Protein AF-0000000078981078 (afdb_homodimer)

Organism: Ruegeria pomeroyi (strain ATCC 700808 / DSM 15171 / DSS-3) (NCBI:txid246200)

pLDDT: mean 97.14, std 2.8, range [77.19, 99.0]

Structure (mmCIF, N/CA/C/O backbone):
data_AF-0000000078981078-model_v1
#
loop_
_entity.id
_entity.type
_entity.pdbx_description
1 polymer 'Nitroreductase family protein'
#
loop_
_atom_site.group_PDB
_atom_site.id
_atom_site.type_symbol
_atom_site.label_atom_id
_atom_site.label_alt_id
_atom_site.label_comp_id
_atom_site.label_asym_id
_atom_site.label_entity_id
_atom_site.label_seq_id
_atom_site.pdbx_PDB_ins_code
_atom_site.Cartn_x
_atom_site.Cartn_y
_atom_site.Cartn_z
_atom_site.occupancy
_atom_site.B_iso_or_equiv
_atom_site.auth_seq_id
_atom_site.auth_comp_id
_atom_site.auth_asym_id
_atom_site.auth_atom_id
_atom_site.pdbx_PDB_model_num
ATOM 1 N N . MET A 1 1 ? 2.322 -13.008 16.672 1 77.19 1 MET A N 1
ATOM 2 C CA . MET A 1 1 ? 1.153 -12.133 16.625 1 77.19 1 MET A CA 1
ATOM 3 C C . MET A 1 1 ? -0.026 -12.844 15.969 1 77.19 1 MET A C 1
ATOM 5 O O . MET A 1 1 ? 0.127 -13.461 14.914 1 77.19 1 MET A O 1
ATOM 9 N N . SER A 1 2 ? -1.149 -12.703 16.719 1 89.75 2 SER A N 1
ATOM 10 C CA . SER A 1 2 ? -2.355 -13.312 16.188 1 89.75 2 SER A CA 1
ATOM 11 C C . SER A 1 2 ? -3.086 -12.359 15.242 1 89.75 2 SER A C 1
ATOM 13 O O . SER A 1 2 ? -2.822 -11.156 15.242 1 89.75 2 SER A O 1
ATOM 15 N N . LEU A 1 3 ? -3.881 -12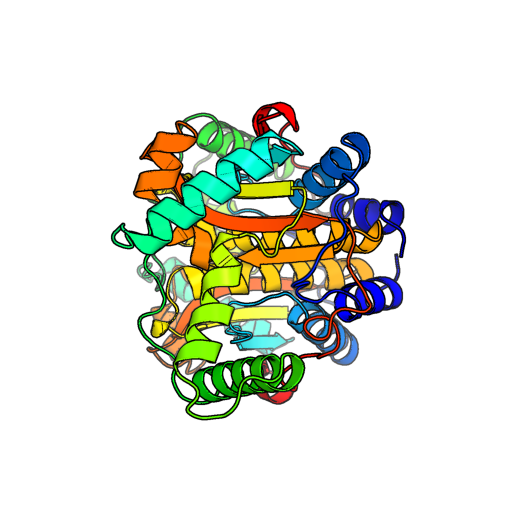.945 14.406 1 93.94 3 LEU A N 1
ATOM 16 C CA . LEU A 1 3 ? -4.723 -12.125 13.539 1 93.94 3 LEU A CA 1
ATOM 17 C C . LEU A 1 3 ? -5.629 -11.219 14.359 1 93.94 3 LEU A C 1
ATOM 19 O O . LEU A 1 3 ? -5.883 -10.07 13.969 1 93.94 3 LEU A O 1
ATOM 23 N N . ASN A 1 4 ? -5.996 -11.703 15.5 1 94.5 4 ASN A N 1
ATOM 24 C CA . ASN A 1 4 ? -6.82 -10.883 16.391 1 94.5 4 ASN A CA 1
ATOM 25 C C . ASN A 1 4 ? -6.094 -9.602 16.812 1 94.5 4 ASN A C 1
ATOM 27 O O . ASN A 1 4 ? -6.691 -8.531 16.844 1 94.5 4 ASN A O 1
ATOM 31 N N . GLN A 1 5 ? -4.875 -9.781 17.125 1 95.25 5 GLN A N 1
ATOM 32 C CA . GLN A 1 5 ? -4.074 -8.625 17.531 1 95.25 5 GLN A CA 1
ATOM 33 C C . GLN A 1 5 ? -3.877 -7.656 16.359 1 95.25 5 GLN A C 1
ATOM 35 O O . GLN A 1 5 ? -3.949 -6.441 16.547 1 95.25 5 GLN A O 1
ATOM 40 N N . LEU A 1 6 ? -3.621 -8.195 15.188 1 97 6 LEU A N 1
ATOM 41 C CA . LEU A 1 6 ? -3.477 -7.359 14 1 97 6 LEU A CA 1
ATOM 42 C C . LEU A 1 6 ? -4.781 -6.633 13.688 1 97 6 LEU A C 1
ATOM 44 O O . LEU A 1 6 ? -4.77 -5.441 13.375 1 97 6 LEU A O 1
ATOM 48 N N . GLU A 1 7 ? -5.93 -7.316 13.789 1 96.62 7 GLU A N 1
ATOM 49 C CA . GLU A 1 7 ? -7.242 -6.727 13.555 1 96.62 7 GLU A CA 1
ATOM 50 C C . GLU A 1 7 ? -7.504 -5.566 14.516 1 96.62 7 GLU A C 1
ATOM 52 O O . GLU A 1 7 ? -8.062 -4.539 14.117 1 96.62 7 GLU A O 1
ATOM 57 N N . ALA A 1 8 ? -7.121 -5.773 15.742 1 96.44 8 ALA A N 1
ATOM 58 C CA . ALA A 1 8 ? -7.293 -4.711 16.734 1 96.44 8 ALA A CA 1
ATOM 59 C C . ALA A 1 8 ? -6.477 -3.479 16.359 1 96.44 8 ALA A C 1
ATOM 61 O O . ALA A 1 8 ? -6.957 -2.35 16.484 1 96.44 8 ALA A O 1
ATOM 62 N N . LEU A 1 9 ? -5.25 -3.729 15.953 1 96.88 9 LEU A N 1
ATOM 63 C CA . LEU A 1 9 ? -4.375 -2.633 15.555 1 96.88 9 LEU A CA 1
ATOM 64 C C . LEU A 1 9 ? -4.938 -1.906 14.336 1 96.88 9 LEU A C 1
ATOM 66 O O . LEU A 1 9 ? -4.992 -0.674 14.312 1 96.88 9 LEU A O 1
ATOM 70 N N . LEU A 1 10 ? -5.371 -2.66 13.312 1 97.12 10 LEU A N 1
ATOM 71 C CA . LEU A 1 10 ? -5.969 -2.109 12.102 1 97.12 10 LEU A CA 1
ATOM 72 C C . LEU A 1 10 ? -7.25 -1.348 12.422 1 97.12 10 LEU A C 1
ATOM 74 O O . LEU A 1 10 ? -7.512 -0.29 11.844 1 97.12 10 LEU A O 1
ATOM 78 N N . GLY A 1 11 ? -8.031 -1.84 13.32 1 96.06 11 GLY A N 1
ATOM 79 C CA . GLY A 1 11 ? -9.281 -1.211 13.711 1 96.06 11 GLY A CA 1
ATOM 80 C C . GLY A 1 11 ? -9.078 0.069 14.5 1 96.06 11 GLY A C 1
ATOM 81 O O . GLY A 1 11 ? -9.914 0.973 14.453 1 96.06 11 GLY A O 1
ATOM 82 N N . ALA A 1 12 ? -7.961 0.154 15.234 1 96.06 12 ALA A N 1
ATOM 83 C CA . ALA A 1 12 ? -7.68 1.312 16.078 1 96.06 12 ALA A CA 1
ATOM 84 C C . ALA A 1 12 ? -7.105 2.465 15.258 1 96.06 12 ALA A C 1
ATOM 86 O O . ALA A 1 12 ? -7.234 3.631 15.633 1 96.06 12 ALA A O 1
ATOM 87 N N . ARG A 1 13 ? -6.457 2.121 14.18 1 96.88 13 ARG A N 1
ATOM 88 C CA . ARG A 1 13 ? -5.832 3.139 13.344 1 96.88 13 ARG A CA 1
ATOM 89 C C . ARG A 1 13 ? -6.883 3.967 12.609 1 96.88 13 ARG A C 1
ATOM 91 O O . ARG A 1 13 ? -7.809 3.414 12.008 1 96.88 13 ARG A O 1
ATOM 98 N N . HIS A 1 14 ? -6.871 5.23 12.664 1 96.94 14 HIS A N 1
ATOM 99 C CA . HIS A 1 14 ? -7.691 6.18 11.922 1 96.94 14 HIS A CA 1
ATOM 100 C C . HIS A 1 14 ? -6.883 7.414 11.523 1 96.94 14 HIS A C 1
ATOM 102 O O . HIS A 1 14 ? -5.789 7.637 12.047 1 96.94 14 HIS A O 1
ATOM 108 N N . SER A 1 15 ? -7.398 8.148 10.594 1 98.06 15 SER A N 1
ATOM 109 C CA . SER A 1 15 ? -6.746 9.398 10.211 1 98.06 15 SER A CA 1
ATOM 110 C C . SER A 1 15 ? -6.891 10.453 11.305 1 98.06 15 SER A C 1
ATOM 112 O O . SER A 1 15 ? -8 10.891 11.602 1 98.06 15 SER A O 1
ATOM 114 N N . CYS A 1 16 ? -5.793 10.797 11.883 1 98.62 16 CYS A N 1
ATOM 115 C CA . CYS A 1 16 ? -5.762 11.805 12.938 1 98.62 16 CYS A CA 1
ATOM 116 C C . CYS A 1 16 ? -5.699 13.211 12.352 1 98.62 16 CYS A C 1
ATOM 118 O O . CYS A 1 16 ? -4.887 13.477 11.461 1 98.62 16 CYS A O 1
ATOM 120 N N . ARG A 1 17 ? -6.496 14.148 12.883 1 98.5 17 ARG A N 1
ATOM 121 C CA . ARG A 1 17 ? -6.555 15.469 12.273 1 98.5 17 ARG A CA 1
ATOM 122 C C . ARG A 1 17 ? -6.309 16.562 13.312 1 98.5 17 ARG A C 1
ATOM 124 O O . ARG A 1 17 ? -6.695 17.719 13.109 1 98.5 17 ARG A O 1
ATOM 131 N N . ALA A 1 18 ? -5.777 16.219 14.398 1 98.62 18 ALA A N 1
ATOM 132 C CA . ALA A 1 18 ? -5.324 17.125 15.445 1 98.62 18 ALA A CA 1
ATOM 133 C C . ALA A 1 18 ? -4.266 16.453 16.328 1 98.62 18 ALA A C 1
ATOM 135 O O . ALA A 1 18 ? -4.465 15.344 16.812 1 98.62 18 ALA A O 1
ATOM 136 N N . PHE A 1 19 ? -3.182 17.203 16.547 1 98.75 19 PHE A N 1
ATOM 137 C CA . PHE A 1 19 ? -2.033 16.609 17.219 1 98.75 19 PHE A CA 1
ATOM 138 C C . PHE A 1 19 ? -1.583 17.453 18.391 1 98.75 19 PHE A C 1
ATOM 140 O O . PHE A 1 19 ? -1.77 18.672 18.391 1 98.75 19 PHE A O 1
ATOM 147 N N . ARG A 1 20 ? -1.042 16.781 19.391 1 98.31 20 ARG A N 1
ATOM 148 C CA . ARG A 1 20 ? -0.262 17.453 20.422 1 98.31 20 ARG A CA 1
ATOM 149 C C . ARG A 1 20 ? 1.095 17.891 19.875 1 98.31 20 ARG A C 1
ATOM 151 O O . ARG A 1 20 ? 1.622 17.281 18.953 1 98.31 20 ARG A O 1
ATOM 158 N N . PRO A 1 21 ? 1.671 18.906 20.484 1 97 21 PRO A N 1
ATOM 159 C CA . PRO A 1 21 ? 2.932 19.438 19.969 1 97 21 PRO A CA 1
ATOM 160 C C . PRO A 1 21 ? 4.129 18.562 20.312 1 97 21 PRO A C 1
ATOM 162 O O . PRO A 1 21 ? 5.219 18.734 19.766 1 97 21 PRO A O 1
ATOM 165 N N . ASP A 1 22 ? 4.066 17.594 21.234 1 97.12 22 ASP A N 1
ATOM 166 C CA . ASP A 1 22 ? 5.176 16.766 21.688 1 97.12 22 ASP A CA 1
ATOM 167 C C . ASP A 1 22 ? 5.781 15.969 20.531 1 97.12 22 ASP A C 1
ATOM 169 O O . ASP A 1 22 ? 5.066 15.273 19.812 1 97.12 22 ASP A O 1
ATOM 173 N N . PRO A 1 23 ? 7.051 16.141 20.422 1 97.25 23 PRO A N 1
ATOM 174 C CA . PRO A 1 23 ? 7.68 15.367 19.344 1 97.25 23 PRO A CA 1
ATOM 175 C C . PRO A 1 23 ? 7.734 13.867 19.641 1 97.25 23 PRO A C 1
ATOM 177 O O . PRO A 1 23 ? 7.848 13.469 20.797 1 97.25 23 PRO A O 1
ATOM 180 N N . VAL A 1 24 ? 7.625 13.086 18.625 1 98.69 24 VAL A N 1
ATOM 181 C CA . VAL A 1 24 ? 7.898 11.656 18.703 1 98.69 24 VAL A CA 1
ATOM 182 C C . VAL A 1 24 ? 9.406 11.414 18.781 1 98.69 24 VAL A C 1
ATOM 184 O O . VAL A 1 24 ? 10.172 12 18 1 98.69 24 VAL A O 1
ATOM 187 N N . PRO A 1 25 ? 9.906 10.594 19.688 1 98.38 25 PRO A N 1
ATOM 188 C CA . PRO A 1 25 ? 11.344 10.297 19.734 1 98.38 25 PRO A CA 1
ATOM 189 C C . PRO A 1 25 ? 11.875 9.734 18.422 1 98.38 25 PRO A C 1
ATOM 191 O O . PRO A 1 25 ? 11.211 8.898 17.797 1 98.38 25 PRO A O 1
ATOM 194 N N . ARG A 1 26 ? 13.062 10.227 18.031 1 97.75 26 ARG A N 1
ATOM 195 C CA . ARG A 1 26 ? 13.656 9.82 16.766 1 97.75 26 ARG A CA 1
ATOM 196 C C . ARG A 1 26 ? 13.781 8.297 16.672 1 97.75 26 ARG A C 1
ATOM 198 O O . ARG A 1 26 ? 13.555 7.707 15.625 1 97.75 26 ARG A O 1
ATOM 205 N N . ALA A 1 27 ? 14.164 7.672 17.766 1 98.38 27 ALA A N 1
ATOM 206 C CA . ALA A 1 27 ? 14.32 6.219 17.797 1 98.38 27 ALA A CA 1
ATOM 207 C C . ALA A 1 27 ? 13.023 5.52 17.422 1 98.38 27 ALA A C 1
ATOM 209 O O . ALA A 1 27 ? 13.039 4.484 16.75 1 98.38 27 ALA A O 1
ATOM 210 N N . ASP A 1 28 ? 11.875 6.043 17.922 1 98.62 28 ASP A N 1
ATOM 211 C CA . ASP A 1 28 ? 10.57 5.484 17.578 1 98.62 28 ASP A CA 1
ATOM 212 C C . ASP A 1 28 ? 10.258 5.684 16.094 1 98.62 28 ASP A C 1
ATOM 214 O O . ASP A 1 28 ? 9.727 4.785 15.438 1 98.62 28 ASP A O 1
ATOM 218 N N . ILE A 1 29 ? 10.633 6.852 15.555 1 98.81 29 ILE A N 1
ATOM 219 C CA . ILE A 1 29 ? 10.406 7.148 14.148 1 98.81 29 ILE A CA 1
ATOM 220 C C . ILE A 1 29 ? 11.203 6.172 13.281 1 98.81 29 ILE A C 1
ATOM 222 O O . ILE A 1 29 ? 10.68 5.633 12.305 1 98.81 29 ILE A O 1
ATOM 226 N N . GLU A 1 30 ? 12.43 5.945 13.641 1 98.69 30 GLU A N 1
ATOM 227 C CA . GLU A 1 30 ? 13.281 5.008 12.914 1 98.69 30 GLU A CA 1
ATOM 228 C C . GLU A 1 30 ? 12.672 3.607 12.906 1 98.69 30 GLU A C 1
ATOM 230 O O . GLU A 1 30 ? 12.68 2.932 11.875 1 98.69 30 GLU A O 1
ATOM 235 N N . ARG A 1 31 ? 12.133 3.182 14.023 1 98.56 31 ARG A N 1
ATOM 236 C CA . ARG A 1 31 ? 11.516 1.862 14.102 1 98.56 31 ARG A CA 1
ATOM 237 C C . ARG A 1 31 ? 10.266 1.788 13.227 1 98.56 31 ARG A C 1
ATOM 239 O O . ARG A 1 31 ? 10.008 0.767 12.586 1 98.56 31 ARG A O 1
ATOM 246 N N . ILE A 1 32 ? 9.477 2.85 13.258 1 98.81 32 ILE A N 1
ATOM 247 C CA . ILE A 1 32 ? 8.273 2.91 12.43 1 98.81 32 ILE A CA 1
ATOM 248 C C . ILE A 1 32 ? 8.648 2.74 10.961 1 98.81 32 ILE A C 1
ATOM 250 O O . ILE A 1 32 ? 8.07 1.912 10.258 1 98.81 32 ILE A O 1
ATOM 254 N N . ILE A 1 33 ? 9.672 3.48 10.469 1 98.88 33 ILE A N 1
ATOM 255 C CA . ILE A 1 33 ? 10.062 3.455 9.062 1 98.88 33 ILE A CA 1
ATOM 256 C C . ILE A 1 33 ? 10.688 2.105 8.727 1 98.88 33 ILE A C 1
ATOM 258 O O . ILE A 1 33 ? 10.398 1.523 7.68 1 98.88 33 ILE A O 1
ATOM 262 N N . ALA A 1 34 ? 11.516 1.6 9.641 1 98.5 34 ALA A N 1
ATOM 263 C CA . ALA A 1 34 ? 12.125 0.295 9.414 1 98.5 34 ALA A CA 1
ATOM 264 C C . ALA A 1 34 ? 11.07 -0.791 9.25 1 98.5 34 ALA A C 1
ATOM 266 O O . ALA A 1 34 ? 11.188 -1.655 8.375 1 98.5 34 ALA A O 1
ATOM 267 N N . ALA A 1 35 ? 10.07 -0.773 10.078 1 98.31 35 ALA A N 1
ATOM 268 C CA . ALA A 1 35 ? 8.977 -1.729 9.969 1 98.31 35 ALA A CA 1
ATOM 269 C C . ALA A 1 35 ? 8.25 -1.583 8.633 1 98.31 35 ALA A C 1
ATOM 271 O O . ALA A 1 35 ? 7.945 -2.578 7.973 1 98.31 35 ALA A O 1
ATOM 272 N N . ALA A 1 36 ? 8 -0.339 8.227 1 98.69 36 ALA A N 1
ATOM 273 C CA . ALA A 1 36 ? 7.273 -0.063 6.992 1 98.69 36 ALA A CA 1
ATOM 274 C C . ALA A 1 36 ? 8.047 -0.578 5.781 1 98.69 36 ALA A C 1
ATOM 276 O O . ALA A 1 36 ? 7.445 -0.999 4.789 1 98.69 36 ALA A O 1
ATOM 277 N N . CYS A 1 37 ? 9.344 -0.641 5.824 1 98.5 37 CYS A N 1
ATOM 278 C CA . CYS A 1 37 ? 10.211 -1.024 4.715 1 98.5 37 CYS A CA 1
ATOM 279 C C . CYS A 1 37 ? 10.117 -2.52 4.441 1 98.5 37 CYS A C 1
ATOM 281 O O . CYS A 1 37 ? 10.633 -3.004 3.432 1 98.5 37 CYS A O 1
ATOM 283 N N . ARG A 1 38 ? 9.391 -3.248 5.242 1 98 38 ARG A N 1
ATOM 284 C CA . ARG A 1 38 ? 9.352 -4.703 5.121 1 98 38 ARG A CA 1
ATOM 285 C C . ARG A 1 38 ? 8.211 -5.148 4.219 1 98 38 ARG A C 1
ATOM 287 O O . ARG A 1 38 ? 8.047 -6.34 3.949 1 98 38 ARG A O 1
ATOM 294 N N . VAL A 1 39 ? 7.414 -4.211 3.732 1 98.44 39 VAL A N 1
ATOM 295 C CA . VAL A 1 39 ? 6.309 -4.582 2.854 1 98.44 39 VAL A CA 1
ATOM 296 C C . VAL A 1 39 ? 6.855 -5.062 1.512 1 98.44 39 VAL A C 1
ATOM 298 O O . VAL A 1 39 ? 7.996 -4.762 1.154 1 98.44 39 VAL A O 1
ATOM 301 N N . PRO A 1 40 ? 6.07 -5.879 0.755 1 98.12 40 PRO A N 1
ATOM 302 C CA . PRO A 1 40 ? 6.535 -6.32 -0.562 1 98.12 40 PRO A CA 1
ATOM 303 C C . PRO A 1 40 ? 6.621 -5.176 -1.57 1 98.12 40 PRO A C 1
ATOM 305 O O . PRO A 1 40 ? 5.906 -4.18 -1.442 1 98.12 40 PRO A O 1
ATOM 308 N N . SER A 1 41 ? 7.48 -5.266 -2.473 1 98.5 41 SER A N 1
ATOM 309 C CA . SER A 1 41 ? 7.598 -4.379 -3.625 1 98.5 41 SER A CA 1
ATOM 310 C C . SER A 1 41 ? 7.984 -5.148 -4.883 1 98.5 41 SER A C 1
ATOM 312 O O . SER A 1 41 ? 8.648 -6.188 -4.797 1 98.5 41 SER A O 1
ATOM 314 N N . TRP A 1 42 ? 7.469 -4.688 -6.02 1 98.19 42 TRP A N 1
ATOM 315 C CA . TRP A 1 42 ? 7.766 -5.34 -7.293 1 98.19 42 TRP A CA 1
ATOM 316 C C . TRP A 1 42 ? 9.266 -5.461 -7.504 1 98.19 42 TRP A C 1
ATOM 318 O O . TRP A 1 42 ? 9.977 -4.453 -7.547 1 98.19 42 TRP A O 1
ATOM 328 N N . CYS A 1 43 ? 9.805 -6.777 -7.609 1 97.31 43 CYS A N 1
ATOM 329 C CA . CYS A 1 43 ? 11.211 -7.086 -7.84 1 97.31 43 CYS A CA 1
ATOM 330 C C . CYS A 1 43 ? 12.062 -6.645 -6.66 1 97.31 43 CYS A C 1
ATOM 332 O O . CYS A 1 43 ? 13.266 -6.391 -6.816 1 97.31 43 CYS A O 1
ATOM 334 N N . ASN A 1 44 ? 11.375 -6.422 -5.504 1 97.88 44 ASN A N 1
ATOM 335 C CA . ASN A 1 44 ? 12.07 -5.941 -4.316 1 97.88 44 ASN A CA 1
ATOM 336 C C . ASN A 1 44 ? 12.773 -4.613 -4.578 1 97.88 44 ASN A C 1
ATOM 338 O O . ASN A 1 44 ? 13.844 -4.355 -4.027 1 97.88 44 ASN A O 1
ATOM 342 N N . ALA A 1 45 ? 12.156 -3.801 -5.387 1 98.25 45 ALA A N 1
ATOM 343 C CA . ALA A 1 45 ? 12.766 -2.529 -5.77 1 98.25 45 ALA A CA 1
ATOM 344 C C . ALA A 1 45 ? 12.797 -1.56 -4.594 1 98.25 45 ALA A C 1
ATOM 346 O O . ALA A 1 45 ? 13.664 -0.679 -4.527 1 98.25 45 ALA A O 1
ATOM 347 N N . GLN A 1 46 ? 11.852 -1.646 -3.66 1 98.62 46 GLN A N 1
ATOM 348 C CA . GLN A 1 46 ? 11.781 -0.766 -2.498 1 98.62 46 GLN A CA 1
ATOM 349 C C . GLN A 1 46 ? 11.844 0.701 -2.914 1 98.62 46 GLN A C 1
ATOM 351 O O . GLN A 1 46 ? 12.766 1.424 -2.527 1 98.62 46 GLN A O 1
ATOM 356 N N . PRO A 1 47 ? 10.82 1.125 -3.617 1 98.75 47 PRO A N 1
ATOM 357 C CA . PRO A 1 47 ? 10.906 2.414 -4.309 1 98.75 47 PRO A CA 1
ATOM 358 C C . PRO A 1 47 ? 10.773 3.602 -3.359 1 98.75 47 PRO A C 1
ATOM 360 O O . PRO A 1 47 ? 11.094 4.734 -3.736 1 98.75 47 PRO A O 1
ATOM 363 N N . TRP A 1 48 ? 10.375 3.455 -2.18 1 98.88 48 TRP A N 1
ATOM 364 C CA . TRP A 1 48 ? 10.023 4.531 -1.258 1 98.88 48 TRP A CA 1
ATOM 365 C C . TRP A 1 48 ? 11.273 5.285 -0.806 1 98.88 48 TRP A C 1
ATOM 367 O O . TRP A 1 48 ? 12.289 4.672 -0.463 1 98.88 48 TRP A O 1
ATOM 377 N N . GLN A 1 49 ? 11.195 6.578 -0.821 1 98.81 49 GLN A N 1
ATOM 378 C CA . GLN A 1 49 ? 12.094 7.504 -0.137 1 98.81 49 GLN A CA 1
ATOM 379 C C . GLN A 1 49 ? 11.32 8.469 0.758 1 98.81 49 GLN A C 1
ATOM 381 O O . GLN A 1 49 ? 10.227 8.914 0.398 1 98.81 49 GLN A O 1
ATOM 386 N N . VAL A 1 50 ? 11.938 8.828 1.886 1 98.94 50 VAL A N 1
ATOM 387 C CA . VAL A 1 50 ? 11.258 9.633 2.898 1 98.94 50 VAL A CA 1
ATOM 388 C C . VAL A 1 50 ? 12.055 10.906 3.174 1 98.94 50 VAL A C 1
ATOM 390 O O . VAL A 1 50 ? 13.227 10.844 3.555 1 98.94 50 VAL A O 1
ATOM 393 N N . THR A 1 51 ? 11.477 12.023 2.898 1 98.94 51 THR A N 1
ATOM 394 C CA . THR A 1 51 ? 11.961 13.297 3.422 1 98.94 51 THR A CA 1
ATOM 395 C C . THR A 1 51 ? 11.188 13.703 4.672 1 98.94 51 THR A C 1
ATOM 397 O O . THR A 1 51 ? 9.984 13.953 4.605 1 98.94 51 THR A O 1
ATOM 400 N N . LEU A 1 52 ? 11.859 13.742 5.824 1 98.88 52 LEU A N 1
ATOM 401 C CA . LEU A 1 52 ? 11.148 13.812 7.098 1 98.88 52 LEU A CA 1
ATOM 402 C C . LEU A 1 52 ? 11.547 15.07 7.871 1 98.88 52 LEU A C 1
ATOM 404 O O . LEU A 1 52 ? 12.734 15.305 8.117 1 98.88 52 LEU A O 1
ATOM 408 N N . THR A 1 53 ? 10.539 15.883 8.203 1 98.81 53 THR A N 1
ATOM 409 C CA . THR A 1 53 ? 10.773 17.078 9.023 1 98.81 53 THR A CA 1
ATOM 410 C C . THR A 1 53 ? 10.359 16.828 10.469 1 98.81 53 THR A C 1
ATOM 412 O O . THR A 1 53 ? 9.438 16.047 10.734 1 98.81 53 THR A O 1
ATOM 415 N N . SER A 1 54 ? 11.031 17.531 11.43 1 97.69 54 SER A N 1
ATOM 416 C CA . SER A 1 54 ? 10.711 17.484 12.852 1 97.69 54 SER A CA 1
ATOM 417 C C . SER A 1 54 ? 10.859 18.844 13.508 1 97.69 54 SER A C 1
ATOM 419 O O . SER A 1 54 ? 11.719 19.641 13.102 1 97.69 54 SER A O 1
ATOM 421 N N . GLY A 1 55 ? 9.977 19.094 14.422 1 94.25 55 GLY A N 1
ATOM 422 C CA . GLY A 1 55 ? 10.102 20.297 15.242 1 94.25 55 GLY A CA 1
ATOM 423 C C . GLY A 1 55 ? 10.078 21.578 14.43 1 94.25 55 GLY A C 1
ATOM 424 O O . GLY A 1 55 ? 9.172 21.797 13.633 1 94.25 55 GLY A O 1
ATOM 425 N N . ALA A 1 56 ? 11.172 22.359 14.633 1 96.5 56 ALA A N 1
ATOM 426 C CA . ALA A 1 56 ? 11.234 23.688 14.023 1 96.5 56 ALA A CA 1
ATOM 427 C C . ALA A 1 56 ? 11.203 23.578 12.5 1 96.5 56 ALA A C 1
ATOM 429 O O . ALA A 1 56 ? 10.648 24.453 11.828 1 96.5 56 ALA A O 1
ATOM 430 N N . GLU A 1 57 ? 11.781 22.5 11.984 1 98.06 57 GLU A N 1
ATOM 431 C CA . GLU A 1 57 ? 11.766 22.312 10.531 1 98.06 57 GLU A CA 1
ATOM 432 C C . GLU A 1 57 ? 10.352 22.047 10.023 1 98.06 57 GLU A C 1
ATOM 434 O O . GLU A 1 57 ? 9.992 22.484 8.93 1 98.06 57 GLU A O 1
ATOM 439 N N . THR A 1 58 ? 9.586 21.344 10.805 1 98.69 58 THR A N 1
ATOM 440 C CA . THR A 1 58 ? 8.195 21.125 10.406 1 98.69 58 THR A CA 1
ATOM 441 C C . THR A 1 58 ? 7.414 22.422 10.445 1 98.69 58 THR A C 1
ATOM 443 O O . THR A 1 58 ? 6.586 22.688 9.562 1 98.69 58 THR A O 1
ATOM 446 N N . ASP A 1 59 ? 7.703 23.234 11.461 1 98.19 59 ASP A N 1
ATOM 447 C CA . ASP A 1 59 ? 7.039 24.531 11.57 1 98.19 59 ASP A CA 1
ATOM 448 C C . ASP A 1 59 ? 7.363 25.406 10.375 1 98.19 59 ASP A C 1
ATOM 450 O O . ASP A 1 59 ? 6.477 26.047 9.805 1 98.19 59 ASP A O 1
ATOM 454 N N . ALA A 1 60 ? 8.602 25.438 10.047 1 98.62 60 ALA A N 1
ATOM 455 C CA . ALA A 1 60 ? 9.023 26.234 8.898 1 98.62 60 ALA A CA 1
ATOM 456 C C . ALA A 1 60 ? 8.391 25.719 7.609 1 98.62 60 ALA A C 1
ATOM 458 O O . ALA A 1 60 ? 7.906 26.5 6.793 1 98.62 60 ALA A O 1
ATOM 459 N N . PHE A 1 61 ? 8.383 24.453 7.43 1 98.81 61 PHE A N 1
ATOM 460 C CA . PHE A 1 61 ? 7.789 23.828 6.25 1 98.81 61 PHE A CA 1
ATOM 461 C C . PHE A 1 61 ? 6.301 24.125 6.176 1 98.81 61 PHE A C 1
ATOM 463 O O . PHE A 1 61 ? 5.793 24.516 5.121 1 98.81 61 PHE A O 1
ATOM 470 N N . ARG A 1 62 ? 5.645 23.969 7.281 1 98.25 62 ARG A N 1
ATOM 471 C CA . ARG A 1 62 ? 4.211 24.219 7.375 1 98.25 62 ARG A CA 1
ATOM 472 C C . ARG A 1 62 ? 3.879 25.641 6.941 1 98.25 62 ARG A C 1
ATOM 474 O O . ARG A 1 62 ? 2.924 25.859 6.191 1 98.25 62 ARG A O 1
ATOM 481 N N . THR A 1 63 ? 4.617 26.562 7.414 1 98.5 63 THR A N 1
ATOM 482 C CA . THR A 1 63 ? 4.414 27.953 7.07 1 98.5 63 THR A CA 1
ATOM 483 C C . THR A 1 63 ? 4.602 28.188 5.57 1 98.5 63 THR A C 1
ATOM 485 O O . THR A 1 63 ? 3.766 28.812 4.922 1 98.5 63 THR A O 1
ATOM 488 N N . ALA A 1 64 ? 5.641 27.641 5.043 1 98.75 64 ALA A N 1
ATOM 489 C CA . ALA A 1 64 ? 5.934 27.797 3.621 1 98.75 64 ALA A CA 1
ATOM 490 C C . ALA A 1 64 ? 4.871 27.109 2.768 1 98.75 64 ALA A C 1
ATOM 492 O O . ALA A 1 64 ? 4.457 27.625 1.733 1 98.75 64 ALA A O 1
ATOM 493 N N . LEU A 1 65 ? 4.453 25.938 3.189 1 98.81 65 LEU A N 1
ATOM 494 C CA . LEU A 1 65 ? 3.447 25.172 2.463 1 98.81 65 LEU A CA 1
ATOM 495 C C . LEU A 1 65 ? 2.111 25.906 2.443 1 98.81 65 LEU A C 1
ATOM 497 O O . LEU A 1 65 ? 1.438 25.953 1.412 1 98.81 65 LEU A O 1
ATOM 501 N N . MET A 1 66 ? 1.72 26.453 3.58 1 98.25 66 MET A N 1
ATOM 502 C CA . MET A 1 66 ? 0.484 27.234 3.666 1 98.25 66 MET A CA 1
ATOM 503 C C . MET A 1 66 ? 0.525 28.422 2.725 1 98.25 66 MET A C 1
ATOM 505 O O . MET A 1 66 ? -0.459 28.719 2.043 1 98.25 66 MET A O 1
ATOM 509 N N . ALA A 1 67 ? 1.648 29.078 2.721 1 98.19 67 ALA A N 1
ATOM 510 C CA . ALA A 1 67 ? 1.807 30.219 1.813 1 98.19 67 ALA A CA 1
ATOM 511 C C . ALA A 1 67 ? 1.666 29.781 0.358 1 98.19 67 ALA A C 1
ATOM 513 O O . ALA A 1 67 ? 1.002 30.438 -0.437 1 98.19 67 ALA A O 1
ATOM 514 N N . GLU A 1 68 ? 2.287 28.688 -0.008 1 98.19 68 GLU A N 1
ATOM 515 C CA . GLU A 1 68 ? 2.189 28.141 -1.361 1 98.19 68 GLU A CA 1
ATOM 516 C C . GLU A 1 68 ? 0.749 27.781 -1.71 1 98.19 68 GLU A C 1
ATOM 518 O O . GLU A 1 68 ? 0.285 28.062 -2.818 1 98.19 68 GLU A O 1
ATOM 523 N N . ALA A 1 69 ? 0.047 27.156 -0.754 1 97.69 69 ALA A N 1
ATOM 524 C CA . ALA A 1 69 ? -1.327 26.719 -0.98 1 97.69 69 ALA A CA 1
ATOM 525 C C . ALA A 1 69 ? -2.252 27.906 -1.223 1 97.69 69 ALA A C 1
ATOM 527 O O . ALA A 1 69 ? -3.232 27.797 -1.963 1 97.69 69 ALA A O 1
ATOM 528 N N . MET A 1 70 ? -1.924 29 -0.661 1 96.31 70 MET A N 1
ATOM 529 C CA . MET A 1 70 ? -2.752 30.203 -0.768 1 96.31 70 MET A CA 1
ATOM 530 C C . MET A 1 70 ? -2.49 30.938 -2.082 1 96.31 70 MET A C 1
ATOM 532 O O . MET A 1 70 ? -3.375 31.609 -2.607 1 96.31 70 MET A O 1
ATOM 536 N N . THR A 1 71 ? -1.347 30.75 -2.646 1 94.31 71 THR A N 1
ATOM 537 C CA . THR A 1 71 ? -0.972 31.641 -3.738 1 94.31 71 THR A CA 1
ATOM 538 C C . THR A 1 71 ? -0.596 30.844 -4.984 1 94.31 71 THR A C 1
ATOM 540 O O . THR A 1 71 ? -0.561 31.391 -6.09 1 94.31 71 THR A O 1
ATOM 543 N N . GLY A 1 72 ? -0.229 29.625 -4.766 1 92.19 72 GLY A N 1
ATOM 544 C CA . GLY A 1 72 ? 0.321 28.844 -5.859 1 92.19 72 GLY A CA 1
ATOM 545 C C . GLY A 1 72 ? -0.732 28.062 -6.621 1 92.19 72 GLY A C 1
ATOM 546 O O . GLY A 1 72 ? -1.925 28.172 -6.332 1 92.19 72 GLY A O 1
ATOM 547 N N . LYS A 1 73 ? -0.268 27.422 -7.691 1 95.38 73 LYS A N 1
ATOM 548 C CA . LYS A 1 73 ? -1.113 26.562 -8.516 1 95.38 73 LYS A CA 1
ATOM 549 C C . LYS A 1 73 ? -0.776 25.078 -8.297 1 95.38 73 LYS A C 1
ATOM 551 O O . LYS A 1 73 ? 0.391 24.688 -8.375 1 95.38 73 LYS A O 1
ATOM 556 N N . PRO A 1 74 ? -1.78 24.281 -8.023 1 96.69 74 PRO A N 1
ATOM 557 C CA . PRO A 1 74 ? -1.51 22.859 -7.879 1 96.69 74 PRO A CA 1
ATOM 558 C C . PRO A 1 74 ? -0.851 22.25 -9.117 1 96.69 74 PRO A C 1
ATOM 560 O O . PRO A 1 74 ? -1.144 22.672 -10.242 1 96.69 74 PRO A O 1
ATOM 563 N N . GLY A 1 75 ? 0.063 21.328 -8.961 1 98.12 75 GLY A N 1
ATOM 564 C CA . GLY A 1 75 ? 0.762 20.578 -10 1 98.12 75 GLY A CA 1
ATOM 565 C C . GLY A 1 75 ? 1.309 19.25 -9.516 1 98.12 75 GLY A C 1
ATOM 566 O O . GLY A 1 75 ? 2.521 19.078 -9.375 1 98.12 75 GLY A O 1
ATOM 567 N N . PRO A 1 76 ? 0.395 18.312 -9.242 1 98.56 76 PRO A N 1
ATOM 568 C CA . PRO A 1 76 ? 0.857 17.016 -8.727 1 98.56 76 PRO A CA 1
ATOM 569 C C . PRO A 1 76 ? 1.688 16.25 -9.742 1 98.56 76 PRO A C 1
ATOM 571 O O . PRO A 1 76 ? 1.433 16.328 -10.945 1 98.56 76 PRO A O 1
ATOM 574 N N . ASP A 1 77 ? 2.695 15.531 -9.305 1 98.81 77 ASP A N 1
ATOM 575 C CA . ASP A 1 77 ? 3.514 14.695 -10.172 1 98.81 77 ASP A CA 1
ATOM 576 C C . ASP A 1 77 ? 2.713 13.508 -10.695 1 98.81 77 ASP A C 1
ATOM 578 O O . ASP A 1 77 ? 2.805 13.164 -11.875 1 98.81 77 ASP A O 1
ATOM 582 N N . LEU A 1 78 ? 2.068 12.789 -9.773 1 98.56 78 LEU A N 1
ATOM 583 C CA . LEU A 1 78 ? 1.129 11.734 -10.117 1 98.56 78 LEU A CA 1
ATOM 584 C C . LEU A 1 78 ? -0.285 12.281 -10.266 1 98.56 78 LEU A C 1
ATOM 586 O O . LEU A 1 78 ? -0.801 12.93 -9.344 1 98.56 78 LEU A O 1
ATOM 590 N N . ALA A 1 79 ? -0.898 12 -11.422 1 98 79 ALA A N 1
ATOM 591 C CA . ALA A 1 79 ? -2.205 12.586 -11.703 1 98 79 ALA A CA 1
ATOM 592 C C . ALA A 1 79 ? -3.219 12.211 -10.633 1 98 79 ALA A C 1
ATOM 594 O O . ALA A 1 79 ? -3.322 11.047 -10.25 1 98 79 ALA A O 1
ATOM 595 N N . PHE A 1 80 ? -3.963 13.203 -10.195 1 98.31 80 PHE A N 1
ATOM 596 C CA . PHE A 1 80 ? -5.035 12.961 -9.234 1 98.31 80 PHE A CA 1
ATOM 597 C C . PHE A 1 80 ? -6.203 12.25 -9.898 1 98.31 80 PHE A C 1
ATOM 599 O O . PHE A 1 80 ? -6.301 12.211 -11.133 1 98.31 80 PHE A O 1
ATOM 606 N N . PRO A 1 81 ? -7.094 11.625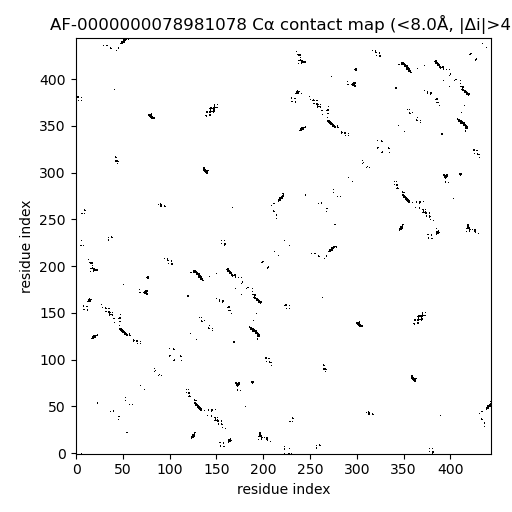 -9.039 1 98.25 81 PRO A N 1
ATOM 607 C CA . PRO A 1 81 ? -8.312 11.031 -9.594 1 98.25 81 PRO A CA 1
ATOM 608 C C . PRO A 1 81 ? -9.102 12 -10.469 1 98.25 81 PRO A C 1
ATOM 610 O O . PRO A 1 81 ? -9.211 13.18 -10.133 1 98.25 81 PRO A O 1
ATOM 613 N N . THR A 1 82 ? -9.648 11.516 -11.578 1 98.12 82 THR A N 1
ATOM 614 C CA . THR A 1 82 ? -10.422 12.367 -12.484 1 98.12 82 THR A CA 1
ATOM 615 C C . THR A 1 82 ? -11.852 12.523 -11.984 1 98.12 82 THR A C 1
ATOM 617 O O . THR A 1 82 ? -12.578 13.414 -12.43 1 98.12 82 THR A O 1
ATOM 620 N N . GLY A 1 83 ? -12.242 11.617 -11.094 1 97.62 83 GLY A N 1
ATOM 621 C CA . GLY A 1 83 ? -13.578 11.641 -10.516 1 97.62 83 GLY A CA 1
ATOM 622 C C . GLY A 1 83 ? -13.859 10.461 -9.609 1 97.62 83 GLY A C 1
ATOM 623 O O . GLY A 1 83 ? -12.984 9.609 -9.398 1 97.62 83 GLY A O 1
ATOM 624 N N . TYR A 1 84 ? -14.914 10.516 -8.953 1 97.81 84 TYR A N 1
ATOM 625 C CA . TYR A 1 84 ? -15.5 9.43 -8.172 1 97.81 84 TYR A CA 1
ATOM 626 C C . TYR A 1 84 ? -16.906 9.117 -8.648 1 97.81 84 TYR A C 1
ATOM 628 O O . TYR A 1 84 ? -17.734 10.023 -8.797 1 97.81 84 TYR A O 1
ATOM 636 N N . SER A 1 85 ? -17.219 7.891 -8.938 1 98.19 85 SER A N 1
ATOM 637 C CA . SER A 1 85 ? -18.547 7.512 -9.406 1 98.19 85 SER A CA 1
ATOM 638 C C . SER A 1 85 ? -19.109 6.371 -8.57 1 98.19 85 SER A C 1
ATOM 640 O O . SER A 1 85 ? -18.391 5.711 -7.824 1 98.19 85 SER A O 1
ATOM 642 N N . GLY A 1 86 ? -20.469 6.234 -8.555 1 97.44 86 GLY A N 1
ATOM 643 C CA . GLY A 1 86 ? -21.141 5.125 -7.895 1 97.44 86 GLY A CA 1
ATOM 644 C C . GLY A 1 86 ? -20.812 5.023 -6.418 1 97.44 86 GLY A C 1
ATOM 645 O O . GLY A 1 86 ? -20.906 6.008 -5.684 1 97.44 86 GLY A O 1
ATOM 646 N N . VAL A 1 87 ? -20.438 3.859 -5.98 1 97.5 87 VAL A N 1
ATOM 647 C CA . VAL A 1 87 ? -20.234 3.582 -4.566 1 97.5 87 VAL A CA 1
ATOM 648 C C . VAL A 1 87 ? -19.047 4.395 -4.055 1 97.5 87 VAL A C 1
ATOM 650 O O . VAL A 1 87 ? -19 4.793 -2.887 1 97.5 87 VAL A O 1
ATOM 653 N N . TYR A 1 88 ? -18.109 4.703 -4.902 1 97.88 88 TYR A N 1
ATOM 654 C CA . TYR A 1 88 ? -16.922 5.438 -4.488 1 97.88 88 TYR A CA 1
ATOM 655 C C . TYR A 1 88 ? -17.25 6.898 -4.215 1 97.88 88 TYR A C 1
ATOM 657 O O . TYR A 1 88 ? -16.703 7.5 -3.283 1 97.88 88 TYR A O 1
ATOM 665 N N . GLN A 1 89 ? -18.125 7.465 -5.039 1 98.06 89 GLN A N 1
ATOM 666 C CA . GLN A 1 89 ? -18.656 8.797 -4.742 1 98.06 89 GLN A CA 1
ATOM 667 C C . GLN A 1 89 ? -19.422 8.805 -3.428 1 98.06 89 GLN A C 1
ATOM 669 O O . GLN A 1 89 ? -19.297 9.742 -2.635 1 98.06 89 GLN A O 1
ATOM 674 N N . GLU A 1 90 ? -20.203 7.785 -3.262 1 97.69 90 GLU A N 1
ATOM 675 C CA . GLU A 1 90 ? -21 7.684 -2.039 1 97.69 90 GLU A CA 1
ATOM 676 C C . GLU A 1 90 ? -20.109 7.609 -0.805 1 97.69 90 GLU A C 1
ATOM 678 O O . GLU A 1 90 ? -20.344 8.297 0.189 1 97.69 90 GLU A O 1
ATOM 683 N N . ARG A 1 91 ? -19.078 6.801 -0.842 1 97.44 91 ARG A N 1
ATOM 684 C CA . ARG A 1 91 ? -18.156 6.66 0.279 1 97.44 91 ARG A CA 1
ATOM 685 C C . ARG A 1 91 ? -17.438 7.973 0.563 1 97.44 91 ARG A C 1
ATOM 687 O O . ARG A 1 91 ? -17.281 8.367 1.721 1 97.44 91 ARG A O 1
ATOM 694 N N . ARG A 1 92 ? -16.984 8.633 -0.511 1 97 92 ARG A N 1
ATOM 695 C CA . ARG A 1 92 ? -16.328 9.922 -0.386 1 97 92 ARG A CA 1
ATOM 696 C C . ARG A 1 92 ? -17.234 10.938 0.3 1 97 92 ARG A C 1
ATOM 698 O O . ARG A 1 92 ? -16.812 11.625 1.235 1 97 92 ARG A O 1
ATOM 705 N N . ARG A 1 93 ? -18.484 11.039 -0.127 1 95.94 93 ARG A N 1
ATOM 706 C CA . ARG A 1 93 ? -19.453 11.977 0.438 1 95.94 93 ARG A CA 1
ATOM 707 C C . ARG A 1 93 ? -19.734 11.656 1.902 1 95.94 93 ARG A C 1
ATOM 709 O O . ARG A 1 93 ? -19.797 12.555 2.738 1 95.94 93 ARG A O 1
ATOM 716 N N . THR A 1 94 ? -19.906 10.367 2.15 1 96.06 94 THR A N 1
ATOM 717 C CA . THR A 1 94 ? -20.172 9.938 3.518 1 96.06 94 THR A CA 1
ATOM 718 C C . THR A 1 94 ? -19.031 10.328 4.449 1 96.06 94 THR A C 1
ATOM 720 O O . THR A 1 94 ? -19.266 10.859 5.535 1 96.06 94 THR A O 1
ATOM 723 N N . CYS A 1 95 ? -17.828 10.117 4.027 1 95.06 95 CYS A N 1
ATOM 724 C CA . CYS A 1 95 ? -16.641 10.484 4.809 1 95.06 95 CYS A CA 1
ATOM 725 C C . CYS A 1 95 ? -16.578 11.992 5.012 1 95.06 95 CYS A C 1
ATOM 727 O O . CYS A 1 95 ? -16.359 12.461 6.133 1 95.06 95 CYS A O 1
ATOM 729 N N . GLY A 1 96 ? -16.781 12.734 3.918 1 94.75 96 GLY A N 1
ATOM 730 C CA . GLY A 1 96 ? -16.766 14.188 3.986 1 94.75 96 GLY A CA 1
ATOM 731 C C . GLY A 1 96 ? -17.781 14.75 4.945 1 94.75 96 GLY A C 1
ATOM 732 O O . GLY A 1 96 ? -17.469 15.609 5.77 1 94.75 96 GLY A O 1
ATOM 733 N N . TRP A 1 97 ? -18.969 14.242 4.887 1 94.31 97 TRP A N 1
ATOM 734 C CA . TRP A 1 97 ? -20.047 14.727 5.746 1 94.31 97 TRP A CA 1
ATOM 735 C C . TRP A 1 97 ? -19.766 14.398 7.207 1 94.31 97 TRP A C 1
ATOM 737 O O . TRP A 1 97 ? -20.047 15.203 8.094 1 94.31 97 TRP A O 1
ATOM 747 N N . ALA A 1 98 ? -19.234 13.195 7.414 1 94.69 98 ALA A N 1
ATOM 748 C CA . ALA A 1 98 ? -18.891 12.805 8.781 1 94.69 98 ALA A CA 1
ATOM 749 C C . ALA A 1 98 ? -17.844 13.734 9.383 1 94.69 98 ALA A C 1
ATOM 751 O O . ALA A 1 98 ? -17.953 14.117 10.547 1 94.69 98 ALA A O 1
ATOM 752 N N . LEU A 1 99 ? -16.891 14.062 8.594 1 95.25 99 LEU A N 1
ATOM 753 C CA . LEU A 1 99 ? -15.859 14.992 9.055 1 95.25 99 LEU A CA 1
ATOM 754 C C . LEU A 1 99 ? -16.453 16.375 9.336 1 95.25 99 LEU A C 1
ATOM 756 O O . LEU A 1 99 ? -16.188 16.953 10.391 1 95.25 99 LEU A O 1
ATOM 760 N N . TYR A 1 100 ? -17.266 16.891 8.438 1 95 100 TYR A N 1
ATOM 761 C CA . TYR A 1 100 ? -17.891 18.203 8.586 1 95 100 TYR A CA 1
ATOM 762 C C . TYR A 1 100 ? -18.766 18.25 9.836 1 95 100 TYR A C 1
ATOM 764 O O . TYR A 1 100 ? -18.719 19.219 10.594 1 95 100 TYR A O 1
ATOM 772 N N . GLU A 1 101 ? -19.469 17.203 9.992 1 94.75 101 GLU A N 1
ATOM 773 C CA . GLU A 1 101 ? -20.297 17.125 11.195 1 94.75 101 GLU A CA 1
ATOM 774 C C . GLU A 1 101 ? -19.438 17.156 12.453 1 94.75 101 GLU A C 1
ATOM 776 O O . GLU A 1 101 ? -19.75 17.859 13.414 1 94.75 101 GLU A O 1
ATOM 781 N N . ALA A 1 102 ? -18.391 16.469 12.445 1 95.25 102 ALA A N 1
ATOM 782 C CA . ALA A 1 102 ? -17.516 16.359 13.609 1 95.25 102 ALA A CA 1
ATOM 783 C C . ALA A 1 102 ? -16.906 17.703 13.969 1 95.25 102 ALA A C 1
ATOM 785 O O . ALA A 1 102 ? -16.672 18 15.148 1 95.25 102 ALA A O 1
ATOM 786 N N . VAL A 1 103 ? -16.703 18.531 12.953 1 95.25 103 VAL A N 1
ATOM 787 C CA . VAL A 1 103 ? -15.977 19.781 13.227 1 95.25 103 VAL A CA 1
ATOM 788 C C . VAL A 1 103 ? -16.938 20.953 13.148 1 95.25 103 VAL A C 1
ATOM 790 O O . VAL A 1 103 ? -16.516 22.109 13.164 1 95.25 103 VAL A O 1
ATOM 793 N N . GLY A 1 104 ? -18.188 20.703 12.898 1 94.5 104 GLY A N 1
ATOM 794 C CA . GLY A 1 104 ? -19.219 21.734 12.984 1 94.5 104 GLY A CA 1
ATOM 795 C C . GLY A 1 104 ? -19.359 22.547 11.711 1 94.5 104 GLY A C 1
ATOM 796 O O . GLY A 1 104 ? -19.734 23.719 11.758 1 94.5 104 GLY A O 1
ATOM 797 N N . VAL A 1 105 ? -18.953 21.969 10.609 1 94.19 105 VAL A N 1
ATOM 798 C CA . VAL A 1 105 ? -19.141 22.625 9.32 1 94.19 105 VAL A CA 1
ATOM 799 C C . VAL A 1 105 ? -20.516 22.266 8.75 1 94.19 105 VAL A C 1
ATOM 801 O O . VAL A 1 105 ? -20.828 21.094 8.57 1 94.19 105 VAL A O 1
ATOM 804 N N . GLU A 1 106 ? -21.297 23.234 8.477 1 91.69 106 GLU A N 1
ATOM 805 C CA . GLU A 1 106 ? -22.641 23 7.969 1 91.69 106 GLU A CA 1
ATOM 806 C C . GLU A 1 106 ? -22.656 22.891 6.445 1 91.69 106 GLU A C 1
ATOM 808 O O . GLU A 1 106 ? -21.75 23.422 5.777 1 91.69 106 GLU A O 1
ATOM 813 N N . LYS A 1 107 ? -23.766 22.156 6.117 1 85.62 107 LYS A N 1
ATOM 814 C CA . LYS A 1 107 ? -23.938 22.078 4.672 1 85.62 107 LYS A CA 1
ATOM 815 C C . LYS A 1 107 ? -24.125 23.469 4.059 1 85.62 107 LYS A C 1
ATOM 817 O O . LYS A 1 107 ? -24.906 24.281 4.559 1 85.62 107 LYS A O 1
ATOM 822 N N . GLY A 1 108 ? -23.266 23.703 3.037 1 88.62 108 GLY A N 1
ATOM 823 C CA . GLY A 1 108 ? -23.375 24.984 2.359 1 88.62 108 GLY A CA 1
ATOM 824 C C . GLY A 1 108 ? -22.422 26.031 2.902 1 88.62 108 GLY A C 1
ATOM 825 O O . GLY A 1 108 ? -22.25 27.094 2.309 1 88.62 108 GLY A O 1
ATOM 826 N N . ASP A 1 109 ? -21.859 25.719 3.941 1 90.62 109 ASP A N 1
ATOM 827 C CA . ASP A 1 109 ? -20.875 26.625 4.523 1 90.62 109 ASP A CA 1
ATOM 828 C C . ASP A 1 109 ? -19.547 26.562 3.76 1 90.62 109 ASP A C 1
ATOM 830 O O . ASP A 1 109 ? -18.625 25.859 4.164 1 90.62 109 ASP A O 1
ATOM 834 N N . ARG A 1 110 ? -19.609 27.438 2.805 1 90.94 110 ARG A N 1
ATOM 835 C CA . ARG A 1 110 ? -18.453 27.422 1.921 1 90.94 110 ARG A CA 1
ATOM 836 C C . ARG A 1 110 ? -17.188 27.859 2.658 1 90.94 110 ARG A C 1
ATOM 838 O O . ARG A 1 110 ? -16.109 27.328 2.432 1 90.94 110 ARG A O 1
ATOM 845 N N . ALA A 1 111 ? -17.234 28.703 3.447 1 93 111 ALA A N 1
ATOM 846 C CA . ALA A 1 111 ? -16.094 29.203 4.215 1 93 111 ALA A CA 1
ATOM 847 C C . ALA A 1 111 ? -15.57 28.156 5.18 1 93 111 ALA A C 1
ATOM 849 O O . ALA A 1 111 ? -14.359 27.953 5.293 1 93 111 ALA A O 1
ATOM 850 N N . GLY A 1 112 ? -16.422 27.562 5.879 1 92.94 112 GLY A N 1
ATOM 851 C CA . GLY A 1 112 ? -16.047 26.484 6.781 1 92.94 112 GLY A CA 1
ATOM 852 C C . GLY A 1 112 ? -15.383 25.328 6.078 1 92.94 112 GLY A C 1
ATOM 853 O O . GLY A 1 112 ? -14.375 24.797 6.559 1 92.94 112 GLY A O 1
ATOM 854 N N . SER A 1 113 ? -15.977 24.969 4.949 1 93.12 113 SER A N 1
ATOM 855 C CA . SER A 1 113 ? -15.406 23.875 4.16 1 93.12 113 SER A CA 1
ATOM 856 C C . SER A 1 113 ? -14.008 24.234 3.672 1 93.12 113 SER A C 1
ATOM 858 O O . SER A 1 113 ? -13.102 23.391 3.701 1 93.12 113 SER A O 1
ATOM 860 N N . ALA A 1 114 ? -13.836 25.438 3.23 1 93.25 114 ALA A N 1
ATOM 861 C CA . ALA A 1 114 ? -12.539 25.891 2.75 1 93.25 114 ALA A CA 1
ATOM 862 C C . ALA A 1 114 ? -11.508 25.891 3.875 1 93.25 114 ALA A C 1
ATOM 864 O O . ALA A 1 114 ? -10.352 25.516 3.672 1 93.25 114 ALA A O 1
ATOM 865 N N . ALA A 1 115 ? -11.922 26.359 4.98 1 93.94 115 ALA A N 1
ATOM 866 C CA . ALA A 1 115 ? -11.039 26.391 6.145 1 93.94 115 ALA A CA 1
ATOM 867 C C . ALA A 1 115 ? -10.586 24.984 6.531 1 93.94 115 ALA A C 1
ATOM 869 O O . ALA A 1 115 ? -9.422 24.766 6.879 1 93.94 115 ALA A O 1
ATOM 870 N N . GLN A 1 116 ? -11.516 24.078 6.531 1 93.94 116 GLN A N 1
ATOM 871 C CA . GLN A 1 116 ? -11.195 22.703 6.848 1 93.94 116 GLN A CA 1
ATOM 872 C C . GLN A 1 116 ? -10.219 22.109 5.832 1 93.94 116 GLN A C 1
ATOM 874 O O . GLN A 1 116 ? -9.289 21.391 6.199 1 93.94 116 GLN A O 1
ATOM 879 N N . MET A 1 117 ? -10.453 22.375 4.555 1 93.62 117 MET A N 1
ATOM 880 C CA . MET A 1 117 ? -9.562 21.906 3.496 1 93.62 117 MET A CA 1
ATOM 881 C C . MET A 1 117 ? -8.148 22.453 3.693 1 93.62 117 MET A C 1
ATOM 883 O O . MET A 1 117 ? -7.172 21.734 3.496 1 93.62 117 MET A O 1
ATOM 887 N N . MET A 1 118 ? -8.016 23.656 4.172 1 96.06 118 MET A N 1
ATOM 888 C CA . MET A 1 118 ? -6.723 24.312 4.34 1 96.06 118 MET A CA 1
ATOM 889 C C . MET A 1 118 ? -5.934 23.672 5.477 1 96.06 118 MET A C 1
ATOM 891 O O . MET A 1 118 ? -4.707 23.797 5.531 1 96.06 118 MET A O 1
ATOM 895 N N . LYS A 1 119 ? -6.609 22.953 6.379 1 97.06 119 LYS A N 1
ATOM 896 C CA . LYS A 1 119 ? -5.93 22.281 7.477 1 97.06 119 LYS A CA 1
ATOM 897 C C . LYS A 1 119 ? -4.961 21.219 6.953 1 97.06 119 LYS A C 1
ATOM 899 O O . LYS A 1 119 ? -3.967 20.906 7.605 1 97.06 119 LYS A O 1
ATOM 904 N N . ASN A 1 120 ? -5.223 20.734 5.758 1 98.06 120 ASN A N 1
ATOM 905 C CA . ASN A 1 120 ? -4.293 19.812 5.117 1 98.06 120 ASN A CA 1
ATOM 906 C C . ASN A 1 120 ? -2.9 20.422 4.984 1 98.06 120 ASN A C 1
ATOM 908 O O . ASN A 1 120 ? -1.896 19.734 5.152 1 98.06 120 ASN A O 1
ATOM 912 N N . PHE A 1 121 ? -2.842 21.719 4.75 1 98.5 121 PHE A N 1
ATOM 913 C CA . PHE A 1 121 ? -1.581 22.359 4.402 1 98.5 121 PHE A CA 1
ATOM 914 C C . PHE A 1 121 ? -0.917 22.953 5.641 1 98.5 121 PHE A C 1
ATOM 916 O O . PHE A 1 121 ? 0.218 23.438 5.574 1 98.5 121 PHE A O 1
ATOM 923 N N . SER A 1 122 ? -1.602 22.953 6.746 1 98.25 122 SER A N 1
ATOM 924 C CA . SER A 1 122 ? -0.966 23.188 8.039 1 98.25 122 SER A CA 1
ATOM 925 C C . SER A 1 122 ? -0.503 21.891 8.68 1 98.25 122 SER A C 1
ATOM 927 O O . SER A 1 122 ? -0.014 21.875 9.805 1 98.25 122 SER A O 1
ATOM 929 N N . LEU A 1 123 ? -0.671 20.781 7.957 1 98.75 123 LEU A N 1
ATOM 930 C CA . LEU A 1 123 ? -0.308 19.438 8.398 1 98.75 123 LEU A CA 1
ATOM 931 C C . LEU A 1 123 ? -1.045 19.062 9.68 1 98.75 123 LEU A C 1
ATOM 933 O O . LEU A 1 123 ? -0.49 18.375 10.547 1 98.75 123 LEU A O 1
ATOM 937 N N . PHE A 1 124 ? -2.248 19.703 9.883 1 98.44 124 PHE A N 1
ATOM 938 C CA . PHE A 1 124 ? -3.09 19.516 11.055 1 98.44 124 PHE A CA 1
ATOM 939 C C . PHE A 1 124 ? -2.305 19.781 12.336 1 98.44 124 PHE A C 1
ATOM 941 O O . PHE A 1 124 ? -2.559 19.156 13.367 1 98.44 124 PHE A O 1
ATOM 948 N N . ASP A 1 125 ? -1.216 20.547 12.188 1 98 125 ASP A N 1
ATOM 949 C CA . ASP A 1 125 ? -0.356 21.016 13.273 1 98 125 ASP A CA 1
ATOM 950 C C . ASP A 1 125 ? 0.45 19.859 13.859 1 98 125 ASP A C 1
ATOM 952 O O . ASP A 1 125 ? 0.793 19.875 15.047 1 98 125 ASP A O 1
ATOM 956 N N . ALA A 1 126 ? 0.694 18.844 13.109 1 98.81 126 ALA A N 1
ATOM 957 C CA . ALA A 1 126 ? 1.524 17.719 13.539 1 98.81 126 ALA A CA 1
ATOM 958 C C . ALA A 1 126 ? 2.977 18.156 13.727 1 98.81 126 ALA A C 1
ATOM 960 O O . ALA A 1 126 ? 3.479 19 12.977 1 98.81 126 ALA A O 1
ATOM 961 N N . PRO A 1 127 ? 3.68 17.562 14.68 1 98.75 127 PRO A N 1
ATOM 962 C CA . PRO A 1 127 ? 5.082 17.922 14.906 1 98.75 127 PRO A CA 1
ATOM 963 C C . PRO A 1 127 ? 6.02 17.328 13.852 1 98.75 127 PRO A C 1
ATOM 965 O O . PRO A 1 127 ? 7.184 17.734 13.766 1 98.75 127 PRO A O 1
ATOM 968 N N . HIS A 1 128 ? 5.586 16.312 13.094 1 98.94 128 HIS A N 1
ATOM 969 C CA . HIS A 1 128 ? 6.406 15.656 12.078 1 98.94 128 HIS A CA 1
ATOM 970 C C . HIS A 1 128 ? 5.648 15.523 10.766 1 98.94 128 HIS A C 1
ATOM 972 O O . HIS A 1 128 ? 4.418 15.438 10.758 1 98.94 128 HIS A O 1
ATOM 978 N N . CYS A 1 129 ? 6.395 15.531 9.68 1 98.94 129 CYS A N 1
ATOM 979 C CA . CYS A 1 129 ? 5.867 15.273 8.344 1 98.94 129 CYS A CA 1
ATOM 980 C C . CYS A 1 129 ? 6.844 14.438 7.523 1 98.94 129 CYS A C 1
ATOM 982 O O . CYS A 1 129 ? 8.039 14.75 7.465 1 98.94 129 CYS A O 1
ATOM 984 N N . ALA A 1 130 ? 6.379 13.367 6.988 1 98.94 130 ALA A N 1
ATOM 985 C CA . ALA A 1 130 ? 7.148 12.547 6.062 1 98.94 130 ALA A CA 1
ATOM 986 C C . ALA A 1 130 ? 6.637 12.703 4.633 1 98.94 130 ALA A C 1
ATOM 988 O O . ALA A 1 130 ? 5.48 12.383 4.344 1 98.94 130 ALA A O 1
ATOM 989 N N . ILE A 1 131 ? 7.465 13.195 3.703 1 98.94 131 ILE A N 1
ATOM 990 C CA . ILE A 1 131 ? 7.148 13.25 2.279 1 98.94 131 ILE A CA 1
ATOM 991 C C . ILE A 1 131 ? 7.621 11.961 1.6 1 98.94 131 ILE A C 1
ATOM 993 O O . ILE A 1 131 ? 8.805 11.617 1.661 1 98.94 131 ILE A O 1
ATOM 997 N N . ILE A 1 132 ? 6.707 11.273 0.977 1 99 132 ILE A N 1
ATOM 998 C CA . ILE A 1 132 ? 7.008 9.992 0.334 1 99 132 ILE A CA 1
ATOM 999 C C . ILE A 1 132 ? 7.145 10.195 -1.173 1 99 132 ILE A C 1
ATOM 1001 O O . ILE A 1 132 ? 6.266 10.781 -1.81 1 99 132 ILE A O 1
ATOM 1005 N N . SER A 1 133 ? 8.242 9.758 -1.741 1 98.94 133 SER A N 1
ATOM 1006 C CA . SER A 1 133 ? 8.461 9.859 -3.18 1 98.94 133 SER A CA 1
ATOM 1007 C C . SER A 1 133 ? 8.984 8.547 -3.756 1 98.94 133 SER A C 1
ATOM 1009 O O . SER A 1 133 ? 9.461 7.684 -3.018 1 98.94 133 SER A O 1
ATOM 1011 N N . SER A 1 134 ? 8.852 8.32 -4.996 1 98.88 134 SER A N 1
ATOM 1012 C CA . SER A 1 134 ? 9.273 7.133 -5.727 1 98.88 134 SER A CA 1
ATOM 1013 C C . SER A 1 134 ? 9.805 7.496 -7.109 1 98.88 134 SER A C 1
ATOM 1015 O O . SER A 1 134 ? 9.438 8.531 -7.672 1 98.88 134 SER A O 1
ATOM 1017 N N . PRO A 1 135 ? 10.656 6.66 -7.746 1 98.75 135 PRO A N 1
ATOM 1018 C CA . PRO A 1 135 ? 11.164 6.965 -9.086 1 98.75 135 PRO A CA 1
ATOM 1019 C C . PRO A 1 135 ? 10.055 7.055 -10.133 1 98.75 135 PRO A C 1
ATOM 1021 O O . PRO A 1 135 ? 9.164 6.203 -10.164 1 98.75 135 PRO A O 1
ATOM 1024 N N . ALA A 1 136 ? 10.148 8.055 -11 1 98.75 136 ALA A N 1
ATOM 1025 C CA . ALA A 1 136 ? 9.172 8.258 -12.062 1 98.75 136 ALA A CA 1
ATOM 1026 C C . ALA A 1 136 ? 9.125 7.051 -12.992 1 98.75 136 ALA A C 1
ATOM 1028 O O . ALA A 1 136 ? 8.062 6.699 -13.508 1 98.75 136 ALA A O 1
ATOM 1029 N N . GLU A 1 137 ? 10.227 6.363 -13.203 1 98.69 137 GLU A N 1
ATOM 1030 C CA . GLU A 1 137 ? 10.297 5.246 -14.141 1 98.69 137 GLU A CA 1
ATOM 1031 C C . GLU A 1 137 ? 9.484 4.055 -13.648 1 98.69 137 GLU A C 1
ATOM 1033 O O . GLU A 1 137 ? 9.172 3.146 -14.422 1 98.69 137 GLU A O 1
ATOM 1038 N N . LEU A 1 138 ? 9.078 4.055 -12.344 1 98.69 138 LEU A N 1
ATOM 1039 C CA . LEU A 1 138 ? 8.289 2.945 -11.812 1 98.69 138 LEU A CA 1
ATOM 1040 C C . LEU A 1 138 ? 6.801 3.256 -11.883 1 98.69 138 LEU A C 1
ATOM 1042 O O . LEU A 1 138 ? 5.965 2.367 -11.688 1 98.69 138 LEU A O 1
ATOM 1046 N N . GLY A 1 139 ? 6.465 4.504 -12.102 1 98.19 139 GLY A N 1
ATOM 1047 C CA . GLY A 1 139 ? 5.109 4.93 -12.406 1 98.19 139 GLY A CA 1
ATOM 1048 C C . GLY A 1 139 ? 4.09 4.469 -11.383 1 98.19 139 GLY A C 1
ATOM 1049 O O . GLY A 1 139 ? 4.312 4.598 -10.18 1 98.19 139 GLY A O 1
ATOM 1050 N N . GLY A 1 140 ? 2.963 4.039 -11.898 1 98.62 140 GLY A N 1
ATOM 1051 C CA . GLY A 1 140 ? 1.848 3.619 -11.062 1 98.62 140 GLY A CA 1
ATOM 1052 C C . GLY A 1 140 ? 2.195 2.469 -10.141 1 98.62 140 GLY A C 1
ATOM 1053 O O . GLY A 1 140 ? 1.666 2.379 -9.023 1 98.62 140 GLY A O 1
ATOM 1054 N N . TYR A 1 141 ? 3.084 1.604 -10.57 1 98.75 141 TYR A N 1
ATOM 1055 C CA . TYR A 1 141 ? 3.443 0.472 -9.719 1 98.75 141 TYR A CA 1
ATOM 1056 C C . TYR A 1 141 ? 4.395 0.904 -8.609 1 98.75 141 TYR A C 1
ATOM 1058 O O . TYR A 1 141 ? 4.375 0.336 -7.516 1 98.75 141 TYR A O 1
ATOM 1066 N N . GLY A 1 142 ? 5.254 1.924 -8.906 1 98.81 142 GLY A N 1
ATOM 1067 C CA . GLY A 1 142 ? 5.977 2.541 -7.805 1 98.81 142 GLY A CA 1
ATOM 1068 C C . GLY A 1 142 ? 5.062 3.125 -6.746 1 98.81 142 GLY A C 1
ATOM 1069 O O . GLY A 1 142 ? 5.305 2.957 -5.547 1 98.81 142 GLY A O 1
ATOM 1070 N N . ALA A 1 143 ? 4.02 3.793 -7.211 1 98.88 143 ALA A N 1
ATOM 1071 C CA . ALA A 1 143 ? 3.023 4.355 -6.305 1 98.88 143 ALA A CA 1
ATOM 1072 C C . ALA A 1 143 ? 2.311 3.252 -5.523 1 98.88 143 ALA A C 1
ATOM 1074 O O . ALA A 1 143 ? 2.09 3.381 -4.316 1 98.88 143 ALA A O 1
ATOM 1075 N N . MET A 1 144 ? 1.98 2.166 -6.211 1 98.88 144 MET A N 1
ATOM 1076 C CA . MET A 1 144 ? 1.303 1.052 -5.559 1 98.88 144 MET A CA 1
ATOM 1077 C C . MET A 1 144 ? 2.172 0.461 -4.453 1 98.88 144 MET A C 1
ATOM 1079 O O . MET A 1 144 ? 1.698 0.245 -3.334 1 98.88 144 MET A O 1
ATOM 1083 N N . ASP A 1 145 ? 3.453 0.202 -4.73 1 98.94 145 ASP A N 1
ATOM 1084 C CA . ASP A 1 145 ? 4.379 -0.292 -3.717 1 98.94 145 ASP A CA 1
ATOM 1085 C C . ASP A 1 145 ? 4.473 0.675 -2.539 1 98.94 145 ASP A C 1
ATOM 1087 O O . ASP A 1 145 ? 4.484 0.252 -1.381 1 98.94 145 ASP A O 1
ATOM 1091 N N . CYS A 1 146 ? 4.496 1.957 -2.828 1 98.94 146 CYS A N 1
ATOM 1092 C CA . CYS A 1 146 ? 4.574 2.959 -1.771 1 98.94 146 CYS A CA 1
ATOM 1093 C C . CYS A 1 146 ? 3.287 2.986 -0.952 1 98.94 146 CYS A C 1
ATOM 1095 O O . CYS A 1 146 ? 3.303 3.35 0.226 1 98.94 146 CYS A O 1
ATOM 1097 N N . GLY A 1 147 ? 2.156 2.604 -1.608 1 98.94 147 GLY A N 1
ATOM 1098 C CA . GLY A 1 147 ? 0.935 2.436 -0.837 1 98.94 147 GLY A CA 1
ATOM 1099 C C . GLY A 1 147 ? 1.066 1.413 0.276 1 98.94 147 GLY A C 1
ATOM 1100 O O . GLY A 1 147 ? 0.534 1.606 1.37 1 98.94 147 GLY A O 1
ATOM 1101 N N . GLY A 1 148 ? 1.708 0.318 -0.018 1 98.94 148 GLY A N 1
ATOM 1102 C CA . GLY A 1 148 ? 2.016 -0.65 1.022 1 98.94 148 GLY A CA 1
ATOM 1103 C C . GLY A 1 148 ? 2.865 -0.076 2.141 1 98.94 148 GLY A C 1
ATOM 1104 O O . GLY A 1 148 ? 2.584 -0.302 3.318 1 98.94 148 GLY A O 1
ATOM 1105 N N . PHE A 1 149 ? 3.871 0.698 1.737 1 98.94 149 PHE A N 1
ATOM 1106 C CA . PHE A 1 149 ? 4.746 1.368 2.691 1 98.94 149 PHE A CA 1
ATOM 1107 C C . PHE A 1 149 ? 3.951 2.309 3.588 1 98.94 149 PHE A C 1
ATOM 1109 O O . PHE A 1 149 ? 4.117 2.299 4.809 1 98.94 149 PHE A O 1
ATOM 1116 N N . VAL A 1 150 ? 3.086 3.084 3.041 1 98.94 150 VAL A N 1
ATOM 1117 C CA . VAL A 1 150 ? 2.27 4.039 3.781 1 98.94 150 VAL A CA 1
ATOM 1118 C C . VAL A 1 150 ? 1.376 3.299 4.773 1 98.94 150 VAL A C 1
ATOM 1120 O O . VAL A 1 150 ? 1.291 3.676 5.945 1 98.94 150 VAL A O 1
ATOM 1123 N N . ALA A 1 151 ? 0.734 2.213 4.312 1 98.88 151 ALA A N 1
ATOM 1124 C CA . ALA A 1 151 ? -0.127 1.433 5.195 1 98.88 151 ALA A CA 1
ATOM 1125 C C . ALA A 1 151 ? 0.665 0.862 6.367 1 98.88 151 ALA A C 1
ATOM 1127 O O . ALA A 1 151 ? 0.235 0.955 7.52 1 98.88 151 ALA A O 1
ATOM 1128 N N . ALA A 1 152 ? 1.817 0.332 6.098 1 98.88 152 ALA A N 1
ATOM 1129 C CA . ALA A 1 152 ? 2.643 -0.261 7.145 1 98.88 152 ALA A CA 1
ATOM 1130 C C . ALA A 1 152 ? 3.189 0.811 8.086 1 98.88 152 ALA A C 1
ATOM 1132 O O . ALA A 1 152 ? 3.32 0.581 9.289 1 98.88 152 ALA A O 1
ATOM 1133 N N . PHE A 1 153 ? 3.549 1.989 7.523 1 98.94 153 PHE A N 1
ATOM 1134 C CA . PHE A 1 153 ? 3.973 3.125 8.336 1 98.94 153 PHE A CA 1
ATOM 1135 C C . PHE A 1 153 ? 2.904 3.486 9.359 1 98.94 153 PHE A C 1
ATOM 1137 O O . PHE A 1 153 ? 3.197 3.605 10.555 1 98.94 153 PHE A O 1
ATOM 1144 N N . THR A 1 154 ? 1.68 3.602 8.906 1 98.88 154 THR A N 1
ATOM 1145 C CA . THR A 1 154 ? 0.596 4.004 9.797 1 98.88 154 THR A CA 1
ATOM 1146 C C . THR A 1 154 ? 0.328 2.926 10.844 1 98.88 154 THR A C 1
ATOM 1148 O O . THR A 1 154 ? 0.023 3.236 12 1 98.88 154 THR A O 1
ATOM 1151 N N . LEU A 1 155 ? 0.457 1.672 10.477 1 98.62 155 LEU A N 1
ATOM 1152 C CA . LEU A 1 155 ? 0.23 0.577 11.414 1 98.62 155 LEU A CA 1
ATOM 1153 C C . LEU A 1 155 ? 1.328 0.531 12.469 1 98.62 155 LEU A C 1
ATOM 1155 O O . LEU A 1 155 ? 1.044 0.369 13.664 1 98.62 155 LEU A O 1
ATOM 1159 N N . ALA A 1 156 ? 2.566 0.631 12.008 1 98.75 156 ALA A N 1
ATOM 1160 C CA . ALA A 1 156 ? 3.693 0.633 12.938 1 98.75 156 ALA A CA 1
ATOM 1161 C C . ALA A 1 156 ? 3.602 1.809 13.906 1 98.75 156 ALA A C 1
ATOM 1163 O O . ALA A 1 156 ? 3.863 1.656 15.102 1 98.75 156 ALA A O 1
ATOM 1164 N N . ALA A 1 157 ? 3.236 2.969 13.391 1 98.88 157 ALA A N 1
ATOM 1165 C CA . ALA A 1 157 ? 3.031 4.133 14.242 1 98.88 157 ALA A CA 1
ATOM 1166 C C . ALA A 1 157 ? 1.957 3.859 15.297 1 98.88 157 ALA A C 1
ATOM 1168 O O . ALA A 1 157 ? 2.166 4.105 16.484 1 98.88 157 ALA A O 1
ATOM 1169 N N . GLN A 1 158 ? 0.854 3.305 14.859 1 98.56 158 GLN A N 1
ATOM 1170 C CA . GLN A 1 158 ? -0.251 2.996 15.758 1 98.56 158 GLN A CA 1
ATOM 1171 C C . GLN A 1 158 ? 0.195 2.057 16.875 1 98.56 158 GLN A C 1
ATOM 1173 O O . GLN A 1 158 ? -0.232 2.199 18.016 1 98.56 158 GLN A O 1
ATOM 1178 N N . ALA A 1 159 ? 1.024 1.104 16.531 1 98.25 159 ALA A N 1
ATOM 1179 C CA . ALA A 1 159 ? 1.513 0.129 17.516 1 98.25 159 ALA A CA 1
ATOM 1180 C C . ALA A 1 159 ? 2.326 0.81 18.609 1 98.25 159 ALA A C 1
ATOM 1182 O O . ALA A 1 159 ? 2.479 0.265 19.703 1 98.25 159 ALA A O 1
ATOM 1183 N N . LEU A 1 160 ? 2.83 2.016 18.359 1 98.25 160 LEU A N 1
ATOM 1184 C CA . LEU A 1 160 ? 3.627 2.762 19.328 1 98.25 160 LEU A CA 1
ATOM 1185 C C . LEU A 1 160 ? 2.809 3.887 19.953 1 98.25 160 LEU A C 1
ATOM 1187 O O . LEU A 1 160 ? 3.352 4.73 20.672 1 98.25 160 LEU A O 1
ATOM 1191 N N . GLY A 1 161 ? 1.564 3.926 19.609 1 97.94 161 GLY A N 1
ATOM 1192 C CA . GLY A 1 161 ? 0.71 4.984 20.125 1 97.94 161 GLY A CA 1
ATOM 1193 C C . GLY A 1 161 ? 0.889 6.301 19.391 1 97.94 161 GLY A C 1
ATOM 1194 O O . GLY A 1 161 ? 0.522 7.359 19.906 1 97.94 161 GLY A O 1
ATOM 1195 N N . VAL A 1 162 ? 1.541 6.293 18.266 1 98.81 162 VAL A N 1
ATOM 1196 C CA . VAL A 1 162 ? 1.73 7.469 17.422 1 98.81 162 VAL A CA 1
ATOM 1197 C C . VAL A 1 162 ? 0.621 7.539 16.375 1 98.81 162 VAL A C 1
ATOM 1199 O O . VAL A 1 162 ? 0.33 6.543 15.711 1 98.81 162 VAL A O 1
ATOM 1202 N N . ALA A 1 163 ? -0.071 8.68 16.297 1 98.81 163 ALA A N 1
ATOM 1203 C CA . ALA A 1 163 ? -1.146 8.883 15.32 1 98.81 163 ALA A CA 1
ATOM 1204 C C . ALA A 1 163 ? -0.601 9.414 14 1 98.81 163 ALA A C 1
ATOM 1206 O O . ALA A 1 163 ? 0.508 9.945 13.945 1 98.81 163 ALA A O 1
ATOM 1207 N N . THR A 1 164 ? -1.377 9.211 12.938 1 98.94 164 THR A N 1
ATOM 1208 C CA . THR A 1 164 ? -0.937 9.586 11.602 1 98.94 164 THR A CA 1
ATOM 1209 C C . THR A 1 164 ? -2.115 10.055 10.758 1 98.94 164 THR A C 1
ATOM 1211 O O . THR A 1 164 ? -3.268 9.727 11.047 1 98.94 164 THR A O 1
ATOM 1214 N N . ILE A 1 165 ? -1.802 10.797 9.727 1 98.81 165 ILE A N 1
ATOM 1215 C CA . ILE A 1 165 ? -2.73 11.023 8.625 1 98.81 165 ILE A CA 1
ATOM 1216 C C . ILE A 1 165 ? -1.958 11.109 7.312 1 98.81 165 ILE A C 1
ATOM 1218 O O . ILE A 1 165 ? -1.185 12.047 7.098 1 98.81 165 ILE A O 1
ATOM 1222 N N . PRO A 1 166 ? -2.107 10.07 6.441 1 98.88 166 PRO A N 1
ATOM 1223 C CA . PRO A 1 166 ? -1.628 10.25 5.07 1 98.88 166 PRO A CA 1
ATOM 1224 C C . PRO A 1 166 ? -2.375 11.352 4.324 1 98.88 166 PRO A C 1
ATOM 1226 O O . PRO A 1 166 ? -3.59 11.5 4.48 1 98.88 166 PRO A O 1
ATOM 1229 N N . GLN A 1 167 ? -1.629 12.188 3.523 1 98.81 167 GLN A N 1
ATOM 1230 C CA . GLN A 1 167 ? -2.199 13.344 2.844 1 98.81 167 GLN A CA 1
ATOM 1231 C C . GLN A 1 167 ? -1.748 13.406 1.387 1 98.81 167 GLN A C 1
ATOM 1233 O O . GLN A 1 167 ? -0.613 13.789 1.1 1 98.81 167 GLN A O 1
ATOM 1238 N N . ALA A 1 168 ? -2.646 13.055 0.486 1 98.38 168 ALA A N 1
ATOM 1239 C CA . ALA A 1 168 ? -2.377 13.305 -0.927 1 98.38 168 ALA A CA 1
ATOM 1240 C C . ALA A 1 168 ? -2.412 14.797 -1.234 1 98.38 168 ALA A C 1
ATOM 1242 O O . ALA A 1 168 ? -1.718 15.273 -2.139 1 98.38 168 ALA A O 1
ATOM 1243 N N . ALA A 1 169 ? -3.186 15.57 -0.491 1 97.94 169 ALA A N 1
ATOM 1244 C CA . ALA A 1 169 ? -3.377 17 -0.716 1 97.94 169 ALA A CA 1
ATOM 1245 C C . ALA A 1 169 ? -2.037 17.734 -0.776 1 97.94 169 ALA A C 1
ATOM 1247 O O . ALA A 1 169 ? -1.859 18.641 -1.581 1 97.94 169 ALA A O 1
ATOM 1248 N N . VAL A 1 170 ? -1.1 17.312 0.057 1 98.75 170 VAL A N 1
ATOM 1249 C CA . VAL A 1 170 ? 0.201 17.984 0.131 1 98.75 170 VAL A CA 1
ATOM 1250 C C . VAL A 1 170 ? 0.951 17.797 -1.186 1 98.75 170 VAL A C 1
ATOM 1252 O O . VAL A 1 170 ? 1.643 18.703 -1.648 1 98.75 170 VAL A O 1
ATOM 1255 N N . ALA A 1 171 ? 0.765 16.672 -1.822 1 98.75 171 ALA A N 1
ATOM 1256 C CA . ALA A 1 171 ? 1.438 16.359 -3.078 1 98.75 171 ALA A CA 1
ATOM 1257 C C . ALA A 1 171 ? 0.904 17.219 -4.223 1 98.75 171 ALA A C 1
ATOM 1259 O O . ALA A 1 171 ? 1.503 17.266 -5.297 1 98.75 171 ALA A O 1
ATOM 1260 N N . SER A 1 172 ? -0.24 17.891 -4.047 1 98.31 172 SER A N 1
ATOM 1261 C CA . SER A 1 172 ? -0.743 18.812 -5.059 1 98.31 172 SER A CA 1
ATOM 1262 C C . SER A 1 172 ? 0.279 19.906 -5.375 1 98.31 172 SER A C 1
ATOM 1264 O O . SER A 1 172 ? 0.25 20.5 -6.453 1 98.31 172 SER A O 1
ATOM 1266 N N . TYR A 1 173 ? 1.164 20.125 -4.523 1 98.62 173 TYR A N 1
ATOM 1267 C CA . TYR A 1 173 ? 2.162 21.172 -4.715 1 98.62 173 TYR A CA 1
ATOM 1268 C C . TYR A 1 173 ? 3.555 20.578 -4.875 1 98.62 173 TYR A C 1
ATOM 1270 O O . TYR A 1 173 ? 4.52 21.062 -4.281 1 98.62 173 TYR A O 1
ATOM 1278 N N . ALA A 1 174 ? 3.641 19.562 -5.668 1 98.75 174 ALA A N 1
ATOM 1279 C CA . ALA A 1 174 ? 4.879 18.828 -5.926 1 98.75 174 ALA A CA 1
ATOM 1280 C C . ALA A 1 174 ? 5.969 19.766 -6.441 1 98.75 174 ALA A C 1
ATOM 1282 O O . ALA A 1 174 ? 7.117 19.703 -5.992 1 98.75 174 ALA A O 1
ATOM 1283 N N . PRO A 1 175 ? 5.707 20.703 -7.395 1 98.56 175 PRO A N 1
ATOM 1284 C CA . PRO A 1 175 ? 6.781 21.594 -7.84 1 98.56 175 PRO A CA 1
ATOM 1285 C C . PRO A 1 175 ? 7.422 22.359 -6.688 1 98.56 175 PRO A C 1
ATOM 1287 O O . PRO A 1 175 ? 8.648 22.5 -6.637 1 98.56 175 PRO A O 1
ATOM 1290 N N . PHE A 1 176 ? 6.602 22.859 -5.785 1 98.81 176 PHE A N 1
ATOM 1291 C CA . PHE A 1 176 ? 7.102 23.547 -4.602 1 98.81 176 PHE A CA 1
ATOM 1292 C C . PHE A 1 176 ? 7.941 22.609 -3.744 1 98.81 176 PHE A C 1
ATOM 1294 O O . PHE A 1 176 ? 9.023 22.984 -3.279 1 98.81 176 PHE A O 1
ATOM 1301 N N . LEU A 1 177 ? 7.465 21.359 -3.5 1 98.88 177 LEU A N 1
ATOM 1302 C CA . LEU A 1 177 ? 8.148 20.391 -2.65 1 98.88 177 LEU A CA 1
ATOM 1303 C C . LEU A 1 177 ? 9.508 20.031 -3.23 1 98.88 177 LEU A C 1
ATOM 1305 O O . LEU A 1 177 ? 10.484 19.891 -2.492 1 98.88 177 LEU A O 1
ATOM 1309 N N . HIS A 1 178 ? 9.555 19.844 -4.582 1 98.88 178 HIS A N 1
ATOM 1310 C CA . HIS A 1 178 ? 10.836 19.594 -5.234 1 98.88 178 HIS A CA 1
ATOM 1311 C C . HIS A 1 178 ? 11.844 20.688 -4.922 1 98.88 1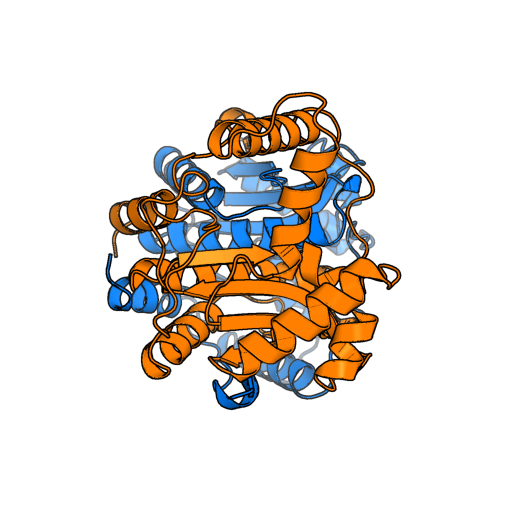78 HIS A C 1
ATOM 1313 O O . HIS A 1 178 ? 12.984 20.406 -4.547 1 98.88 178 HIS A O 1
ATOM 1319 N N . ARG A 1 179 ? 11.391 21.906 -5.027 1 98.38 179 ARG A N 1
ATOM 1320 C CA . ARG A 1 179 ? 12.281 23.047 -4.801 1 98.38 179 ARG A CA 1
ATOM 1321 C C . ARG A 1 179 ? 12.656 23.172 -3.328 1 98.38 179 ARG A C 1
ATOM 1323 O O . ARG A 1 179 ? 13.828 23.344 -2.992 1 98.38 179 ARG A O 1
ATOM 1330 N N . TYR A 1 18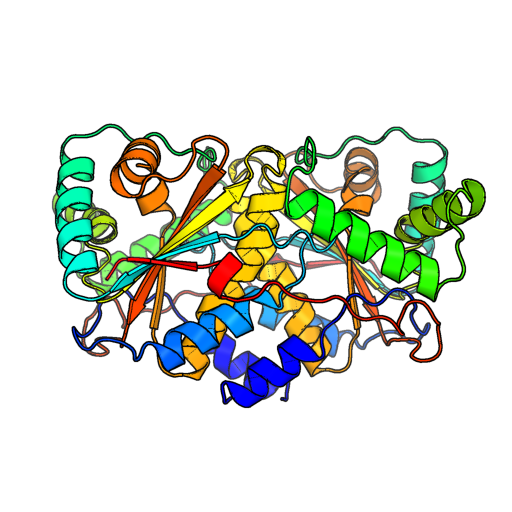0 ? 11.695 23.062 -2.432 1 98.69 180 TYR A N 1
ATOM 1331 C CA . TYR A 1 180 ? 11.891 23.328 -1.009 1 98.69 180 TYR A CA 1
ATOM 1332 C C . TYR A 1 180 ? 12.844 22.297 -0.396 1 98.69 180 TYR A C 1
ATOM 1334 O O . TYR A 1 180 ? 13.695 22.656 0.421 1 98.69 180 TYR A O 1
ATOM 1342 N N . PHE A 1 181 ? 12.703 21.031 -0.835 1 98.81 181 PHE A N 1
ATOM 1343 C CA . PHE A 1 181 ? 13.469 19.969 -0.199 1 98.81 181 PHE A CA 1
ATOM 1344 C C . PHE A 1 181 ? 14.57 19.453 -1.123 1 98.81 181 PHE A C 1
ATOM 1346 O O . PHE A 1 181 ? 15.289 18.516 -0.783 1 98.81 181 PHE A O 1
ATOM 1353 N N . ASP A 1 182 ? 14.711 19.969 -2.32 1 98.44 182 ASP A N 1
ATOM 1354 C CA . ASP A 1 182 ? 15.68 19.531 -3.32 1 98.44 182 ASP A CA 1
ATOM 1355 C C . ASP A 1 182 ? 15.461 18.062 -3.689 1 98.44 182 ASP A C 1
ATOM 1357 O O . ASP A 1 182 ? 16.406 17.281 -3.695 1 98.44 182 ASP A O 1
ATOM 1361 N N . ILE A 1 183 ? 14.25 17.703 -3.832 1 98.69 183 ILE A N 1
ATOM 1362 C CA . ILE A 1 183 ? 13.914 16.375 -4.32 1 98.69 183 ILE A CA 1
ATOM 1363 C C . ILE A 1 183 ? 14.055 16.328 -5.84 1 98.69 183 ILE A C 1
ATOM 1365 O O . ILE A 1 183 ? 13.445 17.125 -6.547 1 98.69 183 ILE A O 1
ATOM 1369 N N . PRO A 1 184 ? 14.812 15.406 -6.355 1 98.38 184 PRO A N 1
ATOM 1370 C CA . PRO A 1 184 ? 15.023 15.352 -7.805 1 98.38 184 PRO A CA 1
ATOM 1371 C C . PRO A 1 184 ? 13.719 15.211 -8.586 1 98.38 184 PRO A C 1
ATOM 1373 O O . PRO A 1 184 ? 12.781 14.562 -8.117 1 98.38 184 PRO A O 1
ATOM 1376 N N . LYS A 1 185 ? 13.672 15.719 -9.812 1 97.62 185 LYS A N 1
ATOM 1377 C CA . LYS A 1 185 ? 12.461 15.758 -10.625 1 97.62 185 LYS A CA 1
ATOM 1378 C C . LYS A 1 185 ? 12.141 14.383 -11.203 1 97.62 185 LYS A C 1
ATOM 1380 O O . LYS A 1 185 ? 11.031 14.148 -11.688 1 97.62 18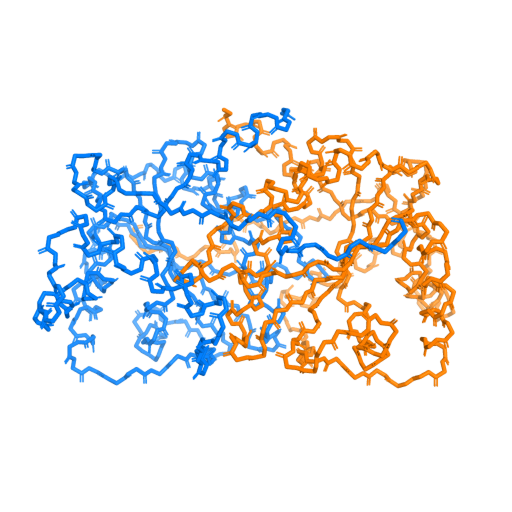5 LYS A O 1
ATOM 1385 N N . ASP A 1 186 ? 13.094 13.461 -11.203 1 98 186 ASP A N 1
ATOM 1386 C CA . ASP A 1 186 ? 12.844 12.117 -11.703 1 98 186 ASP A CA 1
ATOM 1387 C C . ASP A 1 186 ? 12.195 11.242 -10.633 1 98 186 ASP A C 1
ATOM 1389 O O . ASP A 1 186 ? 12.102 10.023 -10.797 1 98 186 ASP A O 1
ATOM 1393 N N . ARG A 1 187 ? 11.852 11.922 -9.531 1 98.56 187 ARG A N 1
ATOM 1394 C CA . ARG A 1 187 ? 11.016 11.266 -8.531 1 98.56 187 ARG A CA 1
ATOM 1395 C C . ARG A 1 187 ? 9.609 11.867 -8.516 1 98.56 187 ARG A C 1
ATOM 1397 O O . ARG A 1 187 ? 9.445 13.078 -8.656 1 98.56 187 ARG A O 1
ATOM 1404 N N . LEU A 1 188 ? 8.656 10.992 -8.367 1 98.94 188 LEU A N 1
ATOM 1405 C CA . LEU A 1 188 ? 7.285 11.438 -8.133 1 98.94 188 LEU A CA 1
ATOM 1406 C C . LEU A 1 188 ? 7.023 11.641 -6.648 1 98.94 188 LEU A C 1
ATOM 1408 O O . LEU A 1 188 ? 7.242 10.727 -5.844 1 98.94 188 LEU A O 1
ATOM 1412 N N . ILE A 1 189 ? 6.641 12.852 -6.266 1 98.94 189 ILE A N 1
ATOM 1413 C CA . ILE A 1 189 ? 6.125 13.055 -4.914 1 98.94 189 ILE A CA 1
ATOM 1414 C C . ILE A 1 189 ? 4.707 12.5 -4.816 1 98.94 189 ILE A C 1
ATOM 1416 O O . ILE A 1 189 ? 3.801 12.977 -5.512 1 98.94 189 ILE A O 1
ATOM 1420 N N . LEU A 1 190 ? 4.488 11.555 -3.939 1 98.94 190 LEU A N 1
ATOM 1421 C CA . LEU A 1 190 ? 3.262 10.773 -3.945 1 98.94 190 LEU A CA 1
ATOM 1422 C C . LEU A 1 190 ? 2.295 11.266 -2.873 1 98.94 190 LEU A C 1
ATOM 1424 O O . LEU A 1 190 ? 1.09 11.359 -3.117 1 98.94 190 LEU A O 1
ATOM 1428 N N . CYS A 1 191 ? 2.748 11.492 -1.673 1 98.94 191 CYS A N 1
ATOM 1429 C CA . CYS A 1 191 ? 1.942 11.945 -0.543 1 98.94 191 CYS A CA 1
ATOM 1430 C C . CYS A 1 191 ? 2.826 12.359 0.626 1 98.94 191 CYS A C 1
ATOM 1432 O O . CYS A 1 191 ? 4.055 12.289 0.538 1 98.94 191 CYS A O 1
ATOM 1434 N N . ALA A 1 192 ? 2.217 12.891 1.599 1 98.94 192 ALA A N 1
ATOM 1435 C CA . ALA A 1 192 ? 2.84 13.125 2.898 1 98.94 192 ALA A CA 1
ATOM 1436 C C . ALA A 1 192 ? 2.146 12.328 3.994 1 98.94 192 ALA A C 1
ATOM 1438 O O . ALA A 1 192 ? 1.023 11.852 3.807 1 98.94 192 ALA A O 1
ATOM 1439 N N . ILE A 1 193 ? 2.832 12.07 5.039 1 98.94 193 ILE A N 1
ATOM 1440 C CA . ILE A 1 193 ? 2.254 11.562 6.277 1 98.94 193 ILE A CA 1
ATOM 1441 C C . ILE A 1 193 ? 2.561 12.531 7.422 1 98.94 193 ILE A C 1
ATOM 1443 O O . ILE A 1 193 ? 3.711 12.648 7.848 1 98.94 193 ILE A O 1
ATOM 1447 N N . SER A 1 194 ? 1.551 13.242 7.887 1 98.94 194 SER A N 1
ATOM 1448 C CA . SER A 1 194 ? 1.693 13.977 9.141 1 98.94 194 SER A CA 1
ATOM 1449 C C . SER A 1 194 ? 1.501 13.055 10.344 1 98.94 194 SER A C 1
ATOM 1451 O O . SER A 1 194 ? 0.628 12.188 10.328 1 98.94 194 SER A O 1
ATOM 1453 N N . PHE A 1 195 ? 2.35 13.219 11.352 1 98.94 195 PHE A N 1
ATOM 1454 C CA . PHE A 1 195 ? 2.201 12.273 12.453 1 98.94 195 PHE A CA 1
ATOM 1455 C C . PHE A 1 195 ? 2.709 12.883 13.758 1 98.94 195 PHE A C 1
ATOM 1457 O O . PHE A 1 195 ? 3.461 13.859 13.742 1 98.94 195 PHE A O 1
ATOM 1464 N N . GLY A 1 196 ? 2.305 12.383 14.812 1 98.88 196 GLY A N 1
ATOM 1465 C CA . GLY A 1 196 ? 2.529 12.781 16.188 1 98.88 196 GLY A CA 1
ATOM 1466 C C . GLY A 1 196 ? 1.558 12.141 17.172 1 98.88 196 GLY A C 1
ATOM 1467 O O . GLY A 1 196 ? 0.899 11.148 16.828 1 98.88 196 GLY A O 1
ATOM 1468 N N . TYR A 1 197 ? 1.539 12.625 18.359 1 98.88 197 TYR A N 1
ATOM 1469 C CA . TYR A 1 197 ? 0.566 12.133 19.328 1 98.88 197 TYR A CA 1
ATOM 1470 C C . TYR A 1 197 ? -0.775 12.836 19.156 1 98.88 197 TYR A C 1
ATOM 1472 O O . TYR A 1 197 ? -0.827 14.062 19 1 98.88 197 TYR A O 1
ATOM 1480 N N . ALA A 1 198 ? -1.849 12.078 19.203 1 98.69 198 ALA A N 1
ATOM 1481 C CA . ALA A 1 198 ? -3.184 12.594 18.922 1 98.69 198 ALA A CA 1
ATOM 1482 C C . ALA A 1 198 ? -3.664 13.523 20.031 1 98.69 198 ALA A C 1
ATOM 1484 O O . ALA A 1 198 ? -3.449 13.242 21.219 1 98.69 198 ALA A O 1
ATOM 1485 N N . ASP A 1 199 ? -4.277 14.648 19.656 1 98.5 199 ASP A N 1
ATOM 1486 C CA . ASP A 1 199 ? -5.172 15.359 20.562 1 98.5 199 ASP A CA 1
ATOM 1487 C C . ASP A 1 199 ? -6.535 14.68 20.625 1 98.5 199 ASP A C 1
ATOM 1489 O O . ASP A 1 199 ? -7.43 14.984 19.844 1 98.5 199 ASP A O 1
ATOM 1493 N N . THR A 1 200 ? -6.773 13.836 21.562 1 96.44 200 THR A N 1
ATOM 1494 C CA . THR A 1 200 ? -7.93 12.953 21.609 1 96.44 200 THR A CA 1
ATOM 1495 C C . THR A 1 200 ? -9.203 13.75 21.906 1 96.44 200 THR A C 1
ATOM 1497 O O . THR A 1 200 ? -10.312 13.258 21.672 1 96.44 200 THR A O 1
ATOM 1500 N N . ASP A 1 201 ? -9.047 14.984 22.375 1 96.75 201 ASP A N 1
ATOM 1501 C CA . ASP A 1 201 ? -10.211 15.789 22.734 1 96.75 201 ASP A CA 1
ATOM 1502 C C . ASP A 1 201 ? -10.703 16.609 21.547 1 96.75 201 ASP A C 1
ATOM 1504 O O . ASP A 1 201 ? -11.805 17.156 21.578 1 96.75 201 ASP A O 1
ATOM 1508 N N . HIS A 1 202 ? -9.891 16.719 20.562 1 97.19 202 HIS A N 1
ATOM 1509 C CA . HIS A 1 202 ? -10.305 17.5 19.406 1 97.19 202 HIS A CA 1
ATOM 1510 C C . HIS A 1 202 ? -11.461 16.812 18.672 1 97.19 202 HIS A C 1
ATOM 1512 O O . HIS A 1 202 ? -11.406 15.617 18.391 1 97.19 202 HIS A O 1
ATOM 1518 N N . PRO A 1 203 ? -12.477 17.516 18.234 1 96.06 203 PRO A N 1
ATOM 1519 C CA . PRO A 1 203 ? -13.672 16.922 17.625 1 96.06 203 PRO A CA 1
ATOM 1520 C C . PRO A 1 203 ? -13.367 16.156 16.344 1 96.06 203 PRO A C 1
ATOM 1522 O O . PRO A 1 203 ? -14 15.148 16.047 1 96.06 203 PRO A O 1
ATOM 1525 N N . ALA A 1 204 ? -12.445 16.578 15.562 1 95.19 204 ALA A N 1
ATOM 1526 C CA . ALA A 1 204 ? -12.102 15.922 14.297 1 95.19 204 ALA A CA 1
ATOM 1527 C C . ALA A 1 204 ? -11.641 14.484 14.531 1 95.19 204 ALA A C 1
ATOM 1529 O O . ALA A 1 204 ? -11.711 13.648 13.625 1 95.19 204 ALA A O 1
ATOM 1530 N N . ASN A 1 205 ? -11.102 14.203 15.688 1 96.69 205 ASN A N 1
ATOM 1531 C CA . ASN A 1 205 ? -10.586 12.867 15.992 1 96.69 205 ASN A CA 1
ATOM 1532 C C . ASN A 1 205 ? -11.648 11.992 16.656 1 96.69 205 ASN A C 1
ATOM 1534 O O . ASN A 1 205 ? -11.367 10.867 17.062 1 96.69 205 ASN A O 1
ATOM 1538 N N . GLY A 1 206 ? -12.828 12.516 16.688 1 92.44 206 GLY A N 1
ATOM 1539 C CA . GLY A 1 206 ? -13.898 11.789 17.359 1 92.44 206 GLY A CA 1
ATOM 1540 C C . GLY A 1 206 ? -14.758 10.984 16.406 1 92.44 206 GLY A C 1
ATOM 1541 O O . GLY A 1 206 ? -15.531 10.117 16.828 1 92.44 206 GLY A O 1
ATOM 1542 N N . PHE A 1 207 ? -14.641 11.219 15.125 1 89.44 207 PHE A N 1
ATOM 1543 C CA . PHE A 1 207 ? -15.492 10.469 14.211 1 89.44 207 PHE A CA 1
ATOM 1544 C C . PHE A 1 207 ? -14.742 9.281 13.625 1 89.44 207 PHE A C 1
ATOM 1546 O O . PHE A 1 207 ? -13.508 9.234 13.664 1 89.44 207 PHE A O 1
ATOM 1553 N N . ARG A 1 208 ? -15.531 8.305 13.172 1 90.69 208 ARG A N 1
ATOM 1554 C CA . ARG A 1 208 ? -15.008 7.098 12.539 1 90.69 208 ARG A CA 1
ATOM 1555 C C . ARG A 1 208 ? -15.734 6.82 11.227 1 90.69 208 ARG A C 1
ATOM 1557 O O . ARG A 1 208 ? -16.938 7.047 11.109 1 90.69 208 ARG A O 1
ATOM 1564 N N . THR A 1 209 ? -14.898 6.352 10.312 1 86.5 209 THR A N 1
ATOM 1565 C CA . THR A 1 209 ? -15.477 5.977 9.023 1 86.5 209 THR A CA 1
ATOM 1566 C C . THR A 1 209 ? -15.812 4.484 9 1 86.5 209 THR A C 1
ATOM 1568 O O . THR A 1 209 ? -15.203 3.695 9.719 1 86.5 209 THR A O 1
ATOM 1571 N N . GLU A 1 210 ? -16.734 4.211 8.117 1 89.81 210 GLU A N 1
ATOM 1572 C CA . GLU A 1 210 ? -17.156 2.824 7.961 1 89.81 210 GLU A CA 1
ATOM 1573 C C . GLU A 1 210 ? -16.391 2.143 6.828 1 89.81 210 GLU A C 1
ATOM 1575 O O . GLU A 1 210 ? -15.773 2.814 5.992 1 89.81 210 GLU A O 1
ATOM 1580 N N . ARG A 1 211 ? -16.422 0.833 6.863 1 94.38 211 ARG A N 1
ATOM 1581 C CA . ARG A 1 211 ? -15.859 0.004 5.801 1 94.38 211 ARG A CA 1
ATOM 1582 C C . ARG A 1 211 ? -16.953 -0.799 5.105 1 94.38 211 ARG A C 1
ATOM 1584 O O . ARG A 1 211 ? -17.938 -1.203 5.738 1 94.38 211 ARG A O 1
ATOM 1591 N N . ALA A 1 212 ? -16.703 -1.015 3.82 1 93.81 212 ALA A N 1
ATOM 1592 C CA . ALA A 1 212 ? -17.641 -1.792 3.01 1 93.81 212 ALA A CA 1
ATOM 1593 C C . ALA A 1 212 ? -17.734 -3.227 3.52 1 93.81 212 ALA A C 1
ATOM 1595 O O . ALA A 1 212 ? -16.766 -3.777 4.047 1 93.81 212 ALA A O 1
ATOM 1596 N N . ALA A 1 213 ? -18.938 -3.801 3.314 1 95.62 213 ALA A N 1
ATOM 1597 C CA . ALA A 1 213 ? -19.125 -5.223 3.6 1 95.62 213 ALA A CA 1
ATOM 1598 C C . ALA A 1 213 ? -18.328 -6.086 2.625 1 95.62 213 ALA A C 1
ATOM 1600 O O . ALA A 1 213 ? -18.125 -5.699 1.473 1 95.62 213 ALA A O 1
ATOM 1601 N N . LEU A 1 214 ? -17.969 -7.246 3.059 1 97.12 214 LEU A N 1
ATOM 1602 C CA . LEU A 1 214 ? -17.156 -8.148 2.24 1 97.12 214 LEU A CA 1
ATOM 1603 C C . LEU A 1 214 ? -17.891 -8.5 0.948 1 97.12 214 LEU A C 1
ATOM 1605 O O . LEU A 1 214 ? -17.266 -8.633 -0.108 1 97.12 214 LEU A O 1
ATOM 1609 N N . ASP A 1 215 ? -19.172 -8.617 1.034 1 96.31 215 ASP A N 1
ATOM 1610 C CA . ASP A 1 215 ? -19.953 -9.016 -0.127 1 96.31 215 ASP A CA 1
ATOM 1611 C C . ASP A 1 215 ? -19.906 -7.945 -1.216 1 96.31 215 ASP A C 1
ATOM 1613 O O . ASP A 1 215 ? -20.125 -8.242 -2.393 1 96.31 215 ASP A O 1
ATOM 1617 N N . ASP A 1 216 ? -19.625 -6.719 -0.807 1 96.69 216 ASP A N 1
ATOM 1618 C CA . ASP A 1 216 ? -19.547 -5.621 -1.765 1 96.69 216 ASP A CA 1
ATOM 1619 C C . ASP A 1 216 ? -18.172 -5.57 -2.432 1 96.69 216 ASP A C 1
ATOM 1621 O O . ASP A 1 216 ? -18 -4.895 -3.445 1 96.69 216 ASP A O 1
ATOM 1625 N N . ILE A 1 217 ? -17.203 -6.359 -1.892 1 97.12 217 ILE A N 1
ATOM 1626 C CA . ILE A 1 217 ? -15.805 -6.168 -2.291 1 97.12 217 ILE A CA 1
ATOM 1627 C C . ILE A 1 217 ? -15.281 -7.438 -2.959 1 97.12 217 ILE A C 1
ATOM 1629 O O . ILE A 1 217 ? -14.328 -7.387 -3.742 1 97.12 217 ILE A O 1
ATOM 1633 N N . VAL A 1 218 ? -15.914 -8.602 -2.719 1 98.56 218 VAL A N 1
ATOM 1634 C CA . VAL A 1 218 ? -15.352 -9.875 -3.172 1 98.56 218 VAL A CA 1
ATOM 1635 C C . VAL A 1 218 ? -16.312 -10.547 -4.148 1 98.56 218 VAL A C 1
ATOM 1637 O O . VAL A 1 218 ? -17.5 -10.68 -3.863 1 98.56 218 VAL A O 1
ATOM 1640 N N . ASP A 1 219 ? -15.812 -10.867 -5.258 1 98.44 219 ASP A N 1
ATOM 1641 C CA . ASP A 1 219 ? -16.469 -11.781 -6.191 1 98.44 219 ASP A CA 1
ATOM 1642 C C . ASP A 1 219 ? -15.859 -13.18 -6.102 1 98.44 219 ASP A C 1
ATOM 1644 O O . ASP A 1 219 ? -14.766 -13.422 -6.613 1 98.44 219 ASP A O 1
ATOM 1648 N N . TRP A 1 220 ? -16.562 -14.117 -5.461 1 97.75 220 TRP A N 1
ATOM 1649 C CA . TRP A 1 220 ? -16.078 -15.477 -5.262 1 97.75 220 TRP A CA 1
ATOM 1650 C C . TRP A 1 220 ? -16.281 -16.312 -6.516 1 97.75 220 TRP A C 1
ATOM 1652 O O . TRP A 1 220 ? -17.391 -16.375 -7.055 1 97.75 220 TRP A O 1
ATOM 1662 N N . ARG A 1 221 ? -15.211 -16.859 -6.914 1 96.25 221 ARG A N 1
ATOM 1663 C CA . ARG A 1 221 ? -15.25 -17.828 -8.008 1 96.25 221 ARG A CA 1
ATOM 1664 C C . ARG A 1 221 ? -14.891 -19.219 -7.52 1 96.25 221 ARG A C 1
ATOM 1666 O O . ARG A 1 221 ? -13.711 -19.562 -7.395 1 96.25 221 ARG A O 1
ATOM 1673 N N . GLY A 1 222 ? -15.836 -20.141 -7.25 1 85.12 222 GLY A N 1
ATOM 1674 C CA . GLY A 1 222 ? -15.664 -21.484 -6.703 1 85.12 222 GLY A CA 1
ATOM 1675 C C . GLY A 1 222 ? -15.992 -21.562 -5.223 1 85.12 222 GLY A C 1
ATOM 1676 O O . GLY A 1 222 ? -16.141 -20.547 -4.555 1 85.12 222 GLY A O 1
ATOM 1677 N N . MET B 1 1 ? -1.408 -4.98 20.484 1 78.31 1 MET B N 1
ATOM 1678 C CA . MET B 1 1 ? -0.247 -5.473 19.75 1 78.31 1 MET B CA 1
ATOM 1679 C C . MET B 1 1 ? 0.917 -4.492 19.859 1 78.31 1 MET B C 1
ATOM 1681 O O . MET B 1 1 ? 0.734 -3.287 19.672 1 78.31 1 MET B O 1
ATOM 1685 N N . SER B 1 2 ? 2.053 -5.125 20.203 1 89.88 2 SER B N 1
ATOM 1686 C CA . SER B 1 2 ? 3.242 -4.285 20.297 1 89.88 2 SER B CA 1
ATOM 1687 C C . SER B 1 2 ? 3.928 -4.145 18.938 1 89.88 2 SER B C 1
ATOM 1689 O O . SER B 1 2 ? 3.646 -4.91 18.016 1 89.88 2 SER B O 1
ATOM 1691 N N . LEU B 1 3 ? 4.703 -3.129 18.844 1 94 3 LEU B N 1
ATOM 1692 C CA . LEU B 1 3 ? 5.5 -2.957 17.641 1 94 3 LEU B CA 1
ATOM 1693 C C . LEU B 1 3 ? 6.422 -4.148 17.422 1 94 3 LEU B C 1
ATOM 1695 O O . LEU B 1 3 ? 6.645 -4.57 16.281 1 94 3 LEU B O 1
ATOM 1699 N N . ASN B 1 4 ? 6.848 -4.719 18.5 1 94.56 4 ASN B N 1
ATOM 1700 C CA . ASN B 1 4 ? 7.691 -5.902 18.391 1 94.56 4 ASN B CA 1
ATOM 1701 C C . ASN B 1 4 ? 6.957 -7.051 17.703 1 94.56 4 ASN B C 1
ATOM 1703 O O . ASN B 1 4 ? 7.535 -7.75 16.875 1 94.56 4 ASN B O 1
ATOM 1707 N N . GLN B 1 5 ? 5.754 -7.203 18.078 1 95.31 5 GLN B N 1
ATOM 1708 C CA . GLN B 1 5 ? 4.949 -8.266 17.484 1 95.31 5 GLN B CA 1
ATOM 1709 C C . GLN B 1 5 ? 4.684 -7.98 16 1 95.31 5 GLN B C 1
ATOM 1711 O O . GLN B 1 5 ? 4.738 -8.891 15.18 1 95.31 5 GLN B O 1
ATOM 1716 N N . LEU B 1 6 ? 4.387 -6.73 15.695 1 97 6 LEU B N 1
ATOM 1717 C CA . LEU B 1 6 ? 4.176 -6.348 14.305 1 97 6 LEU B CA 1
ATOM 1718 C C . LEU B 1 6 ? 5.453 -6.539 13.484 1 97 6 LEU B C 1
ATOM 1720 O O . LEU B 1 6 ? 5.406 -7.055 12.367 1 97 6 LEU B O 1
ATOM 1724 N N . GLU B 1 7 ? 6.621 -6.164 14.031 1 96.62 7 GLU B N 1
ATOM 1725 C CA . GLU B 1 7 ? 7.91 -6.336 13.375 1 96.62 7 GLU B CA 1
ATOM 1726 C C . GLU B 1 7 ? 8.188 -7.805 13.07 1 96.62 7 GLU B C 1
ATOM 1728 O O . GLU B 1 7 ? 8.711 -8.141 12.008 1 96.62 7 GLU B O 1
ATOM 1733 N N . ALA B 1 8 ? 7.867 -8.633 14.023 1 96.5 8 ALA B N 1
ATOM 1734 C CA . ALA B 1 8 ? 8.055 -10.062 13.82 1 96.5 8 ALA B CA 1
ATOM 1735 C C . ALA B 1 8 ? 7.199 -10.578 12.664 1 96.5 8 ALA B C 1
ATOM 1737 O O . ALA B 1 8 ? 7.664 -11.367 11.844 1 96.5 8 ALA B O 1
ATOM 1738 N N . LEU B 1 9 ? 5.957 -10.125 12.656 1 96.81 9 LEU B N 1
ATOM 1739 C CA . LEU B 1 9 ? 5.043 -10.523 11.586 1 96.81 9 LEU B CA 1
ATOM 1740 C C . LEU B 1 9 ? 5.543 -10.031 10.234 1 96.81 9 LEU B C 1
ATOM 1742 O O . LEU B 1 9 ? 5.57 -10.797 9.266 1 96.81 9 LEU B O 1
ATOM 1746 N N . LEU B 1 10 ? 5.957 -8.758 10.156 1 97.12 10 LEU B N 1
ATOM 1747 C CA . LEU B 1 10 ? 6.496 -8.156 8.938 1 97.12 10 LEU B CA 1
ATOM 1748 C C . LEU B 1 10 ? 7.773 -8.867 8.5 1 97.12 10 LEU B C 1
ATOM 1750 O O . LEU B 1 10 ? 7.984 -9.086 7.305 1 97.12 10 LEU B O 1
ATOM 1754 N N . GLY B 1 11 ? 8.594 -9.234 9.414 1 96.06 11 GLY B N 1
ATOM 1755 C CA . GLY B 1 11 ? 9.852 -9.914 9.125 1 96.06 11 GLY B CA 1
ATOM 1756 C C . GLY B 1 11 ? 9.656 -11.344 8.641 1 96.06 11 GLY B C 1
ATOM 1757 O O . GLY B 1 11 ? 10.469 -11.859 7.875 1 96.06 11 GLY B O 1
ATOM 1758 N N . ALA B 1 12 ? 8.562 -11.977 9.086 1 96.06 12 ALA B N 1
ATOM 1759 C CA . ALA B 1 12 ? 8.297 -13.367 8.734 1 96.06 12 ALA B CA 1
ATOM 1760 C C . ALA B 1 12 ? 7.664 -13.477 7.348 1 96.06 12 ALA B C 1
ATOM 1762 O O . ALA B 1 12 ? 7.789 -14.5 6.68 1 96.06 12 ALA B O 1
ATOM 1763 N N . ARG B 1 13 ? 6.98 -12.438 6.961 1 96.94 13 ARG B N 1
ATOM 1764 C CA . ARG B 1 13 ? 6.301 -12.438 5.668 1 96.94 13 ARG B CA 1
ATOM 1765 C C . ARG B 1 13 ? 7.309 -12.375 4.523 1 96.94 13 ARG B C 1
ATOM 1767 O O . ARG B 1 13 ? 8.219 -11.539 4.535 1 96.94 13 ARG B O 1
ATOM 1774 N N . HIS B 1 14 ? 7.273 -13.219 3.584 1 96.94 14 HIS B N 1
ATOM 1775 C CA . HIS B 1 14 ? 8.047 -13.234 2.346 1 96.94 14 HIS B CA 1
ATOM 1776 C C . HIS B 1 14 ? 7.199 -13.719 1.174 1 96.94 14 HIS B C 1
ATOM 1778 O O . HIS B 1 14 ? 6.121 -14.289 1.373 1 96.94 14 HIS B O 1
ATOM 1784 N N . SER B 1 15 ? 7.652 -13.445 -0.01 1 98.06 15 SER B N 1
ATOM 1785 C CA . SER B 1 15 ? 6.961 -13.961 -1.19 1 98.06 15 SER B CA 1
ATOM 1786 C C . SER B 1 15 ? 7.133 -15.469 -1.321 1 98.06 15 SER B C 1
ATOM 1788 O O . SER B 1 15 ? 8.25 -15.961 -1.514 1 98.06 15 SER B O 1
ATOM 1790 N N . CYS B 1 16 ? 6.051 -16.156 -1.173 1 98.62 16 CYS B N 1
ATOM 1791 C CA . CYS B 1 16 ? 6.047 -17.609 -1.285 1 98.62 16 CYS B CA 1
ATOM 1792 C C . CYS B 1 16 ? 5.934 -18.047 -2.742 1 98.62 16 CYS B C 1
ATOM 1794 O O . CYS B 1 16 ? 5.074 -17.562 -3.475 1 98.62 16 CYS B O 1
ATOM 1796 N N . ARG B 1 17 ? 6.742 -19.047 -3.16 1 98.5 17 ARG B N 1
ATOM 1797 C CA . ARG B 1 17 ? 6.746 -19.406 -4.574 1 98.5 17 ARG B CA 1
ATOM 1798 C C . ARG B 1 17 ? 6.523 -20.906 -4.75 1 98.5 17 ARG B C 1
ATOM 1800 O O . ARG B 1 17 ? 6.879 -21.469 -5.785 1 98.5 17 ARG B O 1
ATOM 1807 N N . ALA B 1 18 ? 6.023 -21.547 -3.77 1 98.62 18 ALA B N 1
ATOM 1808 C CA . ALA B 1 18 ? 5.598 -22.938 -3.787 1 98.62 18 ALA B CA 1
ATOM 1809 C C . ALA B 1 18 ? 4.586 -23.219 -2.678 1 98.62 18 ALA B C 1
ATOM 1811 O O . ALA B 1 18 ? 4.828 -22.891 -1.514 1 98.62 18 ALA B O 1
ATOM 1812 N N . PHE B 1 19 ? 3.51 -23.891 -3.068 1 98.75 19 PHE B N 1
ATOM 1813 C CA . PHE B 1 19 ? 2.4 -24.047 -2.137 1 98.75 19 PHE B CA 1
ATOM 1814 C C . PHE B 1 19 ? 1.981 -25.5 -2.035 1 98.75 19 PHE B C 1
ATOM 1816 O O . PHE B 1 19 ? 2.141 -26.266 -2.988 1 98.75 19 PHE B O 1
ATOM 1823 N N . ARG B 1 20 ? 1.498 -25.859 -0.859 1 98.31 20 ARG B N 1
ATOM 1824 C CA . ARG B 1 20 ? 0.746 -27.094 -0.706 1 98.31 20 ARG B CA 1
ATOM 1825 C C . ARG B 1 20 ? -0.638 -26.984 -1.336 1 98.31 20 ARG B C 1
ATOM 1827 O O . ARG B 1 20 ? -1.188 -25.875 -1.438 1 98.31 20 ARG B O 1
ATOM 1834 N N . PRO B 1 21 ? -1.206 -28.109 -1.711 1 96.94 21 PRO B N 1
ATOM 1835 C CA . PRO B 1 21 ? -2.494 -28.047 -2.406 1 96.94 21 PRO B CA 1
ATOM 1836 C C . PRO B 1 21 ? -3.664 -27.797 -1.46 1 96.94 21 PRO B C 1
ATOM 1838 O O . PRO B 1 21 ? -4.773 -27.5 -1.912 1 96.94 21 PRO B O 1
ATOM 1841 N N . ASP B 1 22 ? -3.549 -27.891 -0.133 1 97.12 22 ASP B N 1
ATOM 1842 C CA . ASP B 1 22 ? -4.629 -27.75 0.838 1 97.12 22 ASP B CA 1
ATOM 1843 C C . ASP B 1 22 ? -5.258 -26.359 0.75 1 97.12 22 ASP B C 1
ATOM 1845 O O . ASP B 1 22 ? -4.555 -25.344 0.808 1 97.12 22 ASP B O 1
ATOM 1849 N N . PRO B 1 23 ? -6.531 -26.375 0.599 1 97.25 23 PRO B N 1
ATOM 1850 C CA . PRO B 1 23 ? -7.18 -25.062 0.537 1 97.25 23 PRO B CA 1
ATOM 1851 C C . PRO B 1 23 ? -7.195 -24.359 1.886 1 97.25 23 PRO B C 1
ATOM 1853 O O . PRO B 1 23 ? -7.258 -25 2.932 1 97.25 23 PRO B O 1
ATOM 1856 N N . VAL B 1 24 ? -7.113 -23.062 1.85 1 98.69 24 VAL B N 1
ATOM 1857 C CA . VAL B 1 24 ? -7.355 -22.234 3.025 1 98.69 24 VAL B CA 1
ATOM 1858 C C . VAL B 1 24 ? -8.852 -22.172 3.311 1 98.69 24 VAL B C 1
ATOM 1860 O O . VAL B 1 24 ? -9.656 -21.953 2.4 1 98.69 24 VAL B O 1
ATOM 1863 N N . PRO B 1 25 ? -9.312 -22.359 4.543 1 98.38 25 PRO B N 1
ATOM 1864 C CA . PRO B 1 25 ? -10.734 -22.25 4.852 1 98.38 25 PRO B CA 1
ATOM 1865 C C . PRO B 1 25 ? -11.305 -20.875 4.48 1 98.38 25 PRO B C 1
ATOM 1867 O O . PRO B 1 25 ? -10.656 -19.859 4.695 1 98.38 25 PRO B O 1
ATOM 1870 N N . ARG B 1 26 ? -12.523 -20.922 3.906 1 97.75 26 ARG B N 1
ATOM 1871 C CA . ARG B 1 26 ? -13.156 -19.688 3.443 1 97.75 26 ARG B CA 1
ATOM 1872 C C . ARG B 1 26 ? -13.258 -18.672 4.57 1 97.75 26 ARG B C 1
ATOM 1874 O O . ARG B 1 26 ? -13.055 -17.469 4.355 1 97.75 26 ARG B O 1
ATOM 1881 N N . ALA B 1 27 ? -13.578 -19.125 5.766 1 98.38 27 ALA B N 1
ATOM 1882 C CA . ALA B 1 27 ? -13.703 -18.219 6.91 1 98.38 27 ALA B CA 1
ATOM 1883 C C . ALA B 1 27 ? -12.406 -17.469 7.16 1 98.38 27 ALA B C 1
ATOM 1885 O O . ALA B 1 27 ? -12.43 -16.281 7.535 1 98.38 27 ALA B O 1
ATOM 1886 N N . ASP B 1 28 ? -11.25 -18.156 7.027 1 98.62 28 ASP B N 1
ATOM 1887 C CA . ASP B 1 28 ? -9.945 -17.516 7.188 1 98.62 28 ASP B CA 1
ATOM 1888 C C . ASP B 1 28 ? -9.695 -16.484 6.082 1 98.62 28 ASP B C 1
ATOM 1890 O O . ASP B 1 28 ? -9.18 -15.406 6.34 1 98.62 28 ASP B O 1
ATOM 1894 N N . ILE B 1 29 ? -10.125 -16.828 4.852 1 98.81 29 ILE B N 1
ATOM 1895 C CA . ILE B 1 29 ? -9.969 -15.914 3.725 1 98.81 29 ILE B CA 1
ATOM 1896 C C . ILE B 1 29 ? -10.773 -14.641 3.965 1 98.81 29 ILE B C 1
ATOM 1898 O O . ILE B 1 29 ? -10.281 -13.531 3.738 1 98.81 29 ILE B O 1
ATOM 1902 N N . GLU B 1 30 ? -11.984 -14.797 4.418 1 98.69 30 GLU B N 1
ATOM 1903 C CA . GLU B 1 30 ? -12.844 -13.656 4.719 1 98.69 30 GLU B CA 1
ATOM 1904 C C . GLU B 1 30 ? -12.211 -12.75 5.77 1 98.69 30 GLU B C 1
ATOM 1906 O O . GLU B 1 30 ? -12.242 -11.523 5.641 1 98.69 30 GLU B O 1
ATOM 1911 N N . ARG B 1 31 ? -11.602 -13.336 6.781 1 98.56 31 ARG B N 1
ATOM 1912 C CA . ARG B 1 31 ? -10.953 -12.547 7.828 1 98.56 31 ARG B CA 1
ATOM 1913 C C . ARG B 1 31 ? -9.742 -11.805 7.281 1 98.56 31 ARG B C 1
ATOM 1915 O O . ARG B 1 31 ? -9.492 -10.656 7.656 1 98.56 31 ARG B O 1
ATOM 1922 N N . ILE B 1 32 ? -8.984 -12.484 6.441 1 98.81 32 ILE B N 1
ATOM 1923 C CA . ILE B 1 32 ? -7.82 -11.859 5.824 1 98.81 32 ILE B CA 1
ATOM 1924 C C . ILE B 1 32 ? -8.25 -10.617 5.043 1 98.81 32 ILE B C 1
ATOM 1926 O O . ILE B 1 32 ? -7.676 -9.539 5.215 1 98.81 32 ILE B O 1
ATOM 1930 N N . ILE B 1 33 ? -9.297 -10.727 4.207 1 98.88 33 ILE B N 1
ATOM 1931 C CA . ILE B 1 33 ? -9.75 -9.633 3.352 1 98.88 33 ILE B CA 1
ATOM 1932 C C . ILE B 1 33 ? -10.359 -8.531 4.211 1 98.88 33 ILE B C 1
ATOM 1934 O O . ILE B 1 33 ? -10.102 -7.344 3.984 1 98.88 33 ILE B O 1
ATOM 1938 N N . ALA B 1 34 ? -11.141 -8.93 5.215 1 98.5 34 ALA B N 1
ATOM 1939 C CA . ALA B 1 34 ? -11.734 -7.938 6.105 1 98.5 34 ALA B CA 1
ATOM 1940 C C . ALA B 1 34 ? -10.664 -7.102 6.797 1 98.5 34 ALA B C 1
ATOM 1942 O O . ALA B 1 34 ? -10.805 -5.883 6.922 1 98.5 34 ALA B O 1
ATOM 1943 N N . ALA B 1 35 ? -9.633 -7.727 7.258 1 98.31 35 ALA B N 1
ATOM 1944 C CA . ALA B 1 35 ? -8.523 -7.016 7.879 1 98.31 35 ALA B CA 1
ATOM 1945 C C . ALA B 1 35 ? -7.855 -6.062 6.891 1 98.31 35 ALA B C 1
ATOM 1947 O O . ALA B 1 35 ? -7.559 -4.914 7.23 1 98.31 35 ALA B O 1
ATOM 1948 N N . ALA B 1 36 ? -7.645 -6.535 5.672 1 98.69 36 ALA B N 1
ATOM 1949 C CA . ALA B 1 36 ? -6.977 -5.738 4.645 1 98.69 36 ALA B CA 1
ATOM 1950 C C . ALA B 1 36 ? -7.789 -4.488 4.305 1 98.69 36 ALA B C 1
ATOM 1952 O O . ALA B 1 36 ? -7.223 -3.443 3.979 1 98.69 36 ALA B O 1
ATOM 1953 N N . CYS B 1 37 ? -9.086 -4.516 4.434 1 98.5 37 CYS B N 1
ATOM 1954 C CA . CYS B 1 37 ? -9.992 -3.432 4.066 1 98.5 37 CYS B CA 1
ATOM 1955 C C . CYS B 1 37 ? -9.875 -2.268 5.043 1 98.5 37 CYS B C 1
ATOM 1957 O O . CYS B 1 37 ? -10.414 -1.188 4.797 1 98.5 37 CYS B O 1
ATOM 1959 N N . ARG B 1 38 ? -9.102 -2.414 6.09 1 98.06 38 ARG B N 1
ATOM 1960 C CA . ARG B 1 38 ? -9.039 -1.398 7.137 1 98.06 38 ARG B CA 1
ATOM 1961 C C . ARG B 1 38 ? -7.93 -0.394 6.863 1 98.06 38 ARG B C 1
ATOM 1963 O O . ARG B 1 38 ? -7.762 0.573 7.609 1 98.06 38 ARG B O 1
ATOM 1970 N N . VAL B 1 39 ? -7.168 -0.601 5.797 1 98.44 39 VAL B N 1
ATOM 1971 C CA . VAL B 1 39 ? -6.098 0.337 5.484 1 98.44 39 VAL B CA 1
ATOM 1972 C C . VAL B 1 39 ? -6.691 1.668 5.027 1 98.44 39 VAL B C 1
ATOM 1974 O O . VAL B 1 39 ? -7.848 1.727 4.605 1 98.44 39 VAL B O 1
ATOM 1977 N N . PRO B 1 40 ? -5.93 2.789 5.156 1 98.12 40 PRO B N 1
ATOM 1978 C CA . PRO B 1 40 ? -6.441 4.078 4.684 1 98.12 40 PRO B CA 1
ATOM 1979 C C . PRO B 1 40 ? -6.582 4.133 3.166 1 98.12 40 PRO B C 1
ATOM 1981 O O . PRO B 1 40 ? -5.883 3.416 2.449 1 98.12 40 PRO B O 1
ATOM 1984 N N . SER B 1 41 ? -7.477 4.871 2.688 1 98.56 41 SER B N 1
ATOM 1985 C CA . SER B 1 41 ? -7.652 5.199 1.275 1 98.56 41 SER B CA 1
ATOM 1986 C C . SER B 1 41 ? -8.078 6.652 1.093 1 98.56 41 SER B C 1
ATOM 1988 O O . SER B 1 41 ? -8.711 7.238 1.976 1 98.56 41 SER B O 1
ATOM 1990 N N . TRP B 1 42 ? -7.617 7.254 -0.006 1 98.19 42 TRP B N 1
ATOM 1991 C CA . TRP B 1 42 ? -7.953 8.648 -0.299 1 98.19 42 TRP B CA 1
ATOM 1992 C C . TRP B 1 42 ? -9.461 8.852 -0.278 1 98.19 42 TRP B C 1
ATOM 1994 O O . TRP B 1 42 ? -10.195 8.227 -1.046 1 98.19 42 TRP B O 1
ATOM 2004 N N . CYS B 1 43 ? -9.977 9.773 0.698 1 97.38 43 CYS B N 1
ATOM 2005 C CA . CYS B 1 43 ? -11.391 10.117 0.845 1 97.38 43 CYS B CA 1
ATOM 2006 C C . CYS B 1 43 ? -12.203 8.906 1.283 1 97.38 43 CYS B C 1
ATOM 2008 O O . CYS B 1 43 ? -13.406 8.844 1.041 1 97.38 43 CYS B O 1
ATOM 2010 N N . ASN B 1 44 ? -11.461 7.887 1.82 1 97.88 44 ASN B N 1
ATOM 2011 C CA . ASN B 1 44 ? -12.109 6.645 2.223 1 97.88 44 ASN B CA 1
ATOM 2012 C C . ASN B 1 44 ? -12.852 5.992 1.058 1 97.88 44 ASN B C 1
ATOM 2014 O O . ASN B 1 44 ? -13.906 5.387 1.248 1 97.88 44 ASN B O 1
ATOM 2018 N N . ALA B 1 45 ? -12.289 6.117 -0.105 1 98.25 45 ALA B N 1
ATOM 2019 C CA . ALA B 1 45 ? -12.93 5.594 -1.307 1 98.25 45 ALA B CA 1
ATOM 2020 C C . ALA B 1 45 ? -12.93 4.066 -1.309 1 98.25 45 ALA B C 1
ATOM 2022 O O . ALA B 1 45 ? -13.805 3.441 -1.912 1 98.25 45 ALA B O 1
ATOM 2023 N N . GLN B 1 46 ? -11.945 3.418 -0.693 1 98.62 46 GLN B N 1
ATOM 2024 C CA . GLN B 1 46 ? -11.844 1.964 -0.641 1 98.62 46 GLN B CA 1
ATOM 2025 C C . GLN B 1 46 ? -11.953 1.354 -2.035 1 98.62 46 GLN B C 1
ATOM 2027 O O . GLN B 1 46 ? -12.867 0.581 -2.311 1 98.62 46 GLN B O 1
ATOM 2032 N N . PRO B 1 47 ? -10.961 1.649 -2.846 1 98.81 47 PRO B N 1
ATOM 2033 C CA . PRO B 1 47 ? -11.102 1.363 -4.277 1 98.81 47 PRO B CA 1
ATOM 2034 C C . PRO B 1 47 ? -10.953 -0.122 -4.598 1 98.81 47 PRO B C 1
ATOM 2036 O O . PRO B 1 47 ? -11.312 -0.558 -5.695 1 98.81 47 PRO B O 1
ATOM 2039 N N . TRP B 1 48 ? -10.5 -0.933 -3.76 1 98.88 48 TRP B N 1
ATOM 2040 C CA . TRP B 1 48 ? -10.133 -2.322 -4.02 1 98.88 48 TRP B CA 1
ATOM 2041 C C . TRP B 1 48 ? -11.375 -3.172 -4.266 1 98.88 48 TRP B C 1
ATOM 2043 O O . TRP B 1 48 ? -12.359 -3.07 -3.531 1 98.88 48 TRP B O 1
ATOM 2053 N N . GLN B 1 49 ? -11.336 -3.982 -5.273 1 98.81 49 GLN B N 1
ATOM 2054 C CA . GLN B 1 49 ? -12.219 -5.113 -5.52 1 98.81 49 GLN B CA 1
ATOM 2055 C C . GLN B 1 49 ? -11.43 -6.398 -5.73 1 98.81 49 GLN B C 1
ATOM 2057 O O . GLN B 1 49 ? -10.367 -6.383 -6.352 1 98.81 49 GLN B O 1
ATOM 2062 N N . VAL B 1 50 ? -12.016 -7.523 -5.281 1 98.94 50 VAL B N 1
ATOM 2063 C CA . VAL B 1 50 ? -11.312 -8.797 -5.289 1 98.94 50 VAL B CA 1
ATOM 2064 C C . VAL B 1 50 ? -12.125 -9.836 -6.066 1 98.94 50 VAL B C 1
ATOM 2066 O O . VAL B 1 50 ? -13.281 -10.109 -5.73 1 98.94 50 VAL B O 1
ATOM 2069 N N . THR B 1 51 ? -11.578 -10.32 -7.129 1 98.94 51 THR B N 1
ATOM 2070 C CA . THR B 1 51 ? -12.07 -11.539 -7.758 1 98.94 51 THR B CA 1
ATOM 2071 C C . THR B 1 51 ? -11.25 -12.75 -7.312 1 98.94 51 THR B C 1
ATOM 2073 O O . THR B 1 51 ? -10.055 -12.828 -7.594 1 98.94 51 THR B O 1
ATOM 2076 N N . LEU B 1 52 ? -11.867 -13.68 -6.59 1 98.88 52 LEU B N 1
ATOM 2077 C CA . LEU B 1 52 ? -11.117 -14.703 -5.863 1 98.88 52 LEU B CA 1
ATOM 2078 C C . LEU B 1 52 ? -11.5 -16.094 -6.332 1 98.88 52 LEU B C 1
ATOM 2080 O O . LEU B 1 52 ? -12.68 -16.469 -6.309 1 98.88 52 LEU B O 1
ATOM 2084 N N . THR B 1 53 ? -10.508 -16.844 -6.793 1 98.81 53 THR B N 1
ATOM 2085 C CA . THR B 1 53 ? -10.727 -18.234 -7.188 1 98.81 53 THR B CA 1
ATOM 2086 C C . THR B 1 53 ? -10.25 -19.188 -6.098 1 98.81 53 THR B C 1
ATOM 2088 O O . THR B 1 53 ? -9.305 -18.891 -5.371 1 98.81 53 THR B O 1
ATOM 2091 N N . SER B 1 54 ? -10.906 -20.391 -6.016 1 97.75 54 SER B N 1
ATOM 2092 C CA . SER B 1 54 ? -10.523 -21.453 -5.082 1 97.75 54 SER B CA 1
ATOM 2093 C C . SER B 1 54 ? -10.68 -22.828 -5.719 1 97.75 54 SER B C 1
ATOM 2095 O O . SER B 1 54 ? -11.562 -23.031 -6.551 1 97.75 54 SER B O 1
ATOM 2097 N N . GLY B 1 55 ? -9.766 -23.672 -5.359 1 94.19 55 GLY B N 1
ATOM 2098 C CA . GLY B 1 55 ? -9.883 -25.062 -5.762 1 94.19 55 GLY B CA 1
ATOM 2099 C C . GLY B 1 55 ? -9.914 -25.25 -7.266 1 94.19 55 GLY B C 1
ATOM 2100 O O . GLY B 1 55 ? -9.039 -24.75 -7.977 1 94.19 55 GLY B O 1
ATOM 2101 N N . ALA B 1 56 ? -11.008 -25.922 -7.711 1 96.5 56 ALA B N 1
ATOM 2102 C CA . ALA B 1 56 ? -11.117 -26.297 -9.117 1 96.5 56 ALA B CA 1
ATOM 2103 C C . ALA B 1 56 ? -11.141 -25.062 -10.008 1 96.5 56 ALA B C 1
ATOM 2105 O O . ALA B 1 56 ? -10.633 -25.078 -11.133 1 96.5 56 ALA B O 1
ATOM 2106 N N . GLU B 1 57 ? -11.727 -23.984 -9.469 1 98.06 57 GLU B N 1
ATOM 2107 C CA . GLU B 1 57 ? -11.766 -22.75 -10.25 1 98.06 57 GLU B CA 1
ATOM 2108 C C . GLU B 1 57 ? -10.367 -22.156 -10.422 1 98.06 57 GLU B C 1
ATOM 2110 O O . GLU B 1 57 ? -10.062 -21.578 -11.461 1 98.06 57 GLU B O 1
ATOM 2115 N N . THR B 1 58 ? -9.555 -22.297 -9.398 1 98.69 58 THR B N 1
ATOM 2116 C CA . THR B 1 58 ? -8.18 -21.828 -9.531 1 98.69 58 THR B CA 1
ATOM 2117 C C . THR B 1 58 ? -7.418 -22.672 -10.555 1 98.69 58 THR B C 1
ATOM 2119 O O . THR B 1 58 ? -6.633 -22.141 -11.344 1 98.69 58 THR B O 1
ATOM 2122 N N . ASP B 1 59 ? -7.684 -23.969 -10.523 1 98.19 59 ASP B N 1
ATOM 2123 C CA . ASP B 1 59 ? -7.039 -24.859 -11.477 1 98.19 59 ASP B CA 1
ATOM 2124 C C . ASP B 1 59 ? -7.426 -24.5 -12.906 1 98.19 59 ASP B C 1
ATOM 2126 O O . ASP B 1 59 ? -6.57 -24.453 -13.797 1 98.19 59 ASP B O 1
ATOM 2130 N N . ALA B 1 60 ? -8.672 -24.297 -13.078 1 98.62 60 ALA B N 1
ATOM 2131 C CA . ALA B 1 60 ? -9.156 -23.922 -14.406 1 98.62 60 ALA B CA 1
ATOM 2132 C C . ALA B 1 60 ? -8.562 -22.578 -14.852 1 98.62 60 ALA B C 1
ATOM 2134 O O . ALA B 1 60 ? -8.133 -22.438 -16 1 98.62 60 ALA B O 1
ATOM 2135 N N . PHE B 1 61 ? -8.539 -21.641 -13.984 1 98.88 61 PHE B N 1
ATOM 2136 C CA . PHE B 1 61 ? -7.984 -20.328 -14.273 1 98.88 61 PHE B CA 1
ATOM 2137 C C . PHE B 1 61 ? -6.5 -20.438 -14.609 1 98.88 61 PHE B C 1
ATOM 2139 O O . PHE B 1 61 ? -6.043 -19.859 -15.602 1 98.88 61 PHE B O 1
ATOM 2146 N N . ARG B 1 62 ? -5.793 -21.172 -13.812 1 98.25 62 ARG B N 1
ATOM 2147 C CA . ARG B 1 62 ? -4.363 -21.375 -14.008 1 98.25 62 ARG B CA 1
ATOM 2148 C C . ARG B 1 62 ? -4.074 -21.938 -15.398 1 98.25 62 ARG B C 1
ATOM 2150 O O . ARG B 1 62 ? -3.152 -21.484 -16.078 1 98.25 62 ARG B O 1
ATOM 2157 N N . THR B 1 63 ? -4.82 -22.891 -15.773 1 98.5 63 THR B N 1
ATOM 2158 C CA . THR B 1 63 ? -4.656 -23.516 -17.078 1 98.5 63 THR B CA 1
ATOM 2159 C C . THR B 1 63 ? -4.91 -22.5 -18.188 1 98.5 63 THR B C 1
ATOM 2161 O O . THR B 1 63 ? -4.113 -22.391 -19.125 1 98.5 63 THR B O 1
ATOM 2164 N N . ALA B 1 64 ? -5.953 -21.766 -18.062 1 98.75 64 ALA B N 1
ATOM 2165 C CA . ALA B 1 64 ? -6.309 -20.766 -19.062 1 98.75 64 ALA B CA 1
ATOM 2166 C C . ALA B 1 64 ? -5.27 -19.641 -19.125 1 98.75 64 ALA B C 1
ATOM 2168 O O . ALA B 1 64 ? -4.91 -19.172 -20.203 1 98.75 64 ALA B O 1
ATOM 2169 N N . LEU B 1 65 ? -4.816 -19.234 -17.969 1 98.81 65 LEU B N 1
ATOM 2170 C CA . LEU B 1 65 ? -3.824 -18.156 -17.875 1 98.81 65 LEU B CA 1
ATOM 2171 C C . LEU B 1 65 ? -2.508 -18.594 -18.516 1 98.81 65 LEU B C 1
ATOM 2173 O O . LEU B 1 65 ? -1.877 -17.812 -19.234 1 98.81 65 LEU B O 1
ATOM 2177 N N . MET B 1 66 ? -2.076 -19.812 -18.234 1 98.25 66 MET B N 1
ATOM 2178 C CA . MET B 1 66 ? -0.854 -20.344 -18.828 1 98.25 66 MET B CA 1
ATOM 2179 C C . MET B 1 66 ? -0.956 -20.375 -20.359 1 98.25 66 MET B C 1
ATOM 2181 O O . MET B 1 66 ? -0.007 -20.016 -21.047 1 98.25 66 MET B O 1
ATOM 2185 N N . ALA B 1 67 ? -2.098 -20.797 -20.812 1 98.19 67 ALA B N 1
ATOM 2186 C CA . ALA B 1 67 ? -2.314 -20.828 -22.266 1 98.19 67 ALA B CA 1
ATOM 2187 C C . ALA B 1 67 ? -2.225 -19.422 -22.844 1 98.19 67 ALA B C 1
ATOM 2189 O O . ALA B 1 67 ? -1.606 -19.219 -23.891 1 98.19 67 ALA B O 1
ATOM 2190 N N . GLU B 1 68 ? -2.83 -18.453 -22.219 1 98.19 68 GLU B N 1
ATOM 2191 C CA . GLU B 1 68 ? -2.775 -17.062 -22.656 1 98.19 68 GLU B CA 1
ATOM 2192 C C . GLU B 1 68 ? -1.341 -16.531 -22.656 1 98.19 68 GLU B C 1
ATOM 2194 O O . GLU B 1 68 ? -0.926 -15.844 -23.594 1 98.19 68 GLU B O 1
ATOM 2199 N N . ALA B 1 69 ? -0.593 -16.875 -21.594 1 97.62 69 ALA B N 1
ATOM 2200 C CA . ALA B 1 69 ? 0.78 -16.391 -21.453 1 97.62 69 ALA B CA 1
ATOM 2201 C C . ALA B 1 69 ? 1.67 -16.938 -22.562 1 97.62 69 ALA B C 1
ATOM 2203 O O . ALA B 1 69 ? 2.621 -16.281 -22.984 1 97.62 69 ALA B O 1
ATOM 2204 N N . MET B 1 70 ? 1.339 -18.078 -23.047 1 96.31 70 MET B N 1
ATOM 2205 C CA . MET B 1 70 ? 2.139 -18.734 -24.078 1 96.31 70 MET B CA 1
ATOM 2206 C C . MET B 1 70 ? 1.809 -18.188 -25.453 1 96.31 70 MET B C 1
ATOM 2208 O O . MET B 1 70 ? 2.654 -18.203 -26.359 1 96.31 70 MET B O 1
ATOM 2212 N N . THR B 1 71 ? 0.647 -17.656 -25.625 1 94.31 71 THR B N 1
ATOM 2213 C CA . THR B 1 71 ? 0.21 -17.375 -26.984 1 94.31 71 THR B CA 1
ATOM 2214 C C . THR B 1 71 ? -0.204 -15.914 -27.141 1 94.31 71 THR B C 1
ATOM 2216 O O . THR B 1 71 ? -0.292 -15.406 -28.266 1 94.31 71 THR B O 1
ATOM 2219 N N . GLY B 1 72 ? -0.537 -15.32 -26.047 1 92.19 72 GLY B N 1
ATOM 2220 C CA . GLY B 1 72 ? -1.116 -13.984 -26.109 1 92.19 72 GLY B CA 1
ATOM 2221 C C . GLY B 1 72 ? -0.081 -12.883 -26.031 1 92.19 72 GLY B C 1
ATOM 2222 O O . GLY B 1 72 ? 1.12 -13.148 -25.969 1 92.19 72 GLY B O 1
ATOM 2223 N N . LYS B 1 73 ? -0.582 -11.664 -26.219 1 95.19 73 LYS B N 1
ATOM 2224 C CA . LYS B 1 73 ? 0.246 -10.461 -26.109 1 95.19 73 LYS B CA 1
ATOM 2225 C C . LYS B 1 73 ? -0.049 -9.703 -24.812 1 95.19 73 LYS B C 1
ATOM 2227 O O . LYS B 1 73 ? -1.209 -9.422 -24.516 1 95.19 73 LYS B O 1
ATOM 2232 N N . PRO B 1 74 ? 0.981 -9.398 -24.047 1 96.69 74 PRO B N 1
ATOM 2233 C CA . PRO B 1 74 ? 0.748 -8.609 -22.844 1 96.69 74 PRO B CA 1
ATOM 2234 C C . PRO B 1 74 ? 0.057 -7.281 -23.125 1 96.69 74 PRO B C 1
ATOM 2236 O O . PRO B 1 74 ? 0.298 -6.668 -24.172 1 96.69 74 PRO B O 1
ATOM 2239 N N . GLY B 1 75 ? -0.833 -6.824 -22.281 1 98.12 75 GLY B N 1
ATOM 2240 C CA . GLY B 1 75 ? -1.557 -5.562 -22.328 1 98.12 75 GLY B CA 1
ATOM 2241 C C . GLY B 1 75 ? -2.055 -5.102 -20.969 1 98.12 75 GLY B C 1
ATOM 2242 O O . GLY B 1 75 ? -3.258 -5.133 -20.703 1 98.12 75 GLY B O 1
ATOM 2243 N N . PRO B 1 76 ? -1.114 -4.703 -20.109 1 98.56 76 PRO B N 1
ATOM 2244 C CA . PRO B 1 76 ? -1.529 -4.289 -18.766 1 98.56 76 PRO B CA 1
ATOM 2245 C C . PRO B 1 76 ? -2.385 -3.025 -18.781 1 98.56 76 PRO B C 1
ATOM 2247 O O . PRO B 1 76 ? -2.176 -2.143 -19.609 1 98.56 76 PRO B O 1
ATOM 2250 N N . ASP B 1 77 ? -3.357 -2.936 -17.906 1 98.81 77 ASP B N 1
ATOM 2251 C CA . ASP B 1 77 ? -4.199 -1.75 -17.781 1 98.81 77 ASP B CA 1
ATOM 2252 C C . ASP B 1 77 ? -3.406 -0.568 -17.234 1 98.81 77 ASP B C 1
ATOM 2254 O O . ASP B 1 77 ? -3.549 0.56 -17.703 1 98.81 77 ASP B O 1
ATOM 2258 N N . LEU B 1 78 ? -2.715 -0.822 -16.125 1 98.56 78 LEU B N 1
ATOM 2259 C CA . LEU B 1 78 ? -1.773 0.14 -15.555 1 98.56 78 LEU B CA 1
ATOM 2260 C C . LEU B 1 78 ? -0.374 -0.071 -16.125 1 98.56 78 LEU B C 1
ATOM 2262 O O . LEU B 1 78 ? 0.167 -1.177 -16.062 1 98.56 78 LEU B O 1
ATOM 2266 N N . ALA B 1 79 ? 0.201 1.027 -16.672 1 98 79 ALA B N 1
ATOM 2267 C CA . ALA B 1 79 ? 1.483 0.893 -17.359 1 98 79 ALA B CA 1
ATOM 2268 C C . ALA B 1 79 ? 2.547 0.321 -16.422 1 98 79 ALA B C 1
ATOM 2270 O O . ALA B 1 79 ? 2.682 0.764 -15.273 1 98 79 ALA B O 1
ATOM 2271 N N . PHE B 1 80 ? 3.289 -0.637 -16.938 1 98.31 80 PHE B N 1
ATOM 2272 C CA . PHE B 1 80 ? 4.398 -1.206 -16.188 1 98.31 80 PHE B CA 1
ATOM 2273 C C . PHE B 1 80 ? 5.555 -0.216 -16.094 1 98.31 80 PHE B C 1
ATOM 2275 O O . PHE B 1 80 ? 5.602 0.762 -16.844 1 98.31 80 PHE B O 1
ATOM 2282 N N . PRO B 1 81 ? 6.488 -0.482 -15.094 1 98.31 81 PRO B N 1
ATOM 2283 C CA . PRO B 1 81 ? 7.691 0.348 -15.031 1 98.31 81 PRO B CA 1
ATOM 2284 C C . PRO B 1 81 ? 8.43 0.417 -16.359 1 98.31 81 PRO B C 1
ATOM 2286 O O . PRO B 1 81 ? 8.531 -0.588 -17.078 1 98.31 81 PRO B O 1
ATOM 2289 N N . THR B 1 82 ? 8.945 1.594 -16.719 1 98.12 82 THR B N 1
ATOM 2290 C CA . THR B 1 82 ? 9.664 1.763 -17.984 1 98.12 82 THR B CA 1
ATOM 2291 C C . THR B 1 82 ? 11.109 1.301 -17.844 1 98.12 82 THR B C 1
ATOM 2293 O O . THR B 1 82 ? 11.805 1.095 -18.844 1 98.12 82 THR B O 1
ATOM 2296 N N . GLY B 1 83 ? 11.547 1.196 -16.578 1 97.62 83 GLY B N 1
ATOM 2297 C CA . GLY B 1 83 ? 12.898 0.752 -16.297 1 97.62 83 GLY B CA 1
ATOM 2298 C C . GLY B 1 83 ? 13.242 0.805 -14.812 1 97.62 83 GLY B C 1
ATOM 2299 O O . GLY B 1 83 ? 12.398 1.17 -13.992 1 97.62 83 GLY B O 1
ATOM 2300 N N . TYR B 1 84 ? 14.32 0.286 -14.484 1 97.81 84 TYR B N 1
ATOM 2301 C CA . TYR B 1 84 ? 14.961 0.382 -13.18 1 97.81 84 TYR B CA 1
ATOM 2302 C C . TYR B 1 84 ? 16.359 0.966 -13.297 1 97.81 84 TYR B C 1
ATOM 2304 O O . TYR B 1 84 ? 17.156 0.518 -14.125 1 97.81 84 TYR B O 1
ATOM 2312 N N . SER B 1 85 ? 16.672 1.984 -12.539 1 98.19 85 SER B N 1
ATOM 2313 C CA . SER B 1 85 ? 18 2.605 -12.602 1 98.19 85 SER B CA 1
ATOM 2314 C C . SER B 1 85 ? 18.625 2.693 -11.219 1 98.19 85 SER B C 1
ATOM 2316 O O . SER B 1 85 ? 17.953 2.527 -10.203 1 98.19 85 SER B O 1
ATOM 2318 N N . GLY B 1 86 ? 19.984 2.801 -11.172 1 97.5 86 GLY B N 1
ATOM 2319 C CA . GLY B 1 86 ? 20.703 3.016 -9.93 1 97.5 86 GLY B CA 1
ATOM 2320 C C . GLY B 1 86 ? 20.438 1.936 -8.891 1 97.5 86 GLY B C 1
ATOM 2321 O O . GLY B 1 86 ? 20.547 0.745 -9.188 1 97.5 86 GLY B O 1
ATOM 2322 N N . VAL B 1 87 ? 20.109 2.328 -7.707 1 97.56 87 VAL B N 1
ATOM 2323 C CA . VAL B 1 87 ? 19.969 1.409 -6.586 1 97.56 87 VAL B CA 1
ATOM 2324 C C . VAL B 1 87 ? 18.781 0.477 -6.84 1 97.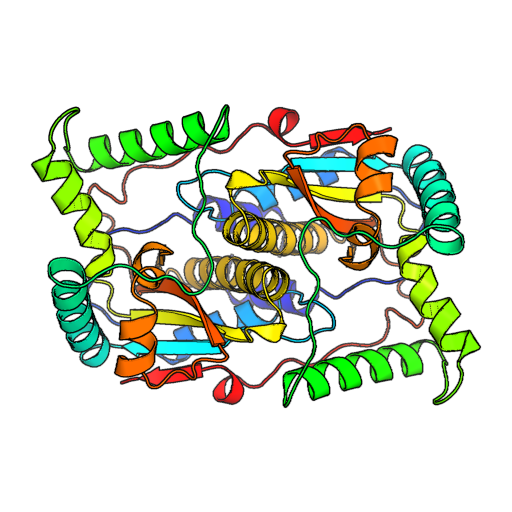56 87 VAL B C 1
ATOM 2326 O O . VAL B 1 87 ? 18.781 -0.677 -6.402 1 97.56 87 VAL B O 1
ATOM 2329 N N . TYR B 1 88 ? 17.812 0.913 -7.566 1 97.88 88 TYR B N 1
ATOM 2330 C CA . TYR B 1 88 ? 16.625 0.106 -7.82 1 97.88 88 TYR B CA 1
ATOM 2331 C C . TYR B 1 88 ? 16.938 -1.03 -8.789 1 97.88 88 TYR B C 1
ATOM 2333 O O . TYR B 1 88 ? 16.406 -2.137 -8.641 1 97.88 88 TYR B O 1
ATOM 2341 N N . GLN B 1 89 ? 17.766 -0.738 -9.781 1 98.06 89 GLN B N 1
ATOM 2342 C CA . GLN B 1 89 ? 18.266 -1.805 -10.641 1 98.06 89 GLN B CA 1
ATOM 2343 C C . GLN B 1 89 ? 19.094 -2.811 -9.844 1 98.06 89 GLN B C 1
ATOM 2345 O O . GLN B 1 89 ? 18.984 -4.02 -10.062 1 98.06 89 GLN B O 1
ATOM 2350 N N . GLU B 1 90 ? 19.906 -2.275 -8.984 1 97.69 90 GLU B N 1
ATOM 2351 C CA . GLU B 1 90 ? 20.75 -3.139 -8.164 1 97.69 90 GLU B CA 1
ATOM 2352 C C . GLU B 1 90 ? 19.906 -4.059 -7.289 1 97.69 90 GLU B C 1
ATOM 2354 O O . GLU B 1 90 ? 20.188 -5.258 -7.199 1 97.69 90 GLU B O 1
ATOM 2359 N N . ARG B 1 91 ? 18.891 -3.535 -6.648 1 97.44 91 ARG B N 1
ATOM 2360 C CA . ARG B 1 91 ? 18.016 -4.328 -5.793 1 97.44 91 ARG B CA 1
ATOM 2361 C C . ARG B 1 91 ? 17.281 -5.395 -6.598 1 97.44 91 ARG B C 1
ATOM 2363 O O . ARG B 1 91 ? 17.172 -6.543 -6.16 1 97.44 91 ARG B O 1
ATOM 2370 N N . ARG B 1 92 ? 16.781 -4.996 -7.762 1 97 92 ARG B N 1
ATOM 2371 C CA . ARG B 1 92 ? 16.094 -5.926 -8.656 1 97 92 ARG B CA 1
ATOM 2372 C C . ARG B 1 92 ? 17.016 -7.082 -9.039 1 97 92 ARG B C 1
ATOM 2374 O O . ARG B 1 92 ? 16.625 -8.25 -8.961 1 97 92 ARG B O 1
ATOM 2381 N N . ARG B 1 93 ? 18.25 -6.785 -9.438 1 95.94 93 ARG B N 1
ATOM 2382 C CA . ARG B 1 93 ? 19.219 -7.797 -9.844 1 95.94 93 ARG B CA 1
ATOM 2383 C C . ARG B 1 93 ? 19.562 -8.719 -8.68 1 95.94 93 ARG B C 1
ATOM 2385 O O . ARG B 1 93 ? 19.641 -9.938 -8.859 1 95.94 93 ARG B O 1
ATOM 2392 N N . THR B 1 94 ? 19.766 -8.102 -7.535 1 96.12 94 THR B N 1
ATOM 2393 C CA . THR B 1 94 ? 20.094 -8.883 -6.348 1 96.12 94 THR B CA 1
ATOM 2394 C C . THR B 1 94 ? 18.984 -9.867 -6.02 1 96.12 94 THR B C 1
ATOM 2396 O O . THR B 1 94 ? 19.25 -11.039 -5.75 1 96.12 94 THR B O 1
ATOM 2399 N N . CYS B 1 95 ? 17.766 -9.438 -6.074 1 95.06 95 CYS B N 1
ATOM 2400 C CA . CYS B 1 95 ? 16.609 -10.289 -5.824 1 95.06 95 CYS B CA 1
ATOM 2401 C C . CYS B 1 95 ? 16.531 -11.406 -6.859 1 95.06 95 CYS B C 1
ATOM 2403 O O . CYS B 1 95 ? 16.344 -12.578 -6.504 1 95.06 95 CYS B O 1
ATOM 2405 N N . GLY B 1 96 ? 16.672 -11.031 -8.125 1 94.81 96 GLY B N 1
ATOM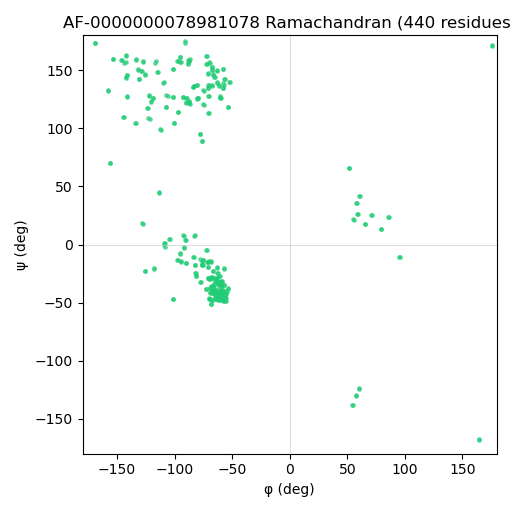 2406 C CA . GLY B 1 96 ? 16.625 -12 -9.203 1 94.81 96 GLY B CA 1
ATOM 2407 C C . GLY B 1 96 ? 17.672 -13.086 -9.078 1 94.81 96 GLY B C 1
ATOM 2408 O O . GLY B 1 96 ? 17.375 -14.273 -9.211 1 94.81 96 GLY B O 1
ATOM 2409 N N . TRP B 1 97 ? 18.875 -12.695 -8.773 1 94.38 97 TRP B N 1
ATOM 2410 C CA . TRP B 1 97 ? 19.984 -13.641 -8.648 1 94.38 97 TRP B CA 1
ATOM 2411 C C . TRP B 1 97 ? 19.766 -14.57 -7.457 1 94.38 97 TRP B C 1
ATOM 2413 O O . TRP B 1 97 ? 20.062 -15.766 -7.531 1 94.38 97 TRP B O 1
ATOM 2423 N N . ALA B 1 98 ? 19.266 -13.977 -6.379 1 94.75 98 ALA B N 1
ATOM 2424 C CA . ALA B 1 98 ? 18.984 -14.789 -5.191 1 94.75 98 ALA B CA 1
ATOM 2425 C C . ALA B 1 98 ? 17.953 -15.859 -5.492 1 94.75 98 ALA B C 1
ATOM 2427 O O . ALA B 1 98 ? 18.078 -17 -5.059 1 94.75 98 ALA B O 1
ATOM 2428 N N . LEU B 1 99 ? 16.938 -15.492 -6.207 1 95.31 99 LEU B N 1
ATOM 2429 C CA . LEU B 1 99 ? 15.914 -16.453 -6.59 1 95.31 99 LEU B CA 1
ATOM 2430 C C . LEU B 1 99 ? 16.5 -17.531 -7.5 1 95.31 99 LEU B C 1
ATOM 2432 O O . LEU B 1 99 ? 16.266 -18.734 -7.285 1 95.31 99 LEU B O 1
ATOM 2436 N N . TYR B 1 100 ? 17.266 -17.141 -8.508 1 95.06 100 TYR B N 1
ATOM 2437 C CA . TYR B 1 100 ? 17.859 -18.078 -9.453 1 95.06 100 TYR B CA 1
ATOM 2438 C C . TYR B 1 100 ? 18.781 -19.062 -8.734 1 95.06 100 TYR B C 1
ATOM 2440 O O . TYR B 1 100 ? 18.734 -20.266 -9 1 95.06 100 TYR B O 1
ATOM 2448 N N . GLU B 1 101 ? 19.531 -18.5 -7.859 1 94.75 101 GLU B N 1
ATOM 2449 C CA . GLU B 1 101 ? 20.406 -19.375 -7.07 1 94.75 101 GLU B CA 1
ATOM 2450 C C . GLU B 1 101 ? 19.594 -20.375 -6.266 1 94.75 101 GLU B C 1
ATOM 2452 O O . GLU B 1 101 ? 19.938 -21.562 -6.219 1 94.75 101 GLU B O 1
ATOM 2457 N N . ALA B 1 102 ? 18.562 -19.969 -5.703 1 95.25 102 ALA B N 1
ATOM 2458 C CA . ALA B 1 102 ? 17.734 -20.812 -4.844 1 95.25 102 ALA B CA 1
ATOM 2459 C C . ALA B 1 102 ? 17.109 -21.969 -5.633 1 95.25 102 ALA B C 1
ATOM 2461 O O . ALA B 1 102 ? 16.938 -23.062 -5.105 1 95.25 102 ALA B O 1
ATOM 2462 N N . VAL B 1 103 ? 16.844 -21.688 -6.91 1 95.25 103 VAL B N 1
ATOM 2463 C CA . VAL B 1 103 ? 16.109 -22.703 -7.664 1 95.25 103 VAL B CA 1
ATOM 2464 C C . VAL B 1 103 ? 17.047 -23.375 -8.672 1 95.25 103 VAL B C 1
ATOM 2466 O O . VAL B 1 103 ? 16.609 -24.125 -9.539 1 95.25 103 VAL B O 1
ATOM 2469 N N . GLY B 1 104 ? 18.281 -23 -8.695 1 94.56 104 GLY B N 1
ATOM 2470 C CA . GLY B 1 104 ? 19.297 -23.703 -9.477 1 94.56 104 GLY B CA 1
ATOM 2471 C C . GLY B 1 104 ? 19.375 -23.219 -10.914 1 94.56 104 GLY B C 1
ATOM 2472 O O . GLY B 1 104 ? 19.734 -23.984 -11.805 1 94.56 104 GLY B O 1
ATOM 2473 N N . VAL B 1 105 ? 18.938 -22.016 -11.148 1 94.31 105 VAL B N 1
ATOM 2474 C CA . VAL B 1 105 ? 19.062 -21.422 -12.477 1 94.31 105 VAL B CA 1
ATOM 2475 C C . VAL B 1 105 ? 20.422 -20.719 -12.602 1 94.31 105 VAL B C 1
ATOM 2477 O O . VAL B 1 105 ? 20.734 -19.828 -11.812 1 94.31 105 VAL B O 1
ATOM 2480 N N . GLU B 1 106 ? 21.172 -21.094 -13.547 1 91.81 106 GLU B N 1
ATOM 2481 C CA . GLU B 1 106 ? 22.5 -20.516 -13.734 1 91.81 106 GLU B CA 1
ATOM 2482 C C . GLU B 1 106 ? 22.453 -19.266 -14.602 1 91.81 106 GLU B C 1
ATOM 2484 O O . GLU B 1 106 ? 21.516 -19.094 -15.398 1 91.81 106 GLU B O 1
ATOM 2489 N N . LYS B 1 107 ? 23.562 -18.531 -14.281 1 85.81 107 LYS B N 1
ATOM 2490 C CA . LYS B 1 107 ? 23.688 -17.344 -15.133 1 85.81 107 LYS B CA 1
ATOM 2491 C C . LYS B 1 107 ? 23.828 -17.734 -16.609 1 85.81 107 LYS B C 1
ATOM 2493 O O . LYS B 1 107 ? 24.609 -18.625 -16.953 1 85.81 107 LYS B O 1
ATOM 2498 N N . GLY B 1 108 ? 22.906 -17.125 -17.391 1 88.75 108 GLY B N 1
ATOM 2499 C CA . GLY B 1 108 ? 22.969 -17.406 -18.828 1 88.75 108 GLY B CA 1
ATOM 2500 C C . GLY B 1 108 ? 22.031 -18.5 -19.25 1 88.75 108 GLY B C 1
ATOM 2501 O O . GLY B 1 108 ? 21.828 -18.719 -20.453 1 88.75 108 GLY B O 1
ATOM 2502 N N . ASP B 1 109 ? 21.516 -19.125 -18.344 1 90.81 109 ASP B N 1
ATOM 2503 C CA . ASP B 1 109 ? 20.547 -20.172 -18.641 1 90.81 109 ASP B CA 1
ATOM 2504 C C . ASP B 1 109 ? 19.203 -19.578 -19.031 1 90.81 109 ASP B C 1
ATOM 2506 O O . ASP B 1 109 ? 18.297 -19.453 -18.188 1 90.81 109 ASP B O 1
ATOM 2510 N N . ARG B 1 110 ? 19.203 -19.391 -20.297 1 91.06 110 ARG B N 1
ATOM 2511 C CA . ARG B 1 110 ? 18.016 -18.719 -20.812 1 91.06 110 ARG B CA 1
ATOM 2512 C C . ARG B 1 110 ? 16.781 -19.609 -20.641 1 91.06 110 ARG B C 1
ATOM 2514 O O . ARG B 1 110 ? 15.695 -19.109 -20.328 1 91.06 110 ARG B O 1
ATOM 2521 N N . ALA B 1 111 ? 16.844 -20.75 -20.797 1 93.25 111 ALA B N 1
ATOM 2522 C CA . ALA B 1 111 ? 15.734 -21.688 -20.656 1 93.25 111 ALA B CA 1
ATOM 2523 C C . ALA B 1 111 ? 15.266 -21.781 -19.203 1 93.25 111 ALA B C 1
ATOM 2525 O O . ALA B 1 111 ? 14.062 -21.766 -18.938 1 93.25 111 ALA B O 1
ATOM 2526 N N . GLY B 1 112 ? 16.156 -21.922 -18.344 1 93.06 112 GLY B N 1
ATOM 2527 C CA . GLY B 1 112 ? 15.828 -21.953 -16.922 1 93.06 112 GLY B CA 1
ATOM 2528 C C . GLY B 1 112 ? 15.148 -20.688 -16.438 1 93.06 112 GLY B C 1
ATOM 2529 O O . GLY B 1 112 ? 14.172 -20.75 -15.695 1 93.06 112 GLY B O 1
ATOM 2530 N N . SER B 1 113 ? 15.703 -19.578 -16.891 1 93.31 113 SER B N 1
ATOM 2531 C CA . SER B 1 113 ? 15.117 -18.281 -16.531 1 93.31 113 SER B CA 1
ATOM 2532 C C . SER B 1 113 ? 13.695 -18.156 -17.062 1 93.31 113 SER B C 1
ATOM 2534 O O . SER B 1 113 ? 12.805 -17.672 -16.359 1 93.31 113 SER B O 1
ATOM 2536 N N . ALA B 1 114 ? 13.484 -18.578 -18.266 1 93.38 114 ALA B N 1
ATOM 2537 C CA . ALA B 1 114 ? 12.164 -18.516 -18.875 1 93.38 114 ALA B CA 1
ATOM 2538 C C . ALA B 1 114 ? 11.18 -19.422 -18.141 1 93.38 114 ALA B C 1
ATOM 2540 O O . ALA B 1 114 ? 10.023 -19.047 -17.922 1 93.38 114 ALA B O 1
ATOM 2541 N N . ALA B 1 115 ? 11.633 -20.562 -17.812 1 94.06 115 ALA B N 1
ATOM 2542 C CA . ALA B 1 115 ? 10.797 -21.5 -17.062 1 94.06 115 ALA B CA 1
ATOM 2543 C C . ALA B 1 115 ? 10.383 -20.922 -15.719 1 94.06 115 ALA B C 1
ATOM 2545 O O . ALA B 1 115 ? 9.242 -21.078 -15.289 1 94.06 115 ALA B O 1
ATOM 2546 N N . GLN B 1 116 ? 11.328 -20.344 -15.055 1 94.06 116 GLN B N 1
ATOM 2547 C CA . GLN B 1 116 ? 11.047 -19.703 -13.766 1 94.06 116 GLN B CA 1
ATOM 2548 C C . GLN B 1 116 ? 10.039 -18.578 -13.922 1 94.06 116 GLN B C 1
ATOM 2550 O O . GLN B 1 116 ? 9.133 -18.422 -13.094 1 94.06 116 GLN B O 1
ATOM 2555 N N . MET B 1 117 ? 10.211 -17.75 -14.945 1 93.81 117 MET B N 1
ATOM 2556 C CA . MET B 1 117 ? 9.289 -16.656 -15.219 1 93.81 117 MET B CA 1
ATOM 2557 C C . MET B 1 117 ? 7.875 -17.172 -15.461 1 93.81 117 MET B C 1
ATOM 2559 O O . MET B 1 117 ? 6.902 -16.578 -14.984 1 93.81 117 MET B O 1
ATOM 2563 N N . MET B 1 118 ? 7.746 -18.312 -16.094 1 96.12 118 MET B N 1
ATOM 2564 C CA . MET B 1 118 ? 6.449 -18.875 -16.438 1 96.12 118 MET B CA 1
ATOM 2565 C C . MET B 1 118 ? 5.715 -19.375 -15.203 1 96.12 118 MET B C 1
ATOM 2567 O O . MET B 1 118 ? 4.488 -19.516 -15.219 1 96.12 118 MET B O 1
ATOM 2571 N N . LYS B 1 119 ? 6.438 -19.609 -14.109 1 97.06 119 LYS B N 1
ATOM 2572 C CA . LYS B 1 119 ? 5.812 -20.047 -12.859 1 97.06 119 LYS B CA 1
ATOM 2573 C C . LYS B 1 119 ? 4.84 -18.984 -12.336 1 97.06 119 LYS B C 1
ATOM 2575 O O . LYS B 1 119 ? 3.875 -19.312 -11.641 1 97.06 119 LYS B O 1
ATOM 2580 N N . ASN B 1 120 ? 5.062 -17.75 -12.719 1 98 120 ASN B N 1
ATOM 2581 C CA . ASN B 1 120 ? 4.121 -16.688 -12.375 1 98 120 ASN B CA 1
ATOM 2582 C C . ASN B 1 120 ? 2.715 -17 -12.883 1 98 120 ASN B C 1
ATOM 2584 O O . ASN B 1 120 ? 1.729 -16.703 -12.203 1 98 120 ASN B O 1
ATOM 2588 N N . PHE B 1 121 ? 2.615 -17.641 -14.023 1 98.5 121 PHE B N 1
ATOM 2589 C CA . PHE B 1 121 ? 1.33 -17.812 -14.695 1 98.5 121 PHE B CA 1
ATOM 2590 C C . PHE B 1 121 ? 0.704 -19.156 -14.344 1 98.5 121 PHE B C 1
ATOM 2592 O O . PHE B 1 121 ? -0.438 -19.422 -14.719 1 98.5 121 PHE B O 1
ATOM 2599 N N . SER B 1 122 ? 1.434 -19.984 -13.656 1 98.25 122 SER B N 1
ATOM 2600 C CA . SER B 1 122 ? 0.846 -21.141 -12.992 1 98.25 122 SER B CA 1
ATOM 2601 C C . SER B 1 122 ? 0.438 -20.812 -11.562 1 98.25 122 SER B C 1
ATOM 2603 O O . SER B 1 122 ? -0.001 -21.703 -10.82 1 98.25 122 SER B O 1
ATOM 2605 N N . LEU B 1 123 ? 0.591 -19.562 -11.164 1 98.75 123 LEU B N 1
ATOM 2606 C CA . LEU B 1 123 ? 0.274 -19.047 -9.828 1 98.75 123 LEU B CA 1
ATOM 2607 C C . LEU B 1 123 ? 1.068 -19.797 -8.766 1 98.75 123 LEU B C 1
ATOM 2609 O O . LEU B 1 123 ? 0.564 -20.047 -7.664 1 98.75 123 LEU B O 1
ATOM 2613 N N . PHE B 1 124 ? 2.27 -20.344 -9.18 1 98.38 124 PHE B N 1
ATOM 2614 C CA . PHE B 1 124 ? 3.162 -21.109 -8.32 1 98.38 124 PHE B CA 1
ATOM 2615 C C . PHE B 1 124 ? 2.426 -22.281 -7.688 1 98.38 124 PHE B C 1
ATOM 2617 O O . PHE B 1 124 ? 2.732 -22.672 -6.559 1 98.38 124 PHE B O 1
ATOM 2624 N N . ASP B 1 125 ? 1.31 -22.672 -8.328 1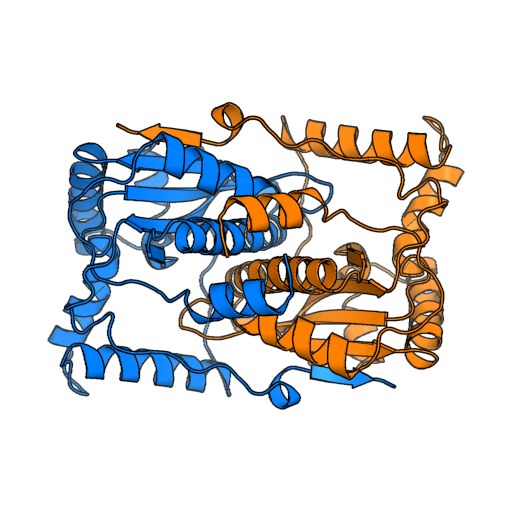 98 125 ASP B N 1
ATOM 2625 C CA . ASP B 1 125 ? 0.486 -23.828 -7.961 1 98 125 ASP B CA 1
ATOM 2626 C C . ASP B 1 125 ? -0.274 -23.562 -6.664 1 98 125 ASP B C 1
ATOM 2628 O O . ASP B 1 125 ? -0.573 -24.484 -5.914 1 98 125 ASP B O 1
ATOM 2632 N N . ALA B 1 126 ? -0.525 -22.344 -6.355 1 98.81 126 ALA B N 1
ATOM 2633 C CA . ALA B 1 126 ? -1.318 -21.969 -5.188 1 98.81 126 ALA B CA 1
ATOM 2634 C C . ALA B 1 126 ? -2.771 -22.406 -5.352 1 98.81 126 ALA B C 1
ATOM 2636 O O . ALA B 1 126 ? -3.314 -22.375 -6.457 1 98.81 126 ALA B O 1
ATOM 2637 N N . PRO B 1 127 ? -3.424 -22.781 -4.258 1 98.75 127 PRO B N 1
ATOM 2638 C CA . PRO B 1 127 ? -4.82 -23.219 -4.344 1 98.75 127 PRO B CA 1
ATOM 2639 C C . PRO B 1 127 ? -5.789 -22.047 -4.516 1 98.75 127 PRO B C 1
ATOM 2641 O O . PRO B 1 127 ? -6.965 -22.25 -4.832 1 98.75 127 PRO B O 1
ATOM 2644 N N . HIS B 1 128 ? -5.371 -20.797 -4.223 1 98.94 128 HIS B N 1
ATOM 2645 C CA . HIS B 1 128 ? -6.219 -19.625 -4.332 1 98.94 128 HIS B CA 1
ATOM 2646 C C . HIS B 1 128 ? -5.512 -18.5 -5.09 1 98.94 128 HIS B C 1
ATOM 2648 O O . HIS B 1 128 ? -4.281 -18.422 -5.082 1 98.94 128 HIS B O 1
ATOM 2654 N N . CYS B 1 129 ? -6.297 -17.688 -5.746 1 98.94 129 CYS B N 1
ATOM 2655 C CA . CYS B 1 129 ? -5.816 -16.469 -6.41 1 98.94 129 CYS B CA 1
ATOM 2656 C C . CYS B 1 129 ? -6.812 -15.328 -6.242 1 98.94 129 CYS B C 1
ATOM 2658 O O . CYS B 1 129 ? -8.008 -15.508 -6.469 1 98.94 129 CYS B O 1
ATOM 2660 N N . ALA B 1 130 ? -6.344 -14.242 -5.781 1 98.94 130 ALA B N 1
ATOM 2661 C CA . ALA B 1 130 ? -7.133 -13.016 -5.699 1 98.94 130 ALA B CA 1
ATOM 2662 C C . ALA B 1 130 ? -6.684 -12 -6.746 1 98.94 130 ALA B C 1
ATOM 2664 O O . ALA B 1 130 ? -5.531 -11.555 -6.73 1 98.94 130 ALA B O 1
ATOM 2665 N N . ILE B 1 131 ? -7.551 -11.602 -7.68 1 98.94 131 ILE B N 1
ATOM 2666 C CA . ILE B 1 131 ? -7.297 -10.531 -8.633 1 98.94 131 ILE B CA 1
ATOM 2667 C C . ILE B 1 131 ? -7.77 -9.203 -8.047 1 98.94 131 ILE B C 1
ATOM 2669 O O . ILE B 1 131 ? -8.938 -9.047 -7.699 1 98.94 131 ILE B O 1
ATOM 2673 N N . ILE B 1 132 ? -6.863 -8.266 -7.945 1 99 132 ILE B N 1
ATOM 2674 C CA . ILE B 1 132 ? -7.164 -6.969 -7.355 1 99 132 ILE B CA 1
ATOM 2675 C C . ILE B 1 132 ? -7.363 -5.93 -8.453 1 99 132 ILE B C 1
ATOM 2677 O O . ILE B 1 132 ? -6.523 -5.789 -9.344 1 99 132 ILE B O 1
ATOM 2681 N N . SER B 1 133 ? -8.469 -5.227 -8.43 1 98.94 133 SER B N 1
ATOM 2682 C CA . SER B 1 133 ? -8.75 -4.188 -9.414 1 98.94 133 SER B CA 1
ATOM 2683 C C . SER B 1 133 ? -9.266 -2.916 -8.742 1 98.94 133 SER B C 1
ATOM 2685 O O . SER B 1 133 ? -9.688 -2.947 -7.586 1 98.94 133 SER B O 1
ATOM 2687 N N . SER B 1 134 ? -9.195 -1.813 -9.375 1 98.88 134 SER B N 1
ATOM 2688 C CA . SER B 1 134 ? -9.625 -0.502 -8.898 1 98.88 134 SER B CA 1
ATOM 2689 C C . SER B 1 134 ? -10.219 0.33 -10.031 1 98.88 134 SER B C 1
ATOM 2691 O O . SER B 1 134 ? -9.898 0.117 -11.203 1 98.88 134 SER B O 1
ATOM 2693 N N . PRO B 1 135 ? -11.078 1.327 -9.75 1 98.75 135 PRO B N 1
ATOM 2694 C CA . PRO B 1 135 ? -11.648 2.16 -10.805 1 98.75 135 PRO B CA 1
ATOM 2695 C C . PRO B 1 135 ? -10.586 2.936 -11.586 1 98.75 135 PRO B C 1
ATOM 2697 O O . PRO B 1 135 ? -9.68 3.52 -10.984 1 98.75 135 PRO B O 1
ATOM 2700 N N . ALA B 1 136 ? -10.734 2.965 -12.914 1 98.75 136 ALA B N 1
ATOM 2701 C CA . ALA B 1 136 ? -9.805 3.678 -13.781 1 98.75 136 ALA B CA 1
ATOM 2702 C C . ALA B 1 136 ? -9.773 5.164 -13.445 1 98.75 136 ALA B C 1
ATOM 2704 O O . ALA B 1 136 ? -8.719 5.805 -13.531 1 98.75 136 ALA B O 1
ATOM 2705 N N . GLU B 1 137 ? -10.867 5.746 -13 1 98.69 137 GLU B N 1
ATOM 2706 C CA . GLU B 1 137 ? -10.953 7.176 -12.719 1 98.69 137 GLU B CA 1
ATOM 2707 C C . GLU B 1 137 ? -10.094 7.559 -11.516 1 98.69 137 GLU B C 1
ATOM 2709 O O . GLU B 1 137 ? -9.797 8.734 -11.312 1 98.69 137 GLU B O 1
ATOM 2714 N N . LEU B 1 138 ? -9.641 6.559 -10.711 1 98.69 138 LEU B N 1
ATOM 2715 C CA . LEU B 1 138 ? -8.812 6.867 -9.547 1 98.69 138 LEU B CA 1
ATOM 2716 C C . LEU B 1 138 ? -7.332 6.75 -9.883 1 98.69 138 LEU B C 1
ATOM 2718 O O . LEU B 1 138 ? -6.477 7.176 -9.109 1 98.69 138 LEU B O 1
ATOM 2722 N N . GLY B 1 139 ? -7.031 6.137 -10.992 1 98.25 139 GLY B N 1
ATOM 2723 C CA . GLY B 1 139 ? -5.699 6.133 -11.57 1 98.25 139 GLY B CA 1
ATOM 2724 C C . GLY B 1 139 ? -4.633 5.648 -10.609 1 98.25 139 GLY B C 1
ATOM 2725 O O . GLY B 1 139 ? -4.809 4.629 -9.945 1 98.25 139 GLY B O 1
ATOM 2726 N N . GLY B 1 140 ? -3.518 6.348 -10.648 1 98.62 140 GLY B N 1
ATOM 2727 C CA . GLY B 1 140 ? -2.361 5.992 -9.836 1 98.62 140 GLY B CA 1
ATOM 2728 C C . GLY B 1 140 ? -2.65 5.996 -8.352 1 98.62 140 GLY B C 1
ATOM 2729 O O . GLY B 1 140 ? -2.08 5.203 -7.598 1 98.62 140 GLY B O 1
ATOM 2730 N N . TYR B 1 141 ? -3.543 6.867 -7.918 1 98.81 141 TYR B N 1
ATOM 2731 C CA . TYR B 1 141 ? -3.846 6.922 -6.492 1 98.81 141 TYR B CA 1
ATOM 2732 C C . TYR B 1 141 ? -4.758 5.77 -6.082 1 98.81 141 TYR B C 1
ATOM 2734 O O . TYR B 1 141 ? -4.688 5.285 -4.953 1 98.81 141 TYR B O 1
ATOM 2742 N N . GLY B 1 142 ? -5.648 5.336 -7.027 1 98.81 142 GLY B N 1
ATOM 2743 C CA . GLY B 1 142 ? -6.336 4.082 -6.777 1 98.81 142 GLY B CA 1
ATOM 2744 C C . GLY B 1 142 ? -5.391 2.908 -6.594 1 98.81 142 GLY B C 1
ATOM 2745 O O . GLY B 1 142 ? -5.578 2.088 -5.691 1 98.81 142 GLY B O 1
ATOM 2746 N N . ALA B 1 143 ? -4.379 2.863 -7.449 1 98.88 143 ALA B N 1
ATOM 2747 C CA . ALA B 1 143 ? -3.357 1.825 -7.344 1 98.88 143 ALA B CA 1
ATOM 2748 C C . ALA B 1 143 ? -2.594 1.937 -6.027 1 98.88 143 ALA B C 1
ATOM 2750 O O . ALA B 1 143 ? -2.328 0.928 -5.371 1 98.88 143 ALA B O 1
ATOM 2751 N N . MET B 1 144 ? -2.264 3.162 -5.641 1 98.88 144 MET B N 1
ATOM 2752 C CA . MET B 1 144 ? -1.538 3.377 -4.395 1 98.88 144 MET B CA 1
ATOM 2753 C C . MET B 1 144 ? -2.348 2.883 -3.201 1 98.88 144 MET B C 1
ATOM 2755 O O . MET B 1 144 ? -1.825 2.168 -2.344 1 98.88 144 MET B O 1
ATOM 2759 N N . ASP B 1 145 ? -3.639 3.232 -3.123 1 98.94 145 ASP B N 1
ATOM 2760 C CA . ASP B 1 145 ? -4.512 2.744 -2.061 1 98.94 145 ASP B CA 1
ATOM 2761 C C . ASP B 1 145 ? -4.57 1.218 -2.059 1 98.94 145 ASP B C 1
ATOM 2763 O O . ASP B 1 145 ? -4.531 0.592 -0.997 1 98.94 145 ASP B O 1
ATOM 2767 N N . CYS B 1 146 ? -4.637 0.627 -3.23 1 98.94 146 CYS B N 1
ATOM 2768 C CA . CYS B 1 146 ? -4.688 -0.827 -3.332 1 98.94 146 CYS B CA 1
ATOM 2769 C C . CYS B 1 146 ? -3.369 -1.449 -2.887 1 98.94 146 CYS B C 1
ATOM 2771 O O . CYS B 1 146 ? -3.342 -2.59 -2.422 1 98.94 146 CYS B O 1
ATOM 2773 N N . GLY B 1 147 ? -2.256 -0.68 -3.049 1 98.94 147 GLY B N 1
ATOM 2774 C CA . GLY B 1 147 ? -1.002 -1.146 -2.48 1 98.94 147 GLY B CA 1
ATOM 2775 C C . GLY B 1 147 ? -1.072 -1.364 -0.981 1 98.94 147 GLY B C 1
ATOM 2776 O O . GLY B 1 147 ? -0.499 -2.324 -0.46 1 98.94 147 GLY B O 1
ATOM 2777 N N . GLY B 1 148 ? -1.704 -0.452 -0.29 1 98.94 148 GLY B N 1
ATOM 2778 C CA . GLY B 1 148 ? -1.954 -0.651 1.128 1 98.94 148 GLY B CA 1
ATOM 2779 C C . GLY B 1 148 ? -2.77 -1.896 1.422 1 98.94 148 GLY B C 1
ATOM 2780 O O . GLY B 1 148 ? -2.436 -2.662 2.328 1 98.94 148 GLY B O 1
ATOM 2781 N N . PHE B 1 149 ? -3.799 -2.092 0.606 1 98.94 149 PHE B N 1
ATOM 2782 C CA . PHE B 1 149 ? -4.648 -3.271 0.725 1 98.94 149 PHE B CA 1
ATOM 2783 C C . PHE B 1 149 ? -3.836 -4.547 0.531 1 98.94 149 PHE B C 1
ATOM 2785 O O . PHE B 1 149 ? -3.951 -5.488 1.318 1 98.94 149 PHE B O 1
ATOM 2792 N N . VAL B 1 150 ? -3.008 -4.602 -0.451 1 98.94 150 VAL B N 1
ATOM 2793 C CA . VAL B 1 150 ? -2.18 -5.762 -0.755 1 98.94 150 VAL B CA 1
ATOM 2794 C C . VAL B 1 150 ? -1.233 -6.043 0.41 1 98.94 150 VAL B C 1
ATOM 2796 O O . VAL B 1 150 ? -1.107 -7.188 0.856 1 98.94 150 VAL B O 1
ATOM 2799 N N . ALA B 1 151 ? -0.593 -4.984 0.928 1 98.88 151 ALA B N 1
ATOM 2800 C CA . ALA B 1 151 ? 0.318 -5.16 2.057 1 98.88 151 ALA B CA 1
ATOM 2801 C C . ALA B 1 151 ? -0.415 -5.719 3.271 1 98.88 151 ALA B C 1
ATOM 2803 O O . ALA B 1 151 ? 0.059 -6.66 3.91 1 98.88 151 ALA B O 1
ATOM 2804 N N . ALA B 1 152 ? -1.569 -5.195 3.561 1 98.88 152 ALA B N 1
ATOM 2805 C CA . ALA B 1 152 ? -2.34 -5.648 4.715 1 98.88 152 ALA B CA 1
ATOM 2806 C C . ALA B 1 152 ? -2.867 -7.062 4.504 1 98.88 152 ALA B C 1
ATOM 2808 O O . ALA B 1 152 ? -2.943 -7.855 5.445 1 98.88 152 ALA B O 1
ATOM 2809 N N . PHE B 1 153 ? -3.277 -7.383 3.25 1 98.94 153 PHE B N 1
ATOM 2810 C CA . PHE B 1 153 ? -3.689 -8.734 2.902 1 98.94 153 PHE B CA 1
ATOM 2811 C C . PHE B 1 153 ? -2.59 -9.742 3.229 1 98.94 153 PHE B C 1
ATOM 2813 O O . PHE B 1 153 ? -2.836 -10.742 3.902 1 98.94 153 PHE B O 1
ATOM 2820 N N . THR B 1 154 ? -1.384 -9.445 2.803 1 98.88 154 THR B N 1
ATOM 2821 C CA . THR B 1 154 ? -0.273 -10.367 3.012 1 98.88 154 THR B CA 1
ATOM 2822 C C . THR B 1 154 ? 0.059 -10.492 4.496 1 98.88 154 THR B C 1
ATOM 2824 O O . THR B 1 154 ? 0.403 -11.57 4.973 1 98.88 154 THR B O 1
ATOM 2827 N N . LEU B 1 155 ? -0.059 -9.406 5.238 1 98.62 155 LEU B N 1
ATOM 2828 C CA . LEU B 1 155 ? 0.226 -9.438 6.668 1 98.62 155 LEU B CA 1
ATOM 2829 C C . LEU B 1 155 ? -0.827 -10.242 7.414 1 98.62 155 LEU B C 1
ATOM 2831 O O . LEU B 1 155 ? -0.493 -11.055 8.281 1 98.62 155 LEU B O 1
ATOM 2835 N N . ALA B 1 156 ? -2.086 -9.969 7.098 1 98.75 156 ALA B N 1
ATOM 2836 C CA . ALA B 1 156 ? -3.174 -10.711 7.727 1 98.75 156 ALA B CA 1
ATOM 2837 C C . ALA B 1 156 ? -3.066 -12.203 7.43 1 98.75 156 ALA B C 1
ATOM 2839 O O . ALA B 1 156 ? -3.277 -13.039 8.312 1 98.75 156 ALA B O 1
ATOM 2840 N N . ALA B 1 157 ? -2.75 -12.539 6.191 1 98.88 157 ALA B N 1
ATOM 2841 C CA . ALA B 1 157 ? -2.531 -13.938 5.824 1 98.88 157 ALA B CA 1
ATOM 2842 C C . ALA B 1 157 ? -1.411 -14.555 6.656 1 98.88 157 ALA B C 1
ATOM 2844 O O . ALA B 1 157 ? -1.576 -15.633 7.23 1 98.88 157 ALA B O 1
ATOM 2845 N N . GLN B 1 158 ? -0.312 -13.836 6.762 1 98.56 158 GLN B N 1
ATOM 2846 C CA . GLN B 1 158 ? 0.835 -14.32 7.523 1 98.56 158 GLN B CA 1
ATOM 2847 C C . GLN B 1 158 ? 0.452 -14.594 8.977 1 98.56 158 GLN B C 1
ATOM 2849 O O . GLN B 1 158 ? 0.921 -15.57 9.57 1 98.56 158 GLN B O 1
ATOM 2854 N N . ALA B 1 159 ? -0.373 -13.75 9.531 1 98.25 159 ALA B N 1
ATOM 2855 C CA . ALA B 1 159 ? -0.802 -13.898 10.922 1 98.25 159 ALA B CA 1
ATOM 2856 C C . ALA B 1 159 ? -1.584 -15.188 11.125 1 98.25 159 ALA B C 1
ATOM 2858 O O . ALA B 1 159 ? -1.685 -15.695 12.242 1 98.25 159 ALA B O 1
ATOM 2859 N N . LEU B 1 160 ? -2.113 -15.781 10.055 1 98.25 160 LEU B N 1
ATOM 2860 C CA . LEU B 1 160 ? -2.887 -17.016 10.125 1 98.25 160 LEU B CA 1
ATOM 2861 C C . LEU B 1 160 ? -2.068 -18.203 9.617 1 98.25 160 LEU B C 1
ATOM 2863 O O . LEU B 1 160 ? -2.6 -19.297 9.445 1 98.25 160 LEU B O 1
ATOM 2867 N N . GLY B 1 161 ? -0.838 -17.938 9.312 1 97.94 161 GLY B N 1
ATOM 2868 C CA . GLY B 1 161 ? 0.013 -18.984 8.781 1 97.94 161 GLY B CA 1
ATOM 2869 C C . GLY B 1 161 ? -0.223 -19.25 7.309 1 97.94 161 GLY B C 1
ATOM 2870 O O . GLY B 1 161 ? 0.144 -20.312 6.801 1 97.94 161 GLY B O 1
ATOM 2871 N N . VAL B 1 162 ? -0.919 -18.391 6.637 1 98.81 162 VAL B N 1
ATOM 2872 C CA . VAL B 1 162 ? -1.166 -18.484 5.203 1 98.81 162 VAL B CA 1
ATOM 2873 C C . VAL B 1 162 ? -0.101 -17.703 4.441 1 98.81 162 VAL B C 1
ATOM 2875 O O . VAL B 1 162 ? 0.18 -16.547 4.773 1 98.81 162 VAL B O 1
ATOM 2878 N N . ALA B 1 163 ? 0.564 -18.344 3.467 1 98.81 163 ALA B N 1
ATOM 2879 C CA . ALA B 1 163 ? 1.597 -17.703 2.656 1 98.81 163 ALA B CA 1
ATOM 2880 C C . ALA B 1 163 ? 0.989 -17.016 1.432 1 98.81 163 ALA B C 1
ATOM 2882 O O . ALA B 1 163 ? -0.13 -17.344 1.026 1 98.81 163 ALA B O 1
ATOM 2883 N N . THR B 1 164 ? 1.724 -16.062 0.883 1 98.94 164 THR B N 1
ATOM 2884 C CA . THR B 1 164 ? 1.223 -15.273 -0.235 1 98.94 164 THR B CA 1
ATOM 2885 C C . THR B 1 164 ? 2.357 -14.891 -1.182 1 98.94 164 THR B C 1
ATOM 2887 O O . THR B 1 164 ? 3.525 -14.891 -0.788 1 98.94 164 THR B O 1
ATOM 2890 N N . ILE B 1 165 ? 1.992 -14.578 -2.393 1 98.81 165 ILE B N 1
ATOM 2891 C CA . ILE B 1 165 ? 2.871 -13.844 -3.299 1 98.81 165 ILE B CA 1
ATOM 2892 C C . ILE B 1 165 ? 2.047 -12.898 -4.164 1 98.81 165 ILE B C 1
ATOM 2894 O O . ILE B 1 165 ? 1.244 -13.336 -4.992 1 98.81 165 ILE B O 1
ATOM 2898 N N . PRO B 1 166 ? 2.176 -11.562 -3.918 1 98.88 166 PRO B N 1
ATOM 2899 C CA . PRO B 1 166 ? 1.637 -10.625 -4.906 1 98.88 166 PRO B CA 1
ATOM 2900 C C . PRO B 1 166 ? 2.33 -10.734 -6.262 1 98.88 166 PRO B C 1
ATOM 2902 O O . PRO B 1 166 ? 3.547 -10.93 -6.324 1 98.88 166 PRO B O 1
ATOM 2905 N N . GLN B 1 167 ? 1.542 -10.648 -7.379 1 98.81 167 GLN B N 1
ATOM 2906 C CA . GLN B 1 167 ? 2.062 -10.852 -8.727 1 98.81 167 GLN B CA 1
ATOM 2907 C C . GLN B 1 167 ? 1.553 -9.773 -9.68 1 98.81 167 GLN B C 1
ATOM 2909 O O . GLN B 1 167 ? 0.4 -9.812 -10.109 1 98.81 167 GLN B O 1
ATOM 2914 N N . ALA B 1 168 ? 2.42 -8.844 -10.008 1 98.38 168 ALA B N 1
ATOM 2915 C CA . ALA B 1 168 ? 2.094 -7.914 -11.094 1 98.38 168 ALA B CA 1
ATOM 2916 C C . ALA B 1 168 ? 2.088 -8.625 -12.438 1 98.38 168 ALA B C 1
ATOM 2918 O O . ALA B 1 168 ? 1.351 -8.234 -13.352 1 98.38 168 ALA B O 1
ATOM 2919 N N . ALA B 1 169 ? 2.871 -9.68 -12.594 1 97.94 169 ALA B N 1
ATOM 2920 C CA . ALA B 1 169 ? 3.025 -10.406 -13.852 1 97.94 169 ALA B CA 1
ATOM 2921 C C . ALA B 1 169 ? 1.67 -10.844 -14.398 1 97.94 169 ALA B C 1
ATOM 2923 O O . ALA B 1 169 ? 1.442 -10.805 -15.609 1 97.94 169 ALA B O 1
ATOM 2924 N N . VAL B 1 170 ? 0.775 -11.25 -13.523 1 98.75 170 VAL B N 1
ATOM 2925 C CA . VAL B 1 170 ? -0.537 -11.742 -13.93 1 98.75 170 VAL B CA 1
ATOM 2926 C C . VAL B 1 170 ? -1.331 -10.617 -14.586 1 98.75 170 VAL B C 1
ATOM 2928 O O . VAL B 1 170 ? -2.061 -10.844 -15.555 1 98.75 170 VAL B O 1
ATOM 2931 N N . ALA B 1 171 ? -1.147 -9.414 -14.148 1 98.75 171 ALA B N 1
ATOM 2932 C CA . ALA B 1 171 ? -1.86 -8.25 -14.664 1 98.75 171 ALA B CA 1
ATOM 2933 C C . ALA B 1 171 ? -1.388 -7.902 -16.078 1 98.75 171 ALA B C 1
ATOM 2935 O O . ALA B 1 171 ? -2.027 -7.113 -16.781 1 98.75 171 ALA B O 1
ATOM 2936 N N . SER B 1 172 ? -0.258 -8.445 -16.531 1 98.31 172 SER B N 1
ATOM 2937 C CA . SER B 1 172 ? 0.19 -8.242 -17.906 1 98.31 172 SER B CA 1
ATOM 2938 C C . SER B 1 172 ? -0.866 -8.703 -18.906 1 98.31 172 SER B C 1
ATOM 2940 O O . SER B 1 172 ? -0.889 -8.25 -20.047 1 98.31 172 SER B O 1
ATOM 2942 N N . TYR B 1 173 ? -1.73 -9.523 -18.5 1 98.62 173 TYR B N 1
ATOM 2943 C CA . TYR B 1 173 ? -2.756 -10.055 -19.391 1 98.62 173 TYR B CA 1
ATOM 2944 C C . TYR B 1 173 ? -4.141 -9.578 -18.984 1 98.62 173 TYR B C 1
ATOM 2946 O O . TYR B 1 173 ? -5.094 -10.367 -18.953 1 98.62 173 TYR B O 1
ATOM 2954 N N . ALA B 1 174 ? -4.234 -8.328 -18.688 1 98.75 174 ALA B N 1
ATOM 2955 C CA . ALA B 1 174 ? -5.465 -7.691 -18.234 1 98.75 174 ALA B CA 1
ATOM 2956 C C . ALA B 1 174 ? -6.594 -7.902 -19.25 1 98.75 174 ALA B C 1
ATOM 2958 O O . ALA B 1 174 ? -7.723 -8.227 -18.859 1 98.75 174 ALA B O 1
ATOM 2959 N N . PRO B 1 175 ? -6.391 -7.754 -20.578 1 98.56 175 PRO B N 1
ATOM 2960 C CA . PRO B 1 175 ? -7.5 -7.992 -21.5 1 98.56 175 PRO B CA 1
ATOM 2961 C C . PRO B 1 175 ? -8.109 -9.383 -21.344 1 98.56 175 PRO B C 1
ATOM 2963 O O . PRO B 1 175 ? -9.336 -9.531 -21.375 1 98.56 175 PRO B O 1
ATOM 2966 N N . PHE B 1 176 ? -7.266 -10.383 -21.203 1 98.81 176 PHE B N 1
ATOM 2967 C CA . PHE B 1 176 ? -7.734 -11.742 -20.969 1 98.81 176 PHE B CA 1
ATOM 2968 C C . PHE B 1 176 ? -8.523 -11.82 -19.656 1 98.81 176 PHE B C 1
ATOM 2970 O O . PHE B 1 176 ? -9.586 -12.438 -19.609 1 98.81 176 PHE B O 1
ATOM 2977 N N . LEU B 1 177 ? -8.008 -11.211 -18.562 1 98.88 177 LEU B N 1
ATOM 2978 C CA . LEU B 1 177 ? -8.641 -11.273 -17.234 1 98.88 177 LEU B CA 1
ATOM 2979 C C . LEU B 1 177 ? -10.016 -10.617 -17.266 1 98.88 177 LEU B C 1
ATOM 2981 O O . LEU B 1 177 ? -10.961 -11.109 -16.656 1 98.88 177 LEU B O 1
ATOM 2985 N N . HIS B 1 178 ? -10.109 -9.453 -17.984 1 98.88 178 HIS B N 1
ATOM 2986 C CA . HIS B 1 178 ? -11.406 -8.812 -18.141 1 98.88 178 HIS B CA 1
ATOM 2987 C C . HIS B 1 178 ? -12.422 -9.773 -18.766 1 98.88 178 HIS B C 1
ATOM 2989 O O . HIS B 1 178 ? -13.539 -9.898 -18.266 1 98.88 178 HIS B O 1
ATOM 2995 N N . ARG B 1 179 ? -12.008 -10.453 -19.781 1 98.44 179 ARG B N 1
ATOM 2996 C CA . ARG B 1 179 ? -12.906 -11.359 -20.484 1 98.44 179 ARG B CA 1
ATOM 2997 C C . ARG B 1 179 ? -13.227 -12.586 -19.625 1 98.44 179 ARG B C 1
ATOM 2999 O O . ARG B 1 179 ? -14.383 -12.977 -19.5 1 98.44 179 ARG B O 1
ATOM 3006 N N . TYR B 1 180 ? -12.234 -13.203 -19.031 1 98.69 180 TYR B N 1
ATOM 3007 C CA . TYR B 1 180 ? -12.375 -14.469 -18.312 1 98.69 180 TYR B CA 1
ATOM 3008 C C . TYR B 1 180 ? -13.281 -14.312 -17.094 1 98.69 180 TYR B C 1
ATOM 3010 O O . TYR B 1 180 ? -14.109 -15.18 -16.828 1 98.69 180 TYR B O 1
ATOM 3018 N N . PHE B 1 181 ? -13.141 -13.164 -16.391 1 98.81 181 PHE B N 1
ATOM 3019 C CA . PHE B 1 181 ? -13.852 -12.992 -15.133 1 98.81 181 PHE B CA 1
ATOM 3020 C C . PHE B 1 181 ? -14.984 -11.984 -15.289 1 98.81 181 PHE B C 1
ATOM 3022 O O . PHE B 1 181 ? -15.672 -11.656 -14.312 1 98.81 181 PHE B O 1
ATOM 3029 N N . ASP B 1 182 ? -15.172 -11.375 -16.453 1 98.44 182 ASP B N 1
ATOM 3030 C CA . ASP B 1 182 ? -16.172 -10.344 -16.703 1 98.44 182 ASP B CA 1
ATOM 3031 C C . ASP B 1 182 ? -15.945 -9.125 -15.812 1 98.44 182 ASP B C 1
ATOM 3033 O O . ASP B 1 182 ? -16.875 -8.641 -15.164 1 98.44 182 ASP B O 1
ATOM 3037 N N . ILE B 1 183 ? -14.727 -8.766 -15.672 1 98.69 183 ILE B N 1
ATOM 3038 C CA . ILE B 1 183 ? -14.391 -7.539 -14.953 1 98.69 183 ILE B CA 1
ATOM 3039 C C . ILE B 1 183 ? -14.586 -6.336 -15.875 1 98.69 183 ILE B C 1
ATOM 3041 O O . ILE B 1 183 ? -14.023 -6.289 -16.969 1 98.69 183 ILE B O 1
ATOM 3045 N N . PRO B 1 184 ? -15.352 -5.367 -15.461 1 98.31 184 PRO B N 1
ATOM 3046 C CA . PRO B 1 184 ? -15.617 -4.219 -16.328 1 98.31 184 PRO B CA 1
ATOM 3047 C C . PRO B 1 184 ? -14.336 -3.496 -16.766 1 98.31 184 PRO B C 1
ATOM 3049 O O . PRO B 1 184 ? -13.375 -3.426 -15.992 1 98.31 184 PRO B O 1
ATOM 3052 N N . LYS B 1 185 ? -14.344 -2.867 -17.938 1 97.56 185 LYS B N 1
ATOM 3053 C CA . LYS B 1 185 ? -13.164 -2.232 -18.531 1 97.56 185 LYS B CA 1
ATOM 3054 C C . LYS B 1 185 ? -12.852 -0.911 -17.828 1 97.56 185 LYS B C 1
ATOM 3056 O O . LYS B 1 185 ? -11.758 -0.36 -18 1 97.56 185 LYS B O 1
ATOM 3061 N N . ASP B 1 186 ? -13.797 -0.359 -17.094 1 98 186 ASP B N 1
ATOM 3062 C CA . ASP B 1 186 ? -13.547 0.887 -16.375 1 98 186 ASP B CA 1
ATOM 3063 C C . ASP B 1 186 ? -12.836 0.625 -15.039 1 98 186 ASP B C 1
ATOM 3065 O O . ASP B 1 186 ? -12.719 1.522 -14.203 1 98 186 ASP B O 1
ATOM 3069 N N . ARG B 1 187 ? -12.445 -0.647 -14.883 1 98.56 187 ARG B N 1
ATOM 3070 C CA . ARG B 1 187 ? -11.562 -0.994 -13.781 1 98.56 187 ARG B CA 1
ATOM 3071 C C . ARG B 1 187 ? -10.172 -1.363 -14.289 1 98.56 187 ARG B C 1
ATOM 3073 O O . ARG B 1 187 ? -10.039 -2.021 -15.32 1 98.56 187 ARG B O 1
ATOM 3080 N N . LEU B 1 188 ? -9.188 -0.89 -13.57 1 98.94 188 LEU B N 1
ATOM 3081 C CA . LEU B 1 188 ? -7.82 -1.323 -13.82 1 98.94 188 LEU B CA 1
ATOM 3082 C C . LEU B 1 188 ? -7.504 -2.6 -13.055 1 98.94 188 LEU B C 1
ATOM 3084 O O . LEU B 1 188 ? -7.668 -2.65 -11.828 1 98.94 188 LEU B O 1
ATOM 3088 N N . ILE B 1 189 ? -7.125 -3.664 -13.758 1 98.94 189 ILE B N 1
ATOM 3089 C CA . ILE B 1 189 ? -6.559 -4.824 -13.078 1 98.94 189 ILE B CA 1
ATOM 3090 C C . ILE B 1 189 ? -5.125 -4.52 -12.648 1 98.94 189 ILE B C 1
ATOM 3092 O O . ILE B 1 189 ? -4.258 -4.262 -13.484 1 98.94 189 ILE B O 1
ATOM 3096 N N . LEU B 1 190 ? -4.859 -4.605 -11.367 1 98.94 190 LEU B N 1
ATOM 3097 C CA . LEU B 1 190 ? -3.617 -4.078 -10.812 1 98.94 190 LEU B CA 1
ATOM 3098 C C . LEU B 1 190 ? -2.617 -5.199 -10.555 1 98.94 190 LEU B C 1
ATOM 3100 O O . LEU B 1 190 ? -1.427 -5.055 -10.836 1 98.94 190 LEU B O 1
ATOM 3104 N N . CYS B 1 191 ? -3.025 -6.281 -9.945 1 98.94 191 CYS B N 1
ATOM 3105 C CA . CYS B 1 191 ? -2.184 -7.422 -9.617 1 98.94 191 CYS B CA 1
ATOM 3106 C C . CYS B 1 191 ? -3.027 -8.609 -9.156 1 98.94 191 CYS B C 1
ATOM 3108 O O . CYS B 1 191 ? -4.254 -8.516 -9.094 1 98.94 191 CYS B O 1
ATOM 3110 N N . ALA B 1 192 ? -2.389 -9.68 -8.984 1 98.94 192 ALA B N 1
ATOM 3111 C CA . ALA B 1 192 ? -2.963 -10.844 -8.32 1 98.94 192 ALA B CA 1
ATOM 3112 C C . ALA B 1 192 ? -2.215 -11.164 -7.027 1 98.94 192 ALA B C 1
ATOM 3114 O O . ALA B 1 192 ? -1.1 -10.688 -6.816 1 98.94 192 ALA B O 1
ATOM 3115 N N . ILE B 1 193 ? -2.846 -11.844 -6.156 1 98.94 193 ILE B N 1
ATOM 3116 C CA . ILE B 1 193 ? -2.209 -12.469 -5.004 1 98.94 193 ILE B CA 1
ATOM 3117 C C . ILE B 1 193 ? -2.49 -13.969 -5.012 1 98.94 193 ILE B C 1
ATOM 3119 O O . ILE B 1 193 ? -3.627 -14.398 -4.793 1 98.94 193 ILE B O 1
ATOM 3123 N N . SER B 1 194 ? -1.483 -14.766 -5.301 1 98.94 194 SER B N 1
ATOM 3124 C CA . SER B 1 194 ? -1.592 -16.203 -5.066 1 98.94 194 SER B CA 1
ATOM 3125 C C . SER B 1 194 ? -1.334 -16.547 -3.602 1 98.94 194 SER B C 1
ATOM 3127 O O . SER B 1 194 ? -0.445 -15.961 -2.971 1 98.94 194 SER B O 1
ATOM 3129 N N . PHE B 1 195 ? -2.143 -17.438 -3.061 1 98.94 195 PHE B N 1
ATOM 3130 C CA . PHE B 1 195 ? -1.931 -17.688 -1.64 1 98.94 195 PHE B CA 1
ATOM 3131 C C . PHE B 1 195 ? -2.396 -19.094 -1.263 1 98.94 195 PHE B C 1
ATOM 3133 O O . PHE B 1 195 ? -3.17 -19.719 -1.995 1 98.94 195 PHE B O 1
ATOM 3140 N N . GLY B 1 196 ? -1.94 -19.594 -0.226 1 98.88 196 GLY B N 1
ATOM 3141 C CA . GLY B 1 196 ? -2.117 -20.906 0.35 1 98.88 196 GLY B CA 1
ATOM 3142 C C . GLY B 1 196 ? -1.092 -21.234 1.421 1 98.88 196 GLY B C 1
ATOM 3143 O O . GLY B 1 196 ? -0.422 -20.344 1.939 1 98.88 196 GLY B O 1
ATOM 3144 N N . TYR B 1 197 ? -1.044 -22.469 1.795 1 98.88 197 TYR B N 1
ATOM 3145 C CA . TYR B 1 197 ? -0.024 -22.891 2.748 1 98.88 197 TYR B CA 1
ATOM 3146 C C . TYR B 1 197 ? 1.296 -23.188 2.043 1 98.88 197 TYR B C 1
ATOM 3148 O O . TYR B 1 197 ? 1.317 -23.828 0.994 1 98.88 197 TYR B O 1
ATOM 3156 N N . ALA B 1 198 ? 2.387 -22.719 2.621 1 98.69 198 ALA B N 1
ATOM 3157 C CA . ALA B 1 198 ? 3.699 -22.797 1.982 1 98.69 198 ALA B CA 1
ATOM 3158 C C . ALA B 1 198 ? 4.207 -24.234 1.953 1 98.69 198 ALA B C 1
ATOM 3160 O O . ALA B 1 198 ? 4.043 -24.984 2.924 1 98.69 198 ALA B O 1
ATOM 3161 N N . ASP B 1 199 ? 4.77 -24.641 0.826 1 98.5 199 ASP B N 1
ATOM 3162 C CA . ASP B 1 199 ? 5.688 -25.781 0.811 1 98.5 199 ASP B CA 1
ATOM 3163 C C . ASP B 1 199 ? 7.066 -25.375 1.33 1 98.5 199 ASP B C 1
ATOM 3165 O O . ASP B 1 199 ? 7.922 -24.938 0.56 1 98.5 199 ASP B O 1
ATOM 3169 N N . THR B 1 200 ? 7.367 -25.562 2.561 1 96.44 200 THR B N 1
ATOM 3170 C CA . THR B 1 200 ? 8.539 -25.016 3.23 1 96.44 200 THR B CA 1
ATOM 3171 C C . THR B 1 200 ? 9.812 -25.719 2.752 1 96.44 200 THR B C 1
ATOM 3173 O O . THR B 1 200 ? 10.914 -25.203 2.945 1 96.44 200 THR B O 1
ATOM 3176 N N . ASP B 1 201 ? 9.648 -26.859 2.1 1 96.75 201 ASP B N 1
ATOM 3177 C CA . ASP B 1 201 ? 10.812 -27.625 1.659 1 96.75 201 ASP B CA 1
ATOM 3178 C C . ASP B 1 201 ? 11.242 -27.203 0.256 1 96.75 201 ASP B C 1
ATOM 3180 O O . ASP B 1 201 ? 12.336 -27.562 -0.195 1 96.75 201 ASP B O 1
ATOM 3184 N N . HIS B 1 202 ? 10.398 -26.531 -0.419 1 97.19 202 HIS B N 1
ATOM 3185 C CA . HIS B 1 202 ? 10.75 -26.125 -1.773 1 97.19 202 HIS B CA 1
ATOM 3186 C C . HIS B 1 202 ? 11.875 -25.094 -1.764 1 97.19 202 HIS B C 1
ATOM 3188 O O . HIS B 1 202 ? 11.828 -24.125 -1.01 1 97.19 202 HIS B O 1
ATOM 3194 N N . PRO B 1 203 ? 12.867 -25.188 -2.623 1 96.12 203 PRO B N 1
ATOM 3195 C CA . PRO B 1 203 ? 14.047 -24.328 -2.596 1 96.12 203 PRO B CA 1
ATOM 3196 C C . PRO B 1 203 ? 13.703 -22.844 -2.811 1 96.12 203 PRO B C 1
ATOM 3198 O O . PRO B 1 203 ? 14.344 -21.969 -2.232 1 96.12 203 PRO B O 1
ATOM 3201 N N . ALA B 1 204 ? 12.734 -22.531 -3.586 1 95.25 204 ALA B N 1
ATOM 3202 C CA . ALA B 1 204 ? 12.352 -21.156 -3.871 1 95.25 204 ALA B CA 1
ATOM 3203 C C . ALA B 1 204 ? 11.93 -20.438 -2.598 1 95.25 204 ALA B C 1
ATOM 3205 O O . ALA B 1 204 ? 11.977 -19.203 -2.531 1 95.25 204 ALA B O 1
ATOM 3206 N N . ASN B 1 205 ? 11.445 -21.156 -1.608 1 96.69 205 ASN B N 1
ATOM 3207 C CA . ASN B 1 205 ? 10.969 -20.547 -0.367 1 96.69 205 ASN B CA 1
ATOM 3208 C C . ASN B 1 205 ? 12.07 -20.484 0.683 1 96.69 205 ASN B C 1
ATOM 3210 O O . ASN B 1 205 ? 11.828 -20.078 1.822 1 96.69 205 ASN B O 1
ATOM 3214 N N . GLY B 1 206 ? 13.242 -20.812 0.259 1 92.62 206 GLY B N 1
ATOM 3215 C CA . GLY B 1 206 ? 14.344 -20.859 1.204 1 92.62 206 GLY B CA 1
ATOM 3216 C C . GLY B 1 206 ? 15.188 -19.594 1.186 1 92.62 206 GLY B C 1
ATOM 3217 O O . GLY B 1 206 ? 15.984 -19.375 2.098 1 92.62 206 GLY B O 1
ATOM 3218 N N . PHE B 1 207 ? 15.023 -18.766 0.203 1 89.56 207 PHE B N 1
ATOM 3219 C CA . PHE B 1 207 ? 15.859 -17.578 0.17 1 89.56 207 PHE B CA 1
ATOM 3220 C C . PHE B 1 207 ? 15.117 -16.375 0.759 1 89.56 207 PHE B C 1
ATOM 3222 O O . PHE B 1 207 ? 13.891 -16.406 0.88 1 89.56 207 PHE B O 1
ATOM 3229 N N . ARG B 1 208 ? 15.906 -15.391 1.187 1 90.69 208 ARG B N 1
ATOM 3230 C CA . ARG B 1 208 ? 15.391 -14.148 1.741 1 90.69 208 ARG B CA 1
ATOM 3231 C C . ARG B 1 208 ? 16.062 -12.938 1.098 1 90.69 208 ARG B C 1
ATOM 3233 O O . ARG B 1 208 ? 17.266 -12.977 0.797 1 90.69 208 ARG B O 1
ATOM 3240 N N . THR B 1 209 ? 15.211 -11.953 0.927 1 86.69 209 THR B N 1
ATOM 3241 C CA . THR B 1 209 ? 15.75 -10.711 0.384 1 86.69 209 THR B CA 1
ATOM 3242 C C . THR B 1 209 ? 16.094 -9.734 1.506 1 86.69 209 THR B C 1
ATOM 3244 O O . THR B 1 209 ? 15.547 -9.82 2.604 1 86.69 209 THR B O 1
ATOM 3247 N N . GLU B 1 210 ? 16.984 -8.859 1.127 1 89.69 210 GLU B N 1
ATOM 3248 C CA . GLU B 1 210 ? 17.422 -7.848 2.086 1 89.69 210 GLU B CA 1
ATOM 3249 C C . GLU B 1 210 ? 16.625 -6.555 1.922 1 89.69 210 GLU B C 1
ATOM 3251 O O . GLU B 1 210 ? 15.961 -6.352 0.903 1 89.69 210 GLU B O 1
ATOM 3256 N N . ARG B 1 211 ? 16.672 -5.762 2.951 1 94.44 211 ARG B N 1
ATOM 3257 C CA . ARG B 1 211 ? 16.094 -4.422 2.938 1 94.44 211 ARG B CA 1
ATOM 3258 C C . ARG B 1 211 ? 17.188 -3.355 3.076 1 94.44 211 ARG B C 1
ATOM 3260 O O . ARG B 1 211 ? 18.188 -3.57 3.754 1 94.44 211 ARG B O 1
ATOM 3267 N N . ALA B 1 212 ? 16.891 -2.229 2.441 1 94.19 212 ALA B N 1
ATOM 3268 C CA . ALA B 1 212 ? 17.797 -1.093 2.494 1 94.19 212 ALA B CA 1
ATOM 3269 C C . ALA B 1 212 ? 17.953 -0.573 3.92 1 94.19 212 ALA B C 1
ATOM 3271 O O . ALA B 1 212 ? 17.016 -0.648 4.715 1 94.19 212 ALA B O 1
ATOM 3272 N N . ALA B 1 213 ? 19.156 -0.035 4.18 1 95.88 213 ALA B N 1
ATOM 3273 C CA . ALA B 1 213 ? 19.375 0.649 5.453 1 95.88 213 ALA B CA 1
ATOM 3274 C C . ALA B 1 213 ? 18.547 1.933 5.535 1 95.88 213 ALA B C 1
ATOM 3276 O O . ALA B 1 213 ? 18.297 2.582 4.516 1 95.88 213 ALA B O 1
ATOM 3277 N N . LEU B 1 214 ? 18.219 2.328 6.719 1 97.25 214 LEU B N 1
ATOM 3278 C CA . LEU B 1 214 ? 17.406 3.518 6.934 1 97.25 214 LEU B CA 1
ATOM 3279 C C . LEU B 1 214 ? 18.078 4.754 6.359 1 97.25 214 LEU B C 1
ATOM 3281 O O . LEU B 1 214 ? 17.422 5.641 5.816 1 97.25 214 LEU B O 1
ATOM 3285 N N . ASP B 1 215 ? 19.359 4.785 6.449 1 96.44 215 ASP B N 1
ATOM 3286 C CA . ASP B 1 215 ? 20.109 5.953 5.992 1 96.44 215 ASP B CA 1
ATOM 3287 C C . ASP B 1 215 ? 20 6.117 4.477 1 96.44 215 ASP B C 1
ATOM 3289 O O . ASP B 1 215 ? 20.172 7.219 3.951 1 96.44 215 ASP B O 1
ATOM 3293 N N . ASP B 1 216 ? 19.703 5.016 3.791 1 96.81 216 ASP B N 1
ATOM 3294 C CA . ASP B 1 216 ? 19.578 5.059 2.338 1 96.81 216 ASP B CA 1
ATOM 3295 C C . ASP B 1 216 ? 18.172 5.516 1.932 1 96.81 216 ASP B C 1
ATOM 3297 O O . ASP B 1 216 ? 17.938 5.871 0.773 1 96.81 216 ASP B O 1
ATOM 3301 N N . ILE B 1 217 ? 17.234 5.57 2.928 1 97.25 217 ILE B N 1
ATOM 3302 C CA . ILE B 1 217 ? 15.828 5.73 2.576 1 97.25 217 ILE B CA 1
ATOM 3303 C C . ILE B 1 217 ? 15.297 7.039 3.162 1 97.25 217 ILE B C 1
ATOM 3305 O O . ILE B 1 217 ? 14.312 7.594 2.666 1 97.25 217 ILE B O 1
ATOM 3309 N N . VAL B 1 218 ? 15.953 7.617 4.184 1 98.56 218 VAL B N 1
ATOM 3310 C CA . VAL B 1 218 ? 15.398 8.758 4.902 1 98.56 218 VAL B CA 1
ATOM 3311 C C . VAL B 1 218 ? 16.328 9.961 4.762 1 98.56 218 VAL B C 1
ATOM 3313 O O . VAL B 1 218 ? 17.531 9.852 4.996 1 98.56 218 VAL B O 1
ATOM 3316 N N . ASP B 1 219 ? 15.789 11 4.332 1 98.44 219 ASP B N 1
ATOM 3317 C CA . ASP B 1 219 ? 16.422 12.32 4.414 1 98.44 219 ASP B CA 1
ATOM 3318 C C . ASP B 1 219 ? 15.844 13.125 5.578 1 98.44 219 ASP B C 1
ATOM 3320 O O . ASP B 1 219 ? 14.742 13.664 5.48 1 98.44 219 ASP B O 1
ATOM 3324 N N . TRP B 1 220 ? 16.594 13.242 6.68 1 97.75 220 TRP B N 1
ATOM 3325 C CA . TRP B 1 220 ? 16.141 13.945 7.875 1 97.75 220 TRP B CA 1
ATOM 3326 C C . TRP B 1 220 ? 16.312 15.453 7.715 1 97.75 220 TRP B C 1
ATOM 3328 O O . TRP B 1 220 ? 17.406 15.922 7.367 1 97.75 220 TRP B O 1
ATOM 3338 N N . ARG B 1 221 ? 15.227 16.094 7.918 1 96.12 221 ARG B N 1
ATOM 3339 C CA . ARG B 1 221 ? 15.242 17.547 7.957 1 96.12 221 ARG B CA 1
ATOM 3340 C C . ARG B 1 221 ? 14.945 18.062 9.359 1 96.12 221 ARG B C 1
ATOM 3342 O O . ARG B 1 221 ? 13.781 18.172 9.758 1 96.12 221 ARG B O 1
ATOM 3349 N N . GLY B 1 222 ? 15.93 18.438 10.195 1 84.69 222 GLY B N 1
ATOM 3350 C CA . GLY B 1 222 ? 15.82 18.875 11.586 1 84.69 222 GLY B CA 1
ATOM 3351 C C . GLY B 1 222 ? 16.188 17.781 12.578 1 84.69 222 GLY B C 1
ATOM 3352 O O . GLY B 1 222 ? 16.328 16.625 12.203 1 84.69 222 GLY B O 1
#

InterPro domains:
  IPR000415 Nitroreductase-like [G3DSA:3.40.109.10] (1-218)
  IPR000415 Nitroreductase-like [SSF55469] (4-220)
  IPR029479 Nitroreductase [PF00881] (12-197)
  IPR050627 Nitroreductase/BluB [PTHR23026] (6-221)

Secondary structure (DSSP, 8-state):
--HHHHHHHHHH--B---B-SPPPPHHHHHHHHHHHTTS--GGG----EEEEEETHHHHHHHHHHHHHHHHS----SSPPPS---HHHHHHHHHHHHHHHHHHTPPTT-HHHHHHHHHGGGGGGG-SEEEEEEEEGGGHHHHHHHHHHHHHHHHHHHHHTT-EEEEEHHHHTTHHHHHHHHT--TTEEEEEEEEEE-B-TTSGGGS-------HHHHEEEE-/--HHHHHHHHHH--B---B-SPPPPHHHHHHHHHHHTTS--GGG----EEEEEETHHHHHHHHHHHHHHHHS----SSPPPS---HHHHHHHHHHHHHHHHHHTPPTT-HHHHHHHHHGGGGGGG-SEEEEEEEEGGGHHHHHHHHHHHHHHHHHHHHHTT-EEEEESGGGGGHHHHHHHHT--TTEEEEEEEEEE-B-TTSGGGS-------HHHHEEEE-

Foldseek 3Di:
DDPVVLVVLVVPADAFLAADQDWDDPVLLVQLLVQLQPFDADVSPSFKDKDKDAAPRLVVQLVVLLVCVVPHAFDAPADDDPDADDVRVVQVVVVLVQLCVLQVNDVPNPVSSVVSLSSVSSLSVFRMKIWIKGFVVCPPRRLVSVVSSVVSSSSSCSVVQKHKHKAQPSSRRVVVVCVVVVPDPRMGGGIMMGMHHHPCPRSSNVTDGDDDDPVVPDDDDD/DDPVVLVVLVVVADAFLAADQDWDDPVLLVQLLVQLQPFDADVSPSFKDKDKDAAPRLVVQLVVLLVCVVPHAFDAPADDDPDADDVRVVQVVVVLVQLCVLQVNDVPNPVSSVVSLSSVSSLSVFRMKIWIKGFVVCPPRRLVSVVSSVVSSSSSCSVVQKHKHKAQPSSRRVVVVCVVVVPDPRMGGGIMMGMHHHPCPRSSNVTDGDDDDPVVPDDDDD

Solvent-accessible surface area (backbone atoms only — not comparable to full-atom values): 22237 Å² total; per-residue (Å²): 101,49,43,66,40,51,42,51,51,39,68,68,52,60,71,47,57,37,36,33,71,60,70,70,55,66,71,57,50,51,51,19,51,57,49,11,64,49,43,74,33,80,60,55,32,63,52,57,34,34,44,32,27,32,56,70,43,25,52,52,47,28,53,53,42,39,54,42,69,72,70,54,75,77,46,44,63,57,62,71,56,81,54,65,61,71,71,34,33,50,35,29,49,53,45,51,49,49,50,28,57,41,64,68,38,52,93,84,37,61,63,51,51,51,54,57,59,50,35,60,39,44,43,36,53,30,24,26,38,33,38,36,30,22,48,47,47,26,43,41,54,29,38,12,34,37,17,12,30,52,36,35,30,48,50,38,26,41,36,70,64,30,36,31,25,80,32,56,73,58,16,30,38,25,64,57,48,28,65,76,68,66,45,62,84,65,38,28,41,62,28,29,34,27,30,23,35,62,32,77,83,41,46,56,49,66,60,82,82,86,72,83,57,65,79,80,34,48,46,78,37,108,97,50,44,67,40,52,43,51,53,40,68,68,51,62,70,45,57,36,36,33,72,60,71,69,56,67,72,58,51,51,50,20,51,56,47,12,63,49,46,74,34,79,59,54,30,63,51,56,33,35,44,32,28,33,54,70,42,25,52,53,47,28,54,54,42,39,53,42,68,73,71,54,73,77,47,44,65,58,64,71,55,81,54,64,61,73,71,34,32,51,34,28,50,52,45,51,51,48,50,28,58,41,64,69,37,53,93,83,37,60,66,51,52,50,54,58,59,50,36,59,39,46,43,37,54,30,23,26,36,34,38,35,30,24,47,47,47,25,43,41,55,28,38,12,33,37,18,13,29,52,37,36,30,48,49,36,27,42,36,71,66,31,36,30,25,79,32,57,73,59,16,30,38,26,65,57,49,29,64,76,69,66,45,62,83,65,36,28,41,61,26,28,34,27,29,23,35,62,33,78,80,41,46,55,51,66,60,82,81,88,73,82,56,64,78,81,34,48,46,77,36,109

Radius of gyration: 21.22 Å; Cα contacts (8 Å, |Δi|>4): 906; chains: 2; bounding box: 48×60×50 Å

Sequence (444 aa):
MSLNQLEALLGARHSCRAFRPDPVPRADIERIIAAACRVPSWCNAQPWQVTLTSGAETDAFRTALMAEAMTGKPGPDLAFPTGYSGVYQERRRTCGWALYEAVGVEKGDRAGSAAQMMKNFSLFDAPHCAIISSPAELGGYGAMDCGGFVAAFTLAAQALGVATIPQAAVASYAPFLHRYFDIPKDRLILCAISFGYADTDHPANGFRTERAALDDIVDWRGMSLNQLEALLGARHSCRAFRPDPVPRADIERIIAAACRVPSWCNAQPWQVTLTSGAETDAFRTALMAEAMTGKPGPDLAFPTGYSGVYQERRRTCGWALYEAVGVEKGDRAGSAAQMMKNFSLFDAPHCAIISSPAELGGYGAMDCGGFVAAFTLAAQALGVATIPQAAVASYAPFLHRYFDIPKDRLILCAISFGYADTDHPANGFRTERAALDDIVDWRG

Nearest PDB structures (foldseek):
  3gr3-assembly1_B  TM=9.548E-01  e=4.855E-21  Bartonella henselae str. Houston-1
  7dp0-assembly1_B  TM=9.584E-01  e=7.714E-20  Sphingopyxis sp.
  7dp2-assembly1_A  TM=9.549E-01  e=1.494E-19  Sphingopyxis sp.
  7dp1-assembly1_A  TM=9.442E-01  e=5.957E-19  Sphingopyxis sp.
  7dp2-assembly1_B  TM=9.388E-01  e=1.982E-18  Sphingopyxis sp.